Protein AF-A0A0F9KT68-F1 (afdb_monomer_lite)

Foldseek 3Di:
DPDDLADQFDWDDDDDDDDDDDQDQPDDDRDDSHDPPDGDGDDDDDPRDDPPDDDDGDGDDPPQPFFWQAPNDGPPDPDDDDDDDDDDPPGTQGDGPDPDRDDPPVQVPCLVWWWKFAQLALLGKKWLWWPQQFQQKKKKKKKWAAQAKQAAQDDKAWFKKFDPDPQAIWTWIQDNHQRWTWTWGGHRNDTLDIWTDPDRMDHHPAIKMKMWMAHLQQGIWIDILLDDITGDRRSVRGHHTGIIMGQHRDRRDSRGGRTTMFWMFMARDDDDNVQVVQCSVLRRSRHRPHDLRTQWTFGNRPQDDQWRFTPGDPGSIIGRGPVMHIDRPPPPPDDDDDFPDQPPDDKDKDFFQFKFQFKGFDPVQQDDWQPQQQWKKAFQFAPPCQFDHGDIWGFHTQDNVRRMTGTPGGPGIGGGGTMMITGNDFPDDPDPDPPTTDDDDPDDPPPDDDDPPDDDPPDDDDVPDDDPDPDDDPDDPPPPPLLAAPFDCDDLNVVDPCLVVLVVVVVVDVDHSLRSLLVVLVVVLVCQLVVCCVVVPLQQLVSLVRSLVSLVVSCVSPCNSRGPVVNVVSVVSNVVRVVCSVCVPD

Sequence (586 aa):
PQYAASDRHKHGILLTGRQENIVVIESARWEDTAPITDIVLSLVVGPNFDTGTVVELVGVMPSVEFQIEIDSVVAGAASTLNVDVPDNANDWLIADNSNTQFLPYMGAYEQSGQALQFPGSNTSSVDAGAIHNAASKFWLSMWFKLDHDYRVGGDTVFIWGKRIDPNDQFQVHFNSSDGRIRFEKWTATALTFRITSPETSWAADTWHNLIFSTSSTAGARFIANNGVAQTNADTSAVANGGNIVLGARNVGSSSGLVGRIRDVAIGTDDLTAAEELAIYGGGIPSRGIIPADANNIWYLDEGTGVVAVDSGLDGDDGAIAAANTWVGSGDSFRVWYQPIAIVENTGEASTADAGTAITIDDAVLTQVNDFWNGARLVIVTTTDTFAPQGEVSVITDFDAALDRLTFDTLTAVVDAGDTYTIDYGTLADRASTPQDARITWGFNPSGISVLLGSMVAASQPLIGETEEEPARDILPPIGVSDWFGDGTVGGSTLTNPIRPLITAMSDNTTLTEIQVWRLMGIIAVLFATVGTAFIVRQHQGITAIVAGSVFGGLVAFDSNIFPMWLLVLAVGLFIGGLVAERSPSL

Organism: NCBI:txid412755

Secondary structure (DSSP, 8-state):
----TT-----------SS--PPP-----SS--S----------SSS---TT--------------EEEETTEE---------PPP--TT--EEE-SSSS-PPPGGGT---TT-EEEEE-STT--EE--STTTT-SEEEEEEEEEESS-B-TTS--EEEEEEEEETTEEEEEEE-TTTS-EEEEEEETTEEEEEEE-S-S-B-BT-EEEEEEEEETTTEEEEEETT-PPEEE--TT----SSEEEESSSSTT-SSB-EEEEEEEEEESS---HHHHHHHHGGGSSS-----TT-SEEE-----SSSEE-B-SSS--PEEEPTT-EEE---------PPPS-------EEEE-SEE-SSEEE-TT--PPTTTTTTPEEEEEE-SSS-SPTT-EEEEEEEETTTTEEEESPPSSPPPTT-EEEEES-----SSSS-------PPPPPTT----------TT---TT---SS----SS------TTS------GGGTT-TTHHHHHHHHHTSS--HHHHHHHHHHHHHHHHHHHHHHHSTT-HHHHHHHHHHHHHHHHHH-TTTS-TTHHHHHHHHHHHHHHHHH-TT-

InterPro domains:
  IPR013320 Concanavalin A-like lectin/glucanase domain superfamily [SSF49899] (112-292)

pLDDT: mean 77.14, std 22.55, range [36.12, 98.5]

Radius of gyration: 37.64 Å; chains: 1; bounding box: 105×75×111 Å

Structure (mmCIF, N/CA/C/O backbone):
data_AF-A0A0F9KT68-F1
#
_entry.id   AF-A0A0F9KT68-F1
#
loop_
_atom_site.group_PDB
_atom_site.id
_atom_site.type_symbol
_atom_site.label_atom_id
_atom_site.label_alt_id
_atom_site.label_comp_id
_atom_site.label_asym_id
_atom_site.label_entity_id
_atom_site.label_seq_id
_atom_site.pdbx_PDB_ins_code
_atom_site.Cartn_x
_atom_site.Cartn_y
_atom_site.Cartn_z
_atom_site.occupancy
_atom_site.B_iso_or_equiv
_atom_site.auth_seq_id
_atom_site.auth_comp_id
_atom_site.auth_asym_id
_atom_site.auth_atom_id
_atom_site.pdbx_PDB_model_num
ATOM 1 N N . PRO A 1 1 ? -32.029 18.731 9.447 1.00 38.38 1 PRO A N 1
ATOM 2 C CA . PRO A 1 1 ? -33.149 18.887 8.485 1.00 38.38 1 PRO A CA 1
ATOM 3 C C . PRO A 1 1 ? -33.149 17.717 7.490 1.00 38.38 1 PRO A C 1
ATOM 5 O O . PRO A 1 1 ? -32.287 17.654 6.624 1.00 38.38 1 PRO A O 1
ATOM 8 N N . GLN A 1 2 ? -34.032 16.741 7.705 1.00 37.69 2 GLN A N 1
ATOM 9 C CA . GLN A 1 2 ? -33.855 15.359 7.233 1.00 37.69 2 GLN A CA 1
ATOM 10 C C . GLN A 1 2 ? -34.840 14.958 6.118 1.00 37.69 2 GLN A C 1
ATOM 12 O O . GLN A 1 2 ? -35.270 13.816 6.059 1.00 37.69 2 GLN A O 1
ATOM 17 N N . TYR A 1 3 ? -35.211 15.903 5.249 1.00 41.03 3 TYR A N 1
ATOM 18 C CA . TYR A 1 3 ? -36.087 15.645 4.102 1.00 41.03 3 TYR A CA 1
ATOM 19 C C . TYR A 1 3 ? -35.586 16.424 2.885 1.00 41.03 3 TYR A C 1
ATOM 21 O O . TYR A 1 3 ? -35.463 17.650 2.946 1.00 41.03 3 TYR A O 1
ATOM 29 N N . ALA A 1 4 ? -35.314 15.729 1.781 1.00 42.81 4 ALA A N 1
ATOM 30 C CA . ALA A 1 4 ? -35.218 16.352 0.467 1.00 42.81 4 ALA A CA 1
ATOM 31 C C . ALA A 1 4 ? -36.599 16.283 -0.199 1.00 42.81 4 ALA A C 1
ATOM 33 O O . ALA A 1 4 ? -37.318 15.299 -0.057 1.00 42.81 4 ALA A O 1
ATOM 34 N N . ALA A 1 5 ? -36.982 17.317 -0.950 1.00 47.44 5 ALA A N 1
ATOM 35 C CA . ALA A 1 5 ? -38.302 17.427 -1.585 1.00 47.44 5 ALA A CA 1
ATOM 36 C C . ALA A 1 5 ? -38.601 16.347 -2.657 1.00 47.44 5 ALA A C 1
ATOM 38 O O . ALA A 1 5 ? -39.606 16.440 -3.349 1.00 47.44 5 ALA A O 1
ATOM 39 N N . SER A 1 6 ? -37.731 15.353 -2.842 1.00 45.34 6 SER A N 1
ATOM 40 C CA . SER A 1 6 ? -37.819 14.324 -3.883 1.00 45.34 6 SER A CA 1
ATOM 41 C C . SER A 1 6 ? -38.227 12.935 -3.384 1.00 45.34 6 SER A C 1
ATOM 43 O O . SER A 1 6 ? -38.408 12.039 -4.212 1.00 45.34 6 SER A O 1
ATOM 45 N N . ASP A 1 7 ? -38.362 12.725 -2.074 1.00 50.50 7 ASP A N 1
ATOM 46 C CA . ASP A 1 7 ? -38.628 11.392 -1.532 1.00 50.50 7 ASP A CA 1
ATOM 47 C C . ASP A 1 7 ? -40.093 10.986 -1.765 1.00 50.50 7 ASP A C 1
ATOM 49 O O . ASP A 1 7 ? -41.044 11.656 -1.368 1.00 50.50 7 ASP A O 1
ATOM 53 N N . ARG A 1 8 ? -40.290 9.882 -2.493 1.00 47.50 8 ARG A N 1
ATOM 54 C CA . ARG A 1 8 ? -41.613 9.381 -2.891 1.00 47.50 8 ARG A CA 1
ATOM 55 C C . ARG A 1 8 ? -42.274 8.665 -1.711 1.00 47.50 8 ARG A C 1
ATOM 57 O O . ARG A 1 8 ? -41.931 7.525 -1.409 1.00 47.50 8 ARG A O 1
ATOM 64 N N . HIS A 1 9 ? -43.243 9.305 -1.065 1.00 45.19 9 HIS A N 1
ATOM 65 C CA . HIS A 1 9 ? -43.957 8.730 0.076 1.00 45.19 9 HIS A CA 1
ATOM 66 C C . HIS A 1 9 ? -45.006 7.688 -0.358 1.00 45.19 9 HIS A C 1
ATOM 68 O O . HIS A 1 9 ? -45.797 7.923 -1.273 1.00 45.19 9 HIS A O 1
ATOM 74 N N . LYS A 1 10 ? -45.053 6.538 0.329 1.00 45.62 10 LYS A N 1
ATOM 75 C CA . LYS A 1 10 ? -46.204 5.620 0.313 1.00 45.62 10 LYS A CA 1
ATOM 76 C C . LYS A 1 10 ? -46.918 5.722 1.657 1.00 45.62 10 LYS A C 1
ATOM 78 O O . LYS A 1 10 ? -46.276 5.659 2.700 1.00 45.62 10 LYS A O 1
ATOM 83 N N . HIS A 1 11 ? -48.241 5.833 1.630 1.00 43.94 11 HIS A N 1
ATOM 84 C CA . HIS A 1 11 ? -49.073 5.824 2.832 1.00 43.94 11 HIS A CA 1
ATOM 85 C C . HIS A 1 11 ? -49.985 4.595 2.812 1.00 43.94 11 HIS A C 1
ATOM 87 O O . HIS A 1 11 ? -50.563 4.268 1.776 1.00 43.94 11 HIS A O 1
ATOM 93 N N . GLY A 1 12 ? -50.123 3.926 3.954 1.00 43.97 12 GLY A N 1
ATOM 94 C CA . GLY A 1 12 ? -51.115 2.882 4.193 1.00 43.97 12 GLY A CA 1
ATOM 95 C C . GLY A 1 12 ? -51.705 3.070 5.586 1.00 43.97 12 GLY A C 1
ATOM 96 O O . GLY A 1 12 ? -50.974 3.415 6.509 1.00 43.97 12 GLY A O 1
ATOM 97 N N . ILE A 1 13 ? -53.016 2.876 5.735 1.00 47.22 13 ILE A N 1
ATOM 98 C CA . ILE A 1 13 ? -53.695 2.903 7.036 1.00 47.22 13 ILE A CA 1
ATOM 99 C C . ILE A 1 13 ? -54.167 1.485 7.350 1.00 47.22 13 ILE A C 1
ATOM 101 O O . ILE A 1 13 ? -54.832 0.855 6.527 1.00 47.22 13 ILE A O 1
ATOM 105 N N . LEU A 1 14 ? -53.836 1.003 8.547 1.00 39.91 14 LEU A N 1
ATOM 106 C CA . LEU A 1 14 ? -54.380 -0.223 9.118 1.00 39.91 14 LEU A CA 1
ATOM 107 C C . LEU A 1 14 ? -55.510 0.156 10.082 1.00 39.91 14 LEU A C 1
ATOM 109 O O . LEU A 1 14 ? -55.288 0.889 11.042 1.00 39.91 14 LEU A O 1
ATOM 113 N N . LEU A 1 15 ? -56.719 -0.334 9.823 1.00 46.22 15 LEU A N 1
ATOM 114 C CA . LEU A 1 15 ? -57.865 -0.176 10.718 1.00 46.22 15 LEU A CA 1
ATOM 115 C C . LEU A 1 15 ? -58.016 -1.448 11.553 1.00 46.22 15 LEU A C 1
ATOM 117 O O . LEU A 1 15 ? -57.922 -2.554 11.026 1.00 46.22 15 LEU A O 1
ATOM 121 N N . THR A 1 16 ? -58.256 -1.302 12.856 1.00 45.00 16 THR A N 1
ATOM 122 C CA . THR A 1 16 ? -58.672 -2.421 13.709 1.00 45.00 16 THR A CA 1
ATOM 123 C C . THR A 1 16 ? -59.897 -2.002 14.523 1.00 45.00 16 THR A C 1
ATOM 125 O O . THR A 1 16 ? -59.849 -1.066 15.316 1.00 45.00 16 THR A O 1
ATOM 128 N N . GLY A 1 17 ? -61.035 -2.665 14.290 1.00 44.31 17 GLY A N 1
ATOM 129 C CA . GLY A 1 17 ? -62.309 -2.375 14.953 1.00 44.31 17 GLY A CA 1
ATOM 130 C C . GLY A 1 17 ? -63.381 -3.426 14.641 1.00 44.31 17 GLY A C 1
ATOM 131 O O . GLY A 1 17 ? -63.330 -4.104 13.622 1.00 44.31 17 GLY A O 1
ATOM 132 N N . ARG A 1 18 ? -64.348 -3.627 15.548 1.00 40.31 18 ARG A N 1
ATOM 133 C CA . ARG A 1 18 ? -65.206 -4.835 15.577 1.00 40.31 18 ARG A CA 1
ATOM 134 C C . ARG A 1 18 ? -66.433 -4.813 14.641 1.00 40.31 18 ARG A C 1
ATOM 136 O O . ARG A 1 18 ? -67.175 -5.793 14.633 1.00 40.31 18 ARG A O 1
ATOM 143 N N . GLN A 1 19 ? -66.670 -3.745 13.873 1.00 49.62 19 GLN A N 1
ATOM 144 C CA . GLN A 1 19 ? -67.765 -3.647 12.891 1.00 49.62 19 GLN A CA 1
ATOM 145 C C . GLN A 1 19 ? -67.380 -2.712 11.735 1.00 49.62 19 GLN A C 1
ATOM 147 O O . GLN A 1 19 ? -67.344 -1.499 11.913 1.00 49.62 19 GLN A O 1
ATOM 152 N N . GLU A 1 20 ? -67.111 -3.256 10.548 1.00 50.19 20 GLU A N 1
ATOM 153 C CA . GLU A 1 20 ? -66.635 -2.467 9.404 1.00 50.19 20 GLU A CA 1
ATOM 154 C C . GLU A 1 20 ? -67.692 -2.355 8.296 1.00 50.19 20 GLU A C 1
ATOM 156 O O . GLU A 1 20 ? -68.163 -3.357 7.759 1.00 50.19 20 GLU A O 1
ATOM 161 N N . ASN A 1 21 ? -68.013 -1.113 7.920 1.00 47.16 21 ASN A N 1
ATOM 162 C CA . ASN A 1 21 ? -68.439 -0.755 6.568 1.00 47.16 21 ASN A CA 1
ATOM 163 C C . ASN A 1 21 ? -67.305 0.053 5.917 1.00 47.16 21 ASN A C 1
ATOM 165 O O . ASN A 1 21 ? -66.613 0.808 6.598 1.00 47.16 21 ASN A O 1
ATOM 169 N N . ILE A 1 22 ? -67.140 -0.122 4.604 1.00 44.62 22 ILE A N 1
ATOM 170 C CA . ILE A 1 22 ? -66.025 0.379 3.785 1.00 44.62 22 ILE A CA 1
ATOM 171 C C . ILE A 1 22 ? -65.808 1.892 3.963 1.00 44.62 22 ILE A C 1
ATOM 173 O O . ILE A 1 22 ? -66.693 2.692 3.659 1.00 44.62 22 ILE A O 1
ATOM 177 N N . VAL A 1 23 ? -64.595 2.276 4.368 1.00 48.56 23 VAL A N 1
ATOM 178 C CA . VAL A 1 23 ? -64.071 3.643 4.236 1.00 48.56 23 VAL A CA 1
ATOM 179 C C . VAL A 1 23 ? -63.312 3.717 2.909 1.00 48.56 23 VAL A C 1
ATOM 181 O O . VAL A 1 23 ? -62.354 2.976 2.702 1.00 48.56 23 VAL A O 1
ATOM 184 N N . VAL A 1 24 ? -63.755 4.581 1.991 1.00 43.53 24 VAL A N 1
ATOM 185 C CA . VAL A 1 24 ? -63.078 4.822 0.706 1.00 43.53 24 VAL A CA 1
ATOM 186 C C . VAL A 1 24 ? -62.193 6.053 0.853 1.00 43.53 24 VAL A C 1
ATOM 188 O O . VAL A 1 24 ? -62.688 7.136 1.153 1.00 43.53 24 VAL A O 1
ATOM 191 N N . ILE A 1 25 ? -60.890 5.890 0.627 1.00 49.44 25 ILE A N 1
ATOM 192 C CA . ILE A 1 25 ? -59.946 7.005 0.539 1.00 49.44 25 ILE A CA 1
ATOM 193 C C . ILE A 1 25 ? -59.592 7.189 -0.934 1.00 49.44 25 ILE A C 1
ATOM 195 O O . ILE A 1 25 ? -58.896 6.366 -1.526 1.00 49.44 25 ILE A O 1
ATOM 199 N N . GLU A 1 26 ? -60.066 8.277 -1.530 1.00 44.78 26 GLU A N 1
ATOM 200 C CA . GLU A 1 26 ? -59.665 8.692 -2.873 1.00 44.78 26 GLU A CA 1
ATOM 201 C C . GLU A 1 26 ? -58.418 9.578 -2.765 1.00 44.78 26 GLU A C 1
ATOM 203 O O . GLU A 1 26 ? -58.495 10.802 -2.726 1.00 44.78 26 GLU A O 1
ATOM 208 N N . SER A 1 27 ? -57.247 8.950 -2.678 1.00 46.28 27 SER A N 1
ATOM 209 C CA . SER A 1 27 ? -55.959 9.637 -2.798 1.00 46.28 27 SER A CA 1
ATOM 210 C C . SER A 1 27 ? -55.325 9.255 -4.131 1.00 46.28 27 SER A C 1
ATOM 212 O O . SER A 1 27 ? -54.909 8.115 -4.335 1.00 46.28 27 SER A O 1
ATOM 214 N N . ALA A 1 28 ? -55.294 10.197 -5.072 1.00 41.34 28 ALA A N 1
ATOM 215 C CA . ALA A 1 28 ? -54.718 9.997 -6.395 1.00 41.34 28 ALA A CA 1
ATOM 216 C C . ALA A 1 28 ? -53.615 11.024 -6.656 1.00 41.34 28 ALA A C 1
ATOM 218 O O . ALA A 1 28 ? -53.897 12.063 -7.243 1.00 41.34 28 ALA A O 1
ATOM 219 N N . ARG A 1 29 ? -52.364 10.730 -6.272 1.00 52.41 29 ARG A N 1
ATOM 220 C CA . ARG A 1 29 ? -51.163 11.334 -6.884 1.00 52.41 29 ARG A CA 1
ATOM 221 C C . ARG A 1 29 ? -49.991 10.358 -6.837 1.00 52.41 29 ARG A C 1
ATOM 223 O O . ARG A 1 29 ? -49.440 10.103 -5.778 1.00 52.41 29 ARG A O 1
ATOM 230 N N . TRP A 1 30 ? -49.637 9.807 -7.996 1.00 48.59 30 TRP A N 1
ATOM 231 C CA . TRP A 1 30 ? -48.559 8.821 -8.143 1.00 48.59 30 TRP A CA 1
ATOM 232 C C . TRP A 1 30 ? -47.233 9.432 -8.649 1.00 48.59 30 TRP A C 1
ATOM 234 O O . TRP A 1 30 ? -46.241 8.714 -8.727 1.00 48.59 30 TRP A O 1
ATOM 244 N N . GLU A 1 31 ? -47.181 10.736 -8.978 1.00 47.44 31 GLU A N 1
ATOM 245 C CA . GLU A 1 31 ? -46.044 11.321 -9.727 1.00 47.44 31 GLU A CA 1
ATOM 246 C C . GLU A 1 31 ? -45.624 12.761 -9.336 1.00 47.44 31 GLU A C 1
ATOM 248 O O . GLU A 1 31 ? -44.716 13.307 -9.956 1.00 47.44 31 GLU A O 1
ATOM 253 N N . ASP A 1 32 ? -46.230 13.390 -8.323 1.00 52.12 32 ASP A N 1
ATOM 254 C CA . ASP A 1 32 ? -45.944 14.789 -7.941 1.00 52.12 32 ASP A CA 1
ATOM 255 C C . ASP A 1 32 ? -45.066 14.857 -6.676 1.00 52.12 32 ASP A C 1
ATOM 257 O O . ASP A 1 32 ? -45.407 14.249 -5.663 1.00 52.12 32 ASP A O 1
ATOM 261 N N . THR A 1 33 ? -43.937 15.574 -6.742 1.00 55.12 33 THR A N 1
ATOM 262 C CA . THR A 1 33 ? -42.965 15.759 -5.643 1.00 55.12 33 THR A CA 1
ATOM 263 C C . THR A 1 33 ? -43.227 17.019 -4.808 1.00 55.12 33 THR A C 1
ATOM 265 O O . THR A 1 33 ? -42.431 17.368 -3.939 1.00 55.12 33 THR A O 1
ATOM 268 N N . ALA A 1 34 ? -44.305 17.762 -5.072 1.00 57.41 34 ALA A N 1
ATOM 269 C CA . ALA A 1 34 ? -44.689 18.882 -4.218 1.00 57.41 34 ALA A CA 1
ATOM 270 C C . ALA A 1 34 ? -45.106 18.399 -2.805 1.00 57.41 34 ALA A C 1
ATOM 272 O O . ALA A 1 34 ? -45.679 17.314 -2.677 1.00 57.41 34 ALA A O 1
ATOM 273 N N . PRO A 1 35 ? -44.876 19.195 -1.738 1.00 51.84 35 PRO A N 1
ATOM 274 C CA . PRO A 1 35 ? -45.317 18.847 -0.388 1.00 51.84 35 PRO A CA 1
ATOM 275 C C . PRO A 1 35 ? -46.827 18.585 -0.343 1.00 51.84 35 PRO A C 1
ATOM 277 O O . PRO A 1 35 ? -47.610 19.377 -0.872 1.00 51.84 35 PRO A O 1
ATOM 280 N N . ILE A 1 36 ? -47.252 17.504 0.318 1.00 56.78 36 ILE A N 1
ATOM 281 C CA . ILE A 1 36 ? -48.673 17.259 0.591 1.00 56.78 36 ILE A CA 1
ATOM 282 C C . ILE A 1 36 ? -49.133 18.312 1.599 1.00 56.78 36 ILE A C 1
ATOM 284 O O . ILE A 1 36 ? -48.767 18.268 2.770 1.00 56.78 36 ILE A O 1
ATOM 288 N N . THR A 1 37 ? -49.919 19.281 1.138 1.00 55.91 37 THR A N 1
ATOM 289 C CA . THR A 1 37 ? -50.414 20.367 1.994 1.00 55.91 37 THR A CA 1
ATOM 290 C C . THR A 1 37 ? -51.757 20.058 2.646 1.00 55.91 37 THR A C 1
ATOM 292 O O . THR A 1 37 ? -52.149 20.785 3.552 1.00 55.91 37 THR A O 1
ATOM 295 N N . ASP A 1 38 ? -52.482 19.034 2.177 1.00 52.81 38 ASP A N 1
ATOM 296 C CA . ASP A 1 38 ? -53.818 18.704 2.683 1.00 52.81 38 ASP A CA 1
ATOM 297 C C . ASP A 1 38 ? -54.189 17.226 2.444 1.00 52.81 38 ASP A C 1
ATOM 299 O O . ASP A 1 38 ? -53.845 16.653 1.406 1.00 52.81 38 ASP A O 1
ATOM 303 N N . ILE A 1 39 ? -54.908 16.616 3.393 1.00 56.50 39 ILE A N 1
ATOM 304 C CA . ILE A 1 39 ? -55.464 15.255 3.300 1.00 56.50 39 ILE A CA 1
ATOM 305 C C . ILE A 1 39 ? -56.913 15.313 3.788 1.00 56.50 39 ILE A C 1
ATOM 307 O O . ILE A 1 39 ? -57.177 15.518 4.971 1.00 56.50 39 ILE A O 1
ATOM 311 N N . VAL A 1 40 ? -57.865 15.091 2.879 1.00 55.25 40 VAL A N 1
ATOM 312 C CA . VAL A 1 40 ? -59.298 15.134 3.198 1.00 55.25 40 VAL A CA 1
ATOM 313 C C . VAL A 1 40 ? -59.828 13.721 3.430 1.00 55.25 40 VAL A C 1
ATOM 315 O O . VAL A 1 40 ? -59.848 12.896 2.518 1.00 55.25 40 VAL A O 1
ATOM 318 N N . LEU A 1 41 ? -60.313 13.452 4.642 1.00 56.59 41 LEU A N 1
ATOM 319 C CA . LEU A 1 41 ? -60.993 12.205 4.994 1.00 56.59 41 LEU A CA 1
ATOM 320 C C . LEU A 1 41 ? -62.511 12.422 4.958 1.00 56.59 41 LEU A C 1
ATOM 322 O O . LEU A 1 41 ? -63.062 13.139 5.791 1.00 56.59 41 LEU A O 1
ATOM 326 N N . SER A 1 42 ? -63.201 11.801 3.999 1.00 55.59 42 SER A N 1
ATOM 327 C CA . SER A 1 42 ? -64.669 11.815 3.947 1.00 55.59 42 SER A CA 1
ATOM 328 C C . SER A 1 42 ? -65.233 10.574 4.629 1.00 55.59 42 SER A C 1
ATOM 330 O O . SER A 1 42 ? -65.246 9.485 4.060 1.00 55.59 42 SER A O 1
ATOM 332 N N . LEU A 1 43 ? -65.715 10.737 5.859 1.00 57.25 43 LEU A N 1
ATOM 333 C CA . LEU A 1 43 ? -66.393 9.666 6.584 1.00 57.25 43 LEU A CA 1
ATOM 334 C C . LEU A 1 43 ? -67.828 9.545 6.060 1.00 57.25 43 LEU A C 1
ATOM 336 O O . LEU A 1 43 ? -68.623 10.481 6.166 1.00 57.25 43 LEU A O 1
ATOM 340 N N . VAL A 1 44 ? -68.170 8.397 5.472 1.00 50.84 44 VAL A N 1
ATOM 341 C CA . VAL A 1 44 ? -69.543 8.139 5.023 1.00 50.84 44 VAL A CA 1
ATOM 342 C C . VAL A 1 44 ? -70.435 8.036 6.259 1.00 50.84 44 VAL A C 1
ATOM 344 O O . VAL A 1 44 ? -70.184 7.238 7.158 1.00 50.84 44 VAL A O 1
ATOM 347 N N . VAL A 1 45 ? -71.454 8.892 6.304 1.00 48.91 45 VAL A N 1
ATOM 348 C CA . VAL A 1 45 ? -72.335 9.137 7.452 1.00 48.91 45 VAL A CA 1
ATOM 349 C C . VAL A 1 45 ? -72.879 7.825 8.037 1.00 48.91 45 VAL A C 1
ATOM 351 O O . VAL A 1 45 ? -73.733 7.170 7.441 1.00 48.91 45 VAL A O 1
ATOM 354 N N . GLY A 1 46 ? -72.395 7.458 9.223 1.00 58.94 46 GLY A N 1
ATOM 355 C CA . GLY A 1 46 ? -72.830 6.297 9.998 1.00 58.94 46 GLY A CA 1
ATOM 356 C C . GLY A 1 46 ? -72.285 6.368 11.433 1.00 58.94 46 GLY A C 1
ATOM 357 O O . GLY A 1 46 ? -71.267 7.026 11.649 1.00 58.94 46 GLY A O 1
ATOM 358 N N . PRO A 1 47 ? -72.939 5.730 12.424 1.00 53.38 47 PRO A N 1
ATOM 359 C CA . PRO A 1 47 ? -72.604 5.822 13.855 1.00 53.38 47 PRO A CA 1
ATOM 360 C C . PRO A 1 47 ? -71.333 5.039 14.249 1.00 53.38 47 PRO A C 1
ATOM 362 O O . PRO A 1 47 ? -71.251 4.494 15.341 1.00 53.38 47 PRO A O 1
ATOM 365 N N . ASN A 1 48 ? -70.354 4.937 13.352 1.00 54.59 48 ASN A N 1
ATOM 366 C CA . ASN A 1 48 ? -69.249 3.981 13.465 1.00 54.59 48 ASN A CA 1
ATOM 367 C C . ASN A 1 48 ? -68.005 4.548 14.168 1.00 54.59 48 ASN A C 1
ATOM 369 O O . ASN A 1 48 ? -67.018 3.835 14.317 1.00 54.59 48 ASN A O 1
ATOM 373 N N . PHE A 1 49 ? -68.043 5.816 14.581 1.00 57.09 49 PHE A N 1
ATOM 374 C CA . PHE A 1 49 ? -66.970 6.464 15.328 1.00 57.09 49 PHE A CA 1
ATOM 375 C C . PHE A 1 49 ? -67.551 7.028 16.620 1.00 57.09 49 PHE A C 1
ATOM 377 O O . PHE A 1 49 ? -68.360 7.958 16.586 1.00 57.09 49 PHE A O 1
ATOM 384 N N . ASP A 1 50 ? -67.144 6.456 17.749 1.00 54.56 50 ASP A N 1
ATOM 385 C CA . ASP A 1 50 ? -67.502 6.972 19.065 1.00 54.56 50 ASP A CA 1
ATOM 386 C C . ASP A 1 50 ? -66.609 8.164 19.429 1.00 54.56 50 ASP A C 1
ATOM 388 O O . ASP A 1 50 ? -65.459 8.285 18.982 1.00 54.56 50 ASP A O 1
ATOM 392 N N . THR A 1 51 ? -67.138 9.048 20.276 1.00 48.06 51 THR A N 1
ATOM 393 C CA . THR A 1 51 ? -66.366 10.128 20.899 1.00 48.06 51 THR A CA 1
ATOM 394 C C . THR A 1 51 ? -65.125 9.540 21.575 1.00 48.06 51 THR A C 1
ATOM 396 O O . THR A 1 51 ? -65.251 8.736 22.494 1.00 48.06 51 THR A O 1
ATOM 399 N N . GLY A 1 52 ? -63.934 9.951 21.129 1.00 53.16 52 GLY A N 1
ATOM 400 C CA . GLY A 1 52 ? -62.651 9.432 21.620 1.00 53.16 52 GLY A CA 1
ATOM 401 C C . GLY A 1 52 ? -61.908 8.516 20.644 1.00 53.16 52 GLY A C 1
ATOM 402 O O . GLY A 1 52 ? -60.813 8.067 20.966 1.00 53.16 52 GLY A O 1
ATOM 403 N N . THR A 1 53 ? -62.454 8.257 19.452 1.00 53.78 53 THR A N 1
ATOM 404 C CA . THR A 1 53 ? -61.712 7.523 18.417 1.00 53.78 53 THR A CA 1
ATOM 405 C C . THR A 1 53 ? -60.496 8.329 17.951 1.00 53.78 53 THR A C 1
ATOM 407 O O . THR A 1 53 ? -60.635 9.478 17.528 1.00 53.78 53 THR A O 1
ATOM 410 N N . VAL A 1 54 ? -59.310 7.718 18.015 1.00 50.38 54 VAL A N 1
ATOM 411 C CA . VAL A 1 54 ? -58.043 8.307 17.563 1.00 50.38 54 VAL A CA 1
ATOM 412 C C . VAL A 1 54 ? -57.718 7.777 16.171 1.00 50.38 54 VAL A C 1
ATOM 414 O O . VAL A 1 54 ? -57.785 6.574 15.928 1.00 50.38 54 VAL A O 1
ATOM 417 N N . VAL A 1 55 ? -57.369 8.679 15.255 1.00 55.38 55 VAL A N 1
ATOM 418 C CA . VAL A 1 55 ? -56.854 8.338 13.926 1.00 55.38 55 VAL A CA 1
ATOM 419 C C . VAL A 1 55 ? -55.403 8.788 13.876 1.00 55.38 55 VAL A C 1
ATOM 421 O O . VAL A 1 55 ? -55.124 9.973 14.048 1.00 55.38 55 VAL A O 1
ATOM 424 N N . GLU A 1 56 ? -54.492 7.849 13.649 1.00 48.78 56 GLU A N 1
ATOM 425 C CA . GLU A 1 56 ? -53.061 8.123 13.546 1.00 48.78 56 GLU A CA 1
ATOM 426 C C . GLU A 1 56 ? -52.595 7.966 12.094 1.00 48.78 56 GLU A C 1
ATOM 428 O O . GLU A 1 56 ? -52.876 6.966 11.430 1.00 48.78 56 GLU A O 1
ATOM 433 N N . LEU A 1 57 ? -51.889 8.979 11.592 1.00 49.28 57 LEU A N 1
ATOM 434 C CA . LEU A 1 57 ? -51.231 8.959 10.289 1.00 49.28 57 LEU A CA 1
ATOM 435 C C . LEU A 1 57 ? -49.758 8.616 10.503 1.00 49.28 57 LEU A C 1
ATOM 437 O O . LEU A 1 57 ? -48.961 9.484 10.849 1.00 49.28 57 LEU A O 1
ATOM 441 N N . VAL A 1 58 ? -49.397 7.355 10.282 1.00 47.50 58 VAL A N 1
ATOM 442 C CA . VAL A 1 58 ? -48.005 6.906 10.392 1.00 47.50 58 VAL A CA 1
ATOM 443 C C . VAL A 1 58 ? -47.329 7.035 9.027 1.00 47.50 58 VAL A C 1
ATOM 445 O O . VAL A 1 58 ? -47.755 6.431 8.039 1.00 47.50 58 VAL A O 1
ATOM 448 N N . GLY A 1 59 ? -46.271 7.843 8.948 1.00 46.47 59 GLY A N 1
ATOM 449 C CA . GLY A 1 59 ? -45.392 7.867 7.782 1.00 46.47 59 GLY A CA 1
ATOM 450 C C . GLY A 1 59 ? -44.588 6.571 7.721 1.00 46.47 59 GLY A C 1
ATOM 451 O O . GLY A 1 59 ? -43.796 6.300 8.618 1.00 46.47 59 GLY A O 1
ATOM 452 N N . VAL A 1 60 ? -44.780 5.758 6.681 1.00 42.91 60 VAL A N 1
ATOM 453 C CA . VAL A 1 60 ? -43.972 4.549 6.479 1.00 42.91 60 VAL A CA 1
ATOM 454 C C . VAL A 1 60 ? -42.654 4.969 5.837 1.00 42.91 60 VAL A C 1
ATOM 456 O O . VAL A 1 60 ? -42.615 5.298 4.651 1.00 42.91 60 VAL A O 1
ATOM 459 N N . MET A 1 61 ? -41.569 4.968 6.612 1.00 43.16 61 MET A N 1
ATOM 460 C CA . MET A 1 61 ? -40.232 4.923 6.023 1.00 43.16 61 MET A CA 1
ATOM 461 C C . MET A 1 61 ? -40.043 3.539 5.389 1.00 43.16 61 MET A C 1
ATOM 463 O O . MET A 1 61 ? -40.407 2.543 6.021 1.00 43.16 61 MET A O 1
ATOM 467 N N . PRO A 1 62 ? -39.469 3.415 4.181 1.00 46.88 62 PRO A N 1
ATOM 468 C CA . PRO A 1 62 ? -38.810 2.166 3.842 1.00 46.88 62 PRO A CA 1
ATOM 469 C C . PRO A 1 62 ? -37.692 1.990 4.873 1.00 46.88 62 PRO A C 1
ATOM 471 O O . PRO A 1 62 ? -36.741 2.767 4.897 1.00 46.88 62 PRO A O 1
ATOM 474 N N . SER A 1 63 ? -37.842 1.028 5.784 1.00 42.34 63 SER A N 1
ATOM 475 C CA . SER A 1 63 ? -36.740 0.619 6.644 1.00 42.34 63 SER A CA 1
ATOM 476 C C . SER A 1 63 ? -35.592 0.226 5.725 1.00 42.34 63 SER A C 1
ATOM 478 O O . SER A 1 63 ? -35.744 -0.683 4.904 1.00 42.34 63 SER A O 1
ATOM 480 N N . VAL A 1 64 ? -34.467 0.928 5.824 1.00 41.44 64 VAL A N 1
ATOM 481 C CA . VAL A 1 64 ? -33.221 0.450 5.235 1.00 41.44 64 VAL A CA 1
ATOM 482 C C . VAL A 1 64 ? -32.826 -0.743 6.097 1.00 41.44 64 VAL A C 1
ATOM 484 O O . VAL A 1 64 ? -32.261 -0.592 7.176 1.00 41.44 64 VAL A O 1
ATOM 487 N N . GLU A 1 65 ? -33.294 -1.927 5.712 1.00 44.00 65 GLU A N 1
ATOM 488 C CA . GLU A 1 65 ? -32.881 -3.171 6.343 1.00 44.00 65 GLU A CA 1
ATOM 489 C C . GLU A 1 65 ? -31.401 -3.338 6.010 1.00 44.00 65 GLU A C 1
ATOM 491 O O . GLU A 1 65 ? -31.041 -3.479 4.844 1.00 44.00 65 GLU A O 1
ATOM 496 N N . PHE A 1 66 ? -30.543 -3.223 7.020 1.00 42.19 66 PHE A N 1
ATOM 497 C CA . PHE A 1 66 ? -29.135 -3.555 6.889 1.00 42.19 66 PHE A CA 1
ATOM 498 C C . PHE A 1 66 ? -29.042 -5.079 6.768 1.00 42.19 66 PHE A C 1
ATOM 500 O O . PHE A 1 66 ? -29.137 -5.790 7.770 1.00 42.19 66 PHE A O 1
ATOM 507 N N . GLN A 1 67 ? -28.943 -5.583 5.539 1.00 46.56 67 GLN A N 1
ATOM 508 C CA . GLN A 1 67 ? -28.730 -7.002 5.278 1.00 46.56 67 GLN A CA 1
ATOM 509 C C . GLN A 1 67 ? -27.230 -7.277 5.195 1.00 46.56 67 GLN A C 1
ATOM 511 O O . GLN A 1 67 ? -26.535 -6.760 4.324 1.00 46.56 67 GLN A O 1
ATOM 516 N N . ILE A 1 68 ? -26.739 -8.117 6.105 1.00 46.69 68 ILE A N 1
ATOM 517 C CA . ILE A 1 68 ? -25.459 -8.796 5.922 1.00 46.69 68 ILE A CA 1
ATOM 518 C C . ILE A 1 68 ? -25.782 -10.096 5.187 1.00 46.69 68 ILE A C 1
ATOM 520 O O . ILE A 1 68 ? -26.413 -10.993 5.750 1.00 46.69 68 ILE A O 1
ATOM 524 N N . GLU A 1 69 ? -25.400 -10.177 3.918 1.00 46.34 69 GLU A N 1
ATOM 525 C CA . GLU A 1 69 ? -25.506 -11.406 3.139 1.00 46.34 69 GLU A CA 1
ATOM 526 C C . GLU A 1 69 ? -24.173 -12.156 3.246 1.00 46.34 69 GLU A C 1
ATOM 528 O O . GLU A 1 69 ? -23.132 -11.643 2.837 1.00 46.34 69 GLU A O 1
ATOM 533 N N . ILE A 1 70 ? -24.209 -13.352 3.837 1.00 47.19 70 ILE A N 1
ATOM 534 C CA . ILE A 1 70 ? -23.056 -14.254 3.962 1.00 47.19 70 ILE A CA 1
ATOM 535 C C . ILE A 1 70 ? -23.367 -15.463 3.076 1.00 47.19 70 ILE A C 1
ATOM 537 O O . ILE A 1 70 ? -24.442 -16.054 3.194 1.00 47.19 70 ILE A O 1
ATOM 541 N N . ASP A 1 71 ? -22.474 -15.807 2.147 1.00 48.34 71 ASP A N 1
ATOM 542 C CA . ASP A 1 71 ? -22.612 -16.963 1.245 1.00 48.34 71 ASP A CA 1
ATOM 543 C C . ASP A 1 71 ? -23.897 -17.007 0.392 1.00 48.34 71 ASP A C 1
ATOM 545 O O . ASP A 1 71 ? -24.446 -18.077 0.119 1.00 48.34 71 ASP A O 1
ATOM 549 N N . SER A 1 72 ? -24.402 -15.855 -0.070 1.00 46.53 72 SER A N 1
ATOM 550 C CA . SER A 1 72 ? -25.673 -15.772 -0.828 1.00 46.53 72 SER A CA 1
ATOM 551 C C . SER A 1 72 ? -26.892 -16.310 -0.058 1.00 46.53 72 SER A C 1
ATOM 553 O O . SER A 1 72 ? -27.915 -16.676 -0.647 1.00 46.53 72 SER A O 1
ATOM 555 N N . VAL A 1 73 ? -26.781 -16.397 1.268 1.00 44.69 73 VAL A N 1
ATOM 556 C CA . VAL A 1 73 ? -27.893 -16.667 2.166 1.00 44.69 73 VAL A CA 1
ATOM 557 C C . VAL A 1 73 ? -28.188 -15.365 2.890 1.00 44.69 73 VAL A C 1
ATOM 559 O O . VAL A 1 73 ? -27.430 -14.920 3.750 1.00 44.69 73 VAL A O 1
ATOM 562 N N . VAL A 1 74 ? -29.322 -14.751 2.551 1.00 42.72 74 VAL A N 1
ATOM 563 C CA . VAL A 1 74 ? -29.874 -13.637 3.324 1.00 42.72 74 VAL A CA 1
ATOM 564 C C . VAL A 1 74 ? -30.188 -14.170 4.720 1.00 42.72 74 VAL A C 1
ATOM 566 O O . VAL A 1 74 ? -31.211 -14.828 4.934 1.00 42.72 74 VAL A O 1
ATOM 569 N N . ALA A 1 75 ? -29.297 -13.916 5.677 1.00 48.72 75 ALA A N 1
ATOM 570 C CA . ALA A 1 75 ? -29.525 -14.194 7.086 1.00 48.72 75 ALA A CA 1
ATOM 571 C C . ALA A 1 75 ? -30.501 -13.145 7.638 1.00 48.72 75 ALA A C 1
ATOM 573 O O . ALA A 1 75 ? -30.155 -12.282 8.439 1.00 48.72 75 ALA A O 1
ATOM 574 N N . GLY A 1 76 ? -31.753 -13.204 7.184 1.00 45.56 76 GLY A N 1
ATOM 575 C CA . GLY A 1 76 ? -32.850 -12.475 7.797 1.00 45.56 76 GLY A CA 1
ATOM 576 C C . GLY A 1 76 ? -33.144 -13.104 9.151 1.00 45.56 76 GLY A C 1
ATOM 577 O O . GLY A 1 76 ? -33.988 -13.992 9.247 1.00 45.56 76 GLY A O 1
ATOM 578 N N . ALA A 1 77 ? -32.417 -12.714 10.195 1.00 39.59 77 ALA A N 1
ATOM 579 C CA . ALA A 1 77 ? -32.704 -13.198 11.535 1.00 39.59 77 ALA A CA 1
ATOM 580 C C . ALA A 1 77 ? -32.240 -12.223 12.616 1.00 39.59 77 ALA A C 1
ATOM 582 O O . ALA A 1 77 ? -31.062 -12.110 12.949 1.00 39.59 77 ALA A O 1
ATOM 583 N N . ALA A 1 78 ? -33.227 -11.606 13.260 1.00 48.78 78 ALA A N 1
ATOM 584 C CA . ALA A 1 78 ? -33.118 -11.243 14.658 1.00 48.78 78 ALA A CA 1
ATOM 585 C C . ALA A 1 78 ? -32.789 -12.503 15.483 1.00 48.78 78 ALA A C 1
ATOM 587 O O . ALA A 1 78 ? -33.676 -13.328 15.661 1.00 48.78 78 ALA A O 1
ATOM 588 N N . SER A 1 79 ? -31.554 -12.670 15.971 1.00 39.16 79 SER A N 1
ATOM 589 C CA . SER A 1 79 ? -31.240 -13.371 17.236 1.00 39.16 79 SER A CA 1
ATOM 590 C C . SER A 1 79 ? -29.733 -13.574 17.434 1.00 39.16 79 SER A C 1
ATOM 592 O O . SER A 1 79 ? -29.096 -14.270 16.652 1.00 39.16 79 SER A O 1
ATOM 594 N N . THR A 1 80 ? -29.195 -12.992 18.507 1.00 37.81 80 THR A N 1
ATOM 595 C CA . THR A 1 80 ? -28.481 -13.624 19.649 1.00 37.81 80 THR A CA 1
ATOM 596 C C . THR A 1 80 ? -27.719 -14.965 19.527 1.00 37.81 80 THR A C 1
ATOM 598 O O . THR A 1 80 ? -27.455 -15.583 20.557 1.00 37.81 80 THR A O 1
ATOM 601 N N . LEU A 1 81 ? -27.290 -15.432 18.356 1.00 38.00 81 LEU A N 1
ATOM 602 C CA . LEU A 1 81 ? -26.497 -16.662 18.229 1.00 38.00 81 LEU A CA 1
ATOM 603 C C . LEU A 1 81 ? -25.133 -16.386 17.594 1.00 38.00 81 LEU A C 1
ATOM 605 O O . LEU A 1 81 ? -25.051 -15.864 16.488 1.00 38.00 81 LEU A O 1
ATOM 609 N N . ASN A 1 82 ? -24.072 -16.767 18.315 1.00 39.56 82 ASN A N 1
ATOM 610 C CA . ASN A 1 82 ? -22.704 -16.835 17.802 1.00 39.56 82 ASN A CA 1
ATOM 611 C C . ASN A 1 82 ? -22.678 -17.767 16.587 1.00 39.56 82 ASN A C 1
ATOM 613 O O . ASN A 1 82 ? -22.854 -18.979 16.731 1.00 39.56 82 ASN A O 1
ATOM 617 N N . VAL A 1 83 ? -22.464 -17.191 15.409 1.00 41.72 83 VAL A N 1
ATOM 618 C CA . VAL A 1 83 ? -22.176 -17.930 14.183 1.00 41.72 83 VAL A CA 1
ATOM 619 C C . VAL A 1 83 ? -20.673 -17.830 13.954 1.00 41.72 83 VAL A C 1
ATOM 621 O O . VAL A 1 83 ? -20.156 -16.737 13.734 1.00 41.72 83 VAL A O 1
ATOM 624 N N . ASP A 1 84 ? -19.976 -18.961 14.033 1.00 40.16 84 ASP A N 1
ATOM 625 C CA . ASP A 1 84 ? -18.607 -19.072 13.532 1.00 40.16 84 ASP A CA 1
ATOM 626 C C . ASP A 1 84 ? -18.675 -19.112 11.999 1.00 40.16 84 ASP A C 1
ATOM 628 O O . ASP A 1 84 ? -19.270 -20.031 11.427 1.00 40.16 84 ASP A O 1
ATOM 632 N N . VAL A 1 85 ? -18.102 -18.104 11.338 1.00 44.47 85 VAL A N 1
ATOM 633 C CA . VAL A 1 85 ? -18.042 -18.013 9.871 1.00 44.47 85 VAL A CA 1
ATOM 634 C C . VAL A 1 85 ? -16.660 -18.495 9.402 1.00 44.47 85 VAL A C 1
ATOM 636 O O . VAL A 1 85 ? -15.654 -17.988 9.904 1.00 44.47 85 VAL A O 1
ATOM 639 N N . PRO A 1 86 ? -16.568 -19.492 8.500 1.00 45.34 86 PRO A N 1
ATOM 640 C CA . PRO A 1 86 ? -15.293 -19.983 7.978 1.00 45.34 86 PRO A CA 1
ATOM 641 C C . PRO A 1 86 ? -14.690 -19.017 6.953 1.00 45.34 86 PRO A C 1
ATOM 643 O O . PRO A 1 86 ? -15.312 -18.787 5.929 1.00 45.34 86 PRO A O 1
ATOM 646 N N . ASP A 1 87 ? -13.462 -18.557 7.203 1.00 44.84 87 ASP A N 1
ATOM 647 C CA . ASP A 1 87 ? -12.690 -17.641 6.349 1.00 44.84 87 ASP A CA 1
ATOM 648 C C . ASP A 1 87 ? -12.480 -18.185 4.921 1.00 44.84 87 ASP A C 1
ATOM 650 O O . ASP A 1 87 ? -11.690 -19.109 4.692 1.00 44.84 87 ASP A O 1
ATOM 654 N N . ASN A 1 88 ? -13.211 -17.637 3.951 1.00 53.22 88 ASN A N 1
ATOM 655 C CA . ASN A 1 88 ? -12.967 -17.819 2.531 1.00 53.22 88 ASN A CA 1
ATOM 656 C C . ASN A 1 88 ? -13.179 -16.510 1.737 1.00 53.22 88 ASN A C 1
ATOM 658 O O . ASN A 1 88 ? -13.829 -15.559 2.164 1.00 53.22 88 ASN A O 1
ATOM 662 N N . ALA A 1 89 ? -12.586 -16.442 0.543 1.00 44.91 89 ALA A N 1
ATOM 663 C CA . ALA A 1 89 ? -12.437 -15.209 -0.237 1.00 44.91 89 ALA A CA 1
ATOM 664 C C . ALA A 1 89 ? -13.750 -14.555 -0.745 1.00 44.91 89 ALA A C 1
ATOM 666 O O . ALA A 1 89 ? -13.680 -13.541 -1.439 1.00 44.91 89 ALA A O 1
ATOM 667 N N . ASN A 1 90 ? -14.934 -15.101 -0.431 1.00 50.19 90 ASN A N 1
ATOM 668 C CA . ASN A 1 90 ? -16.235 -14.598 -0.896 1.00 50.19 90 ASN A CA 1
ATOM 669 C C . ASN A 1 90 ? -17.138 -14.020 0.217 1.00 50.19 90 ASN A C 1
ATOM 671 O O . ASN A 1 90 ? -18.287 -13.679 -0.057 1.00 50.19 90 ASN A O 1
ATOM 675 N N . ASP A 1 91 ? -16.654 -13.891 1.452 1.00 49.84 91 ASP A N 1
ATOM 676 C CA . ASP A 1 91 ? -17.547 -13.922 2.621 1.00 49.84 91 ASP A CA 1
ATOM 677 C C . ASP A 1 91 ? -18.312 -12.621 2.972 1.00 49.84 91 ASP A C 1
ATOM 679 O O . ASP A 1 91 ? -19.198 -12.658 3.825 1.00 49.84 91 ASP A O 1
ATOM 683 N N . TRP A 1 92 ? -17.990 -11.453 2.389 1.00 44.75 92 TRP A N 1
ATOM 684 C CA . TRP A 1 92 ? -18.466 -10.158 2.920 1.00 44.75 92 TRP A CA 1
ATOM 685 C C . TRP A 1 92 ? -18.933 -9.223 1.801 1.00 44.75 92 TRP A C 1
ATOM 687 O O . TRP A 1 92 ? -18.128 -8.563 1.137 1.00 44.75 92 TRP A O 1
ATOM 697 N N . LEU A 1 93 ? -20.253 -9.111 1.628 1.00 46.03 93 LEU A N 1
ATOM 698 C CA . LEU A 1 93 ? -20.880 -8.065 0.820 1.00 46.03 93 LEU A CA 1
ATOM 699 C C . LEU A 1 93 ? -21.740 -7.189 1.735 1.00 46.03 93 LEU A C 1
ATOM 701 O O . LEU A 1 93 ? -22.801 -7.594 2.199 1.00 46.03 93 LEU A O 1
ATOM 705 N N . ILE A 1 94 ? -21.264 -5.974 2.015 1.00 46.97 94 ILE A N 1
ATOM 706 C CA . ILE A 1 94 ? -22.074 -4.955 2.688 1.00 46.97 94 ILE A CA 1
ATOM 707 C C . ILE A 1 94 ? -22.852 -4.229 1.594 1.00 46.97 94 ILE A C 1
ATOM 709 O O . ILE A 1 94 ? -22.306 -3.368 0.903 1.00 46.97 94 ILE A O 1
ATOM 713 N N . ALA A 1 95 ? -24.112 -4.609 1.405 1.00 46.91 95 ALA A N 1
ATOM 714 C CA . ALA A 1 95 ? -25.024 -3.897 0.524 1.00 46.91 95 ALA A CA 1
ATOM 715 C C . ALA A 1 95 ? -25.868 -2.914 1.351 1.00 46.91 95 ALA A C 1
ATOM 717 O O . ALA A 1 95 ? -26.591 -3.309 2.260 1.00 46.91 95 ALA A O 1
ATOM 718 N N . ASP A 1 96 ? -25.790 -1.625 1.023 1.00 41.66 96 ASP A N 1
ATOM 719 C CA . ASP A 1 96 ? -26.932 -0.727 1.214 1.00 41.66 96 ASP A CA 1
ATOM 720 C C . ASP A 1 96 ? -27.889 -0.980 0.040 1.00 41.66 96 ASP A C 1
ATOM 722 O O . ASP A 1 96 ? -27.441 -1.240 -1.078 1.00 41.66 96 ASP A O 1
ATOM 726 N N . ASN A 1 97 ? -29.194 -0.867 0.259 1.00 45.09 97 ASN A N 1
ATOM 727 C CA . ASN A 1 97 ? -30.297 -1.171 -0.662 1.00 45.09 97 ASN A CA 1
ATOM 728 C C . ASN A 1 97 ? -30.351 -0.234 -1.894 1.00 45.09 97 ASN A C 1
ATOM 730 O O . ASN A 1 97 ? -31.381 -0.098 -2.558 1.00 45.09 97 ASN A O 1
ATOM 734 N N . SER A 1 98 ? -29.250 0.452 -2.189 1.00 44.09 98 SER A N 1
ATOM 735 C CA . SER A 1 98 ? -29.038 1.291 -3.355 1.00 44.09 98 SER A CA 1
ATOM 736 C C . SER A 1 98 ? -28.585 0.443 -4.550 1.00 44.09 98 SER A C 1
ATOM 738 O O . SER A 1 98 ? -27.759 -0.456 -4.437 1.00 44.09 98 SER A O 1
ATOM 740 N N . ASN A 1 99 ? -29.092 0.753 -5.747 1.00 51.12 99 ASN A N 1
ATOM 741 C CA . ASN A 1 99 ? -28.715 0.067 -6.995 1.00 51.12 99 ASN A CA 1
ATOM 742 C C . ASN A 1 99 ? -27.251 0.313 -7.429 1.00 51.12 99 ASN A C 1
ATOM 744 O O . ASN A 1 99 ? -26.864 -0.062 -8.537 1.00 51.12 99 ASN A O 1
ATOM 748 N N . THR A 1 100 ? -26.443 0.979 -6.607 1.00 45.19 100 THR A N 1
ATOM 749 C CA . THR A 1 100 ? -25.012 1.154 -6.830 1.00 45.19 100 THR A CA 1
ATOM 750 C C . THR A 1 100 ? -24.263 0.059 -6.087 1.00 45.19 100 THR A C 1
ATOM 752 O O . THR A 1 100 ? -24.133 0.117 -4.869 1.00 45.19 100 THR A O 1
ATOM 755 N N . GLN A 1 101 ? -23.764 -0.937 -6.829 1.00 43.06 101 GLN A N 1
ATOM 756 C CA . GLN A 1 101 ? -22.781 -1.887 -6.310 1.00 43.06 101 GLN A CA 1
ATOM 757 C C . GLN A 1 101 ? -21.613 -1.103 -5.713 1.00 43.06 101 GLN A C 1
ATOM 759 O O . GLN A 1 101 ? -20.879 -0.426 -6.437 1.00 43.06 101 GLN A O 1
ATOM 764 N N . PHE A 1 102 ? -21.450 -1.186 -4.396 1.00 48.91 102 PHE A N 1
ATOM 765 C CA . PHE A 1 102 ? -20.214 -0.750 -3.776 1.00 48.91 102 PHE A CA 1
ATOM 766 C C . PHE A 1 102 ? -19.088 -1.683 -4.212 1.00 48.91 102 PHE A C 1
ATOM 768 O O . PHE A 1 102 ? -19.288 -2.882 -4.426 1.00 48.91 102 PHE A O 1
ATOM 775 N N . LEU A 1 103 ? -17.909 -1.086 -4.383 1.00 41.97 103 LEU A N 1
ATOM 776 C CA . LEU A 1 103 ? -16.660 -1.795 -4.620 1.00 41.97 103 LEU A CA 1
ATOM 777 C C . LEU A 1 103 ? -16.546 -2.954 -3.613 1.00 41.97 103 LEU A C 1
ATOM 779 O O . LEU A 1 103 ? -16.827 -2.731 -2.433 1.00 41.97 103 LEU A O 1
ATOM 783 N N . PRO A 1 104 ? -16.171 -4.170 -4.052 1.00 46.47 104 PRO A N 1
ATOM 784 C CA . PRO A 1 104 ? -16.046 -5.323 -3.166 1.00 46.47 104 PRO A CA 1
ATOM 785 C C . PRO A 1 104 ? -15.216 -4.949 -1.935 1.00 46.47 104 PRO A C 1
ATOM 787 O O . PRO A 1 104 ? -14.173 -4.311 -2.067 1.00 46.47 104 PRO A O 1
ATOM 790 N N . TYR A 1 105 ? -15.699 -5.329 -0.750 1.00 39.28 105 TYR A N 1
ATOM 791 C CA . TYR A 1 105 ? -15.167 -4.983 0.578 1.00 39.28 105 TYR A CA 1
ATOM 792 C C . TYR A 1 105 ? -13.642 -5.181 0.708 1.00 39.28 105 TYR A C 1
ATOM 794 O O . TYR A 1 105 ? -12.964 -4.429 1.408 1.00 39.28 105 TYR A O 1
ATOM 802 N N . MET A 1 106 ? -13.074 -6.102 -0.074 1.00 43.84 106 MET A N 1
ATOM 803 C CA . MET A 1 106 ? -11.628 -6.292 -0.217 1.00 43.84 106 MET A CA 1
ATOM 804 C C . MET A 1 106 ? -10.839 -5.063 -0.704 1.00 43.84 106 MET A C 1
ATOM 806 O O . MET A 1 106 ? -9.644 -4.980 -0.446 1.00 43.84 106 MET A O 1
ATOM 810 N N . GLY A 1 107 ? -11.464 -4.106 -1.392 1.00 43.03 107 GLY A N 1
ATOM 811 C CA . GLY A 1 107 ? -10.799 -2.882 -1.850 1.00 43.03 107 GLY A CA 1
ATOM 812 C C . GLY A 1 107 ? -10.648 -1.804 -0.772 1.00 43.03 107 GLY A C 1
ATOM 813 O O . GLY A 1 107 ? -9.822 -0.910 -0.931 1.00 43.03 107 GLY A O 1
ATOM 814 N N . ALA A 1 108 ? -11.433 -1.872 0.310 1.00 40.72 108 ALA A N 1
ATOM 815 C CA . ALA A 1 108 ? -11.432 -0.880 1.391 1.00 40.72 108 ALA A CA 1
ATOM 816 C C . ALA A 1 108 ? -10.871 -1.419 2.717 1.00 40.72 108 ALA A C 1
ATOM 818 O O . ALA A 1 108 ? -10.593 -0.628 3.620 1.00 40.72 108 ALA A O 1
ATOM 819 N N . TYR A 1 109 ? -10.670 -2.738 2.837 1.00 44.03 109 TYR A N 1
ATOM 820 C CA . TYR A 1 109 ? -9.846 -3.296 3.903 1.00 44.03 109 TYR A CA 1
ATOM 821 C C . TYR A 1 109 ? -8.391 -2.928 3.603 1.00 44.03 109 TYR A C 1
ATOM 823 O O . TYR A 1 109 ? -7.659 -3.641 2.919 1.00 44.03 109 TYR A O 1
ATOM 831 N N . GLU A 1 110 ? -7.980 -1.752 4.071 1.00 46.78 110 GLU A N 1
ATOM 832 C CA . GLU A 1 110 ? -6.576 -1.406 4.221 1.00 46.78 110 GLU A CA 1
ATOM 833 C C . GLU A 1 110 ? -5.923 -2.484 5.106 1.00 46.78 110 GLU A C 1
ATOM 835 O O . GLU A 1 110 ? -5.819 -2.338 6.321 1.00 46.78 110 GLU A O 1
ATOM 840 N N . GLN A 1 111 ? -5.398 -3.553 4.498 1.00 52.66 111 GLN A N 1
ATOM 841 C CA . GLN A 1 111 ? -4.299 -4.359 5.048 1.00 52.66 111 GLN A CA 1
ATOM 842 C C . GLN A 1 111 ? -3.016 -3.502 5.100 1.00 52.66 111 GLN A C 1
ATOM 844 O O . GLN A 1 111 ? -1.926 -3.928 4.718 1.00 52.66 111 GLN A O 1
ATOM 849 N N . SER A 1 112 ? -3.123 -2.241 5.526 1.00 55.44 112 SER A N 1
ATOM 850 C CA . SER A 1 112 ? -2.106 -1.202 5.365 1.00 55.44 112 SER A CA 1
ATOM 851 C C . SER A 1 112 ? -0.824 -1.474 6.157 1.00 55.44 112 SER A C 1
ATOM 853 O O . SER A 1 112 ? 0.151 -0.734 6.004 1.00 55.44 112 SER A O 1
ATOM 855 N N . GLY A 1 113 ? -0.757 -2.563 6.929 1.00 65.25 113 GLY A N 1
ATOM 856 C CA . GLY A 1 113 ? 0.449 -2.974 7.639 1.00 65.25 113 GLY A CA 1
ATOM 857 C C . GLY A 1 113 ? 0.891 -4.425 7.486 1.00 65.25 113 GLY A C 1
ATOM 858 O O . GLY A 1 113 ? 1.937 -4.736 8.054 1.00 65.25 113 GLY A O 1
ATOM 859 N N . GLN A 1 114 ? 0.180 -5.287 6.750 1.00 85.25 114 GLN A N 1
ATOM 860 C CA . GLN A 1 114 ? 0.635 -6.669 6.577 1.00 85.25 114 GLN A CA 1
ATOM 861 C C . GLN A 1 114 ? 1.808 -6.718 5.587 1.00 85.25 114 GLN A C 1
ATOM 863 O O . GLN A 1 114 ? 1.751 -6.166 4.486 1.00 85.25 114 GLN A O 1
ATOM 868 N N . ALA A 1 115 ? 2.926 -7.274 6.049 1.00 93.62 115 ALA A N 1
ATOM 869 C CA . ALA A 1 115 ? 4.148 -7.452 5.278 1.00 93.62 115 ALA A CA 1
ATOM 870 C C . ALA A 1 115 ? 5.022 -8.536 5.917 1.00 93.62 115 ALA A C 1
ATOM 872 O O . ALA A 1 115 ? 4.934 -8.809 7.122 1.00 93.62 115 ALA A O 1
ATOM 873 N N . LEU A 1 116 ? 5.960 -9.077 5.145 1.00 96.12 116 LEU A N 1
ATOM 874 C CA . LEU A 1 116 ? 6.969 -9.985 5.673 1.00 96.12 116 LEU A CA 1
ATOM 875 C C . LEU A 1 116 ? 8.210 -9.204 6.118 1.00 96.12 116 LEU A C 1
ATOM 877 O O . LEU A 1 116 ? 8.799 -8.462 5.331 1.00 96.12 116 LEU A O 1
ATOM 881 N N . GLN A 1 117 ? 8.624 -9.381 7.374 1.00 97.06 117 GLN A N 1
ATOM 882 C CA . GLN A 1 117 ? 9.872 -8.843 7.919 1.00 97.06 117 GLN A CA 1
ATOM 883 C C . GLN A 1 117 ? 11.057 -9.726 7.540 1.00 97.06 117 GLN A C 1
ATOM 885 O O . GLN A 1 117 ? 11.026 -10.948 7.693 1.00 97.06 117 GLN A O 1
ATOM 890 N N . PHE A 1 118 ? 12.143 -9.070 7.159 1.00 98.06 118 PHE A N 1
ATOM 891 C CA . PHE A 1 118 ? 13.449 -9.627 6.860 1.00 98.06 118 PHE A CA 1
ATOM 892 C C . PHE A 1 118 ? 14.449 -9.049 7.874 1.00 98.06 118 PHE A C 1
ATOM 894 O O . PHE A 1 118 ? 14.626 -7.830 7.918 1.00 98.06 118 PHE A O 1
ATOM 901 N N . PRO A 1 119 ? 15.094 -9.868 8.726 1.00 97.19 119 PRO A N 1
ATOM 902 C CA . PRO A 1 119 ? 16.107 -9.388 9.674 1.00 97.19 119 PRO A CA 1
ATOM 903 C C . PRO A 1 119 ? 17.528 -9.280 9.084 1.00 97.19 119 PRO A C 1
ATOM 905 O O . PRO A 1 119 ? 18.478 -9.026 9.822 1.00 97.19 119 PRO A O 1
ATOM 908 N N . GLY A 1 120 ? 17.715 -9.536 7.785 1.00 96.31 120 GLY A N 1
ATOM 909 C CA . GLY A 1 120 ? 18.996 -9.399 7.073 1.00 96.31 120 GLY A CA 1
ATOM 910 C C . GLY A 1 120 ? 20.030 -10.505 7.315 1.00 96.31 120 GLY A C 1
ATOM 911 O O . GLY A 1 120 ? 21.163 -10.410 6.837 1.00 96.31 120 GLY A O 1
ATOM 912 N N . SER A 1 121 ? 19.666 -11.571 8.032 1.00 96.44 121 SER A N 1
ATOM 913 C CA . SER A 1 121 ? 20.537 -12.726 8.289 1.00 96.44 121 SER A CA 1
ATOM 914 C C . SER A 1 121 ? 20.696 -13.648 7.065 1.00 96.44 121 SER A C 1
ATOM 916 O O . SER A 1 121 ? 20.000 -13.527 6.062 1.00 96.44 121 SER A O 1
ATOM 918 N N . ASN A 1 122 ? 21.582 -14.647 7.148 1.00 96.12 122 ASN A N 1
ATOM 919 C CA . ASN A 1 122 ? 21.710 -15.673 6.101 1.00 96.12 122 ASN A CA 1
ATOM 920 C C . ASN A 1 122 ? 20.502 -16.618 5.985 1.00 96.12 122 ASN A C 1
ATOM 922 O O . ASN A 1 122 ? 20.416 -17.382 5.028 1.00 96.12 122 ASN A O 1
ATOM 926 N N . THR A 1 123 ? 19.576 -16.563 6.936 1.00 96.94 123 THR A N 1
ATOM 927 C CA . THR A 1 123 ? 18.301 -17.282 6.925 1.00 96.94 123 THR A CA 1
ATOM 928 C C . THR A 1 123 ? 17.122 -16.321 6.756 1.00 96.94 123 THR A C 1
ATOM 930 O O . THR A 1 123 ? 16.018 -16.646 7.188 1.00 96.94 123 THR A O 1
ATOM 933 N N . SER A 1 124 ? 17.369 -15.147 6.158 1.00 97.19 124 SER A N 1
ATOM 934 C CA . SER A 1 124 ? 16.392 -14.085 5.908 1.00 97.19 124 SER A CA 1
ATOM 935 C C . SER A 1 124 ? 16.120 -13.921 4.407 1.00 97.19 124 SER A C 1
ATOM 937 O O . SER A 1 124 ? 16.700 -13.046 3.762 1.00 97.19 124 SER A O 1
ATOM 939 N N . SER A 1 125 ? 15.283 -14.775 3.821 1.00 98.06 125 SER A N 1
ATOM 940 C CA . SER A 1 125 ? 14.956 -14.726 2.389 1.00 98.06 125 SER A CA 1
ATOM 941 C C . SER A 1 125 ? 13.648 -15.444 2.065 1.00 98.06 125 SER A C 1
ATOM 943 O O . SER A 1 125 ? 13.263 -16.358 2.791 1.00 98.06 125 SER A O 1
ATOM 945 N N . VAL A 1 126 ? 13.033 -15.110 0.931 1.00 98.44 126 VAL A N 1
ATOM 946 C CA . VAL A 1 126 ? 11.982 -15.933 0.304 1.00 98.44 126 VAL A CA 1
ATOM 947 C C . VAL A 1 126 ? 12.515 -16.482 -1.013 1.00 98.44 126 VAL A C 1
ATOM 949 O O . VAL A 1 126 ? 12.979 -15.703 -1.843 1.00 98.44 126 VAL A O 1
ATOM 952 N N . ASP A 1 127 ? 12.493 -17.802 -1.189 1.00 98.38 127 ASP A N 1
ATOM 953 C CA . ASP A 1 127 ? 12.869 -18.473 -2.439 1.00 98.38 127 ASP A CA 1
ATOM 954 C C . ASP A 1 127 ? 11.613 -18.766 -3.268 1.00 98.38 127 ASP A C 1
ATOM 956 O O . ASP A 1 127 ? 10.899 -19.720 -2.979 1.00 98.38 127 ASP A O 1
ATOM 960 N N . ALA A 1 128 ? 11.355 -17.939 -4.282 1.00 97.88 128 ALA A N 1
ATOM 961 C CA . ALA A 1 128 ? 10.219 -18.044 -5.204 1.00 97.88 128 ALA A CA 1
ATOM 962 C C . ALA A 1 128 ? 10.496 -18.984 -6.396 1.00 97.88 128 ALA A C 1
ATOM 964 O O . ALA A 1 128 ? 9.797 -18.966 -7.404 1.00 97.88 128 ALA A O 1
ATOM 965 N N . GLY A 1 129 ? 11.558 -19.791 -6.321 1.00 97.12 129 GLY A N 1
ATOM 966 C CA . GLY A 1 129 ? 11.835 -20.815 -7.317 1.00 97.12 129 GLY A CA 1
ATOM 967 C C . GLY A 1 129 ? 12.401 -20.292 -8.639 1.00 97.12 129 GLY A C 1
ATOM 968 O O . GLY A 1 129 ? 12.688 -19.108 -8.845 1.00 97.12 129 GLY A O 1
ATOM 969 N N . ALA A 1 130 ? 12.645 -21.236 -9.548 1.00 96.44 130 ALA A N 1
ATOM 970 C CA . ALA A 1 130 ? 13.384 -21.042 -10.795 1.00 96.44 130 ALA A CA 1
ATOM 971 C C . ALA A 1 130 ? 12.483 -20.607 -11.968 1.00 96.44 130 ALA A C 1
ATOM 973 O O . ALA A 1 130 ? 12.535 -21.200 -13.047 1.00 96.44 130 ALA A O 1
ATOM 974 N N . ILE A 1 131 ? 11.669 -19.576 -11.759 1.00 96.44 131 ILE A N 1
ATOM 975 C CA . ILE A 1 131 ? 10.653 -19.103 -12.713 1.00 96.44 131 ILE A CA 1
ATOM 976 C C . ILE A 1 131 ? 11.217 -18.105 -13.732 1.00 96.44 131 ILE A C 1
ATOM 978 O O . ILE A 1 131 ? 12.213 -17.434 -13.466 1.00 96.44 131 ILE A O 1
ATOM 982 N N . HIS A 1 132 ? 10.613 -17.994 -14.918 1.00 95.62 132 HIS A N 1
ATOM 983 C CA . HIS A 1 132 ? 10.986 -17.013 -15.962 1.00 95.62 132 HIS A CA 1
ATOM 984 C C . HIS A 1 132 ? 12.439 -17.068 -16.476 1.00 95.62 132 HIS A C 1
ATOM 986 O O . HIS A 1 132 ? 12.931 -16.107 -17.061 1.00 95.62 132 HIS A O 1
ATOM 992 N N . ASN A 1 133 ? 13.142 -18.197 -16.324 1.00 93.62 133 ASN A N 1
ATOM 993 C CA . ASN A 1 133 ? 14.572 -18.349 -16.669 1.00 93.62 133 ASN A CA 1
ATOM 994 C C . ASN A 1 133 ? 14.944 -18.105 -18.144 1.00 93.62 133 ASN A C 1
ATOM 996 O O . ASN A 1 133 ? 16.124 -18.014 -18.473 1.00 93.62 133 ASN A O 1
ATOM 1000 N N . ALA A 1 134 ? 13.958 -18.070 -19.038 1.00 87.56 134 ALA A N 1
ATOM 1001 C CA . ALA A 1 134 ? 14.145 -17.880 -20.474 1.00 87.56 134 ALA A CA 1
ATOM 1002 C C . ALA A 1 134 ? 13.254 -16.760 -21.034 1.00 87.56 134 ALA A C 1
ATOM 1004 O O . ALA A 1 134 ? 13.028 -16.692 -22.244 1.00 87.56 134 ALA A O 1
ATOM 1005 N N . ALA A 1 135 ? 12.710 -15.905 -20.166 1.00 95.56 135 ALA A N 1
ATOM 1006 C CA . ALA A 1 135 ? 11.796 -14.863 -20.589 1.00 95.56 135 ALA A CA 1
ATOM 1007 C C . ALA A 1 135 ? 12.546 -13.784 -21.393 1.00 95.56 135 ALA A C 1
ATOM 1009 O O . ALA A 1 135 ? 13.552 -13.218 -20.955 1.00 95.56 135 ALA A O 1
ATOM 1010 N N . SER A 1 136 ? 12.058 -13.519 -22.609 1.00 96.38 136 SER A N 1
ATOM 1011 C CA . SER A 1 136 ? 12.624 -12.496 -23.504 1.00 96.38 136 SER A CA 1
ATOM 1012 C C . SER A 1 136 ? 12.323 -11.065 -23.049 1.00 96.38 136 SER A C 1
ATOM 1014 O O . SER A 1 136 ? 12.963 -10.120 -23.522 1.00 96.38 136 SER A O 1
ATOM 1016 N N . LYS A 1 137 ? 11.347 -10.937 -22.150 1.00 96.75 137 LYS A N 1
ATOM 1017 C CA . LYS A 1 137 ? 10.959 -9.748 -21.406 1.00 96.75 137 LYS A CA 1
ATOM 1018 C C . LYS A 1 137 ? 10.625 -10.190 -19.989 1.00 96.75 137 LYS A C 1
ATOM 1020 O O . LYS A 1 137 ? 10.181 -11.318 -19.789 1.00 96.75 137 LYS A O 1
ATOM 1025 N N . PHE A 1 138 ? 10.898 -9.337 -19.025 1.00 96.94 138 PHE A N 1
ATOM 1026 C CA . PHE A 1 138 ? 10.674 -9.620 -17.618 1.00 96.94 138 PHE A CA 1
ATOM 1027 C C . PHE A 1 138 ? 10.545 -8.298 -16.890 1.00 96.94 138 PHE A C 1
ATOM 1029 O O . PHE A 1 138 ? 11.410 -7.432 -17.054 1.00 96.94 138 PHE A O 1
ATOM 1036 N N . TRP A 1 139 ? 9.527 -8.167 -16.055 1.00 97.50 139 TRP A N 1
ATOM 1037 C CA . TRP A 1 139 ? 9.429 -7.080 -15.099 1.00 97.50 139 TRP A CA 1
ATOM 1038 C C . TRP A 1 139 ? 9.120 -7.613 -13.707 1.00 97.50 139 TRP A C 1
ATOM 1040 O O . TRP A 1 139 ? 8.508 -8.664 -13.549 1.00 97.50 139 TRP A O 1
ATOM 1050 N N . LEU A 1 140 ? 9.582 -6.880 -12.700 1.00 97.69 140 LEU A N 1
ATOM 1051 C CA . LEU A 1 140 ? 9.299 -7.133 -11.298 1.00 97.69 140 LEU A CA 1
ATOM 1052 C C . LEU A 1 140 ? 8.970 -5.802 -10.628 1.00 97.69 140 LEU A C 1
ATOM 1054 O O . LEU A 1 140 ? 9.736 -4.843 -10.751 1.00 97.69 140 LEU A O 1
ATOM 1058 N N . SER A 1 141 ? 7.865 -5.770 -9.891 1.00 97.56 141 SER A N 1
ATOM 1059 C CA . SER A 1 141 ? 7.513 -4.695 -8.968 1.00 97.56 141 SER A CA 1
ATOM 1060 C C . SER A 1 141 ? 7.518 -5.214 -7.536 1.00 97.56 141 SER A C 1
ATOM 1062 O O . SER A 1 141 ? 7.172 -6.369 -7.295 1.00 97.56 141 SER A O 1
ATOM 1064 N N . MET A 1 142 ? 7.909 -4.369 -6.586 1.00 97.62 142 MET A N 1
ATOM 1065 C CA . MET A 1 142 ? 7.737 -4.641 -5.161 1.00 97.62 142 MET A CA 1
ATOM 1066 C C . MET A 1 142 ? 7.649 -3.352 -4.351 1.00 97.62 142 MET A C 1
ATOM 1068 O O . MET A 1 142 ? 8.222 -2.320 -4.721 1.00 97.62 142 MET A O 1
ATOM 1072 N N . TRP A 1 143 ? 7.005 -3.445 -3.192 1.00 96.25 143 TRP A N 1
ATOM 1073 C CA . TRP A 1 143 ? 7.108 -2.450 -2.135 1.00 96.25 143 TRP A CA 1
ATOM 1074 C C . TRP A 1 143 ? 8.051 -2.939 -1.042 1.00 96.25 143 TRP A C 1
ATOM 1076 O O . TRP A 1 143 ? 7.986 -4.095 -0.626 1.00 96.25 143 TRP A O 1
ATOM 1086 N N . PHE A 1 144 ? 8.913 -2.056 -0.542 1.00 96.81 144 PHE A N 1
ATOM 1087 C CA . PHE A 1 144 ? 9.773 -2.345 0.602 1.00 96.81 144 PHE A CA 1
ATOM 1088 C C . PHE A 1 144 ? 9.793 -1.190 1.605 1.00 96.81 144 PHE A C 1
ATOM 1090 O O . PHE A 1 144 ? 9.534 -0.041 1.255 1.00 96.81 144 PHE A O 1
ATOM 1097 N N . LYS A 1 145 ? 10.116 -1.494 2.859 1.00 95.94 145 LYS A N 1
ATOM 1098 C CA . LYS A 1 145 ? 10.225 -0.525 3.956 1.00 95.94 145 LYS A CA 1
ATOM 1099 C C . LYS A 1 145 ? 11.437 -0.874 4.806 1.00 95.94 145 LYS A C 1
ATOM 1101 O O . LYS A 1 145 ? 11.594 -2.028 5.181 1.00 95.94 145 LYS A O 1
ATOM 1106 N N . LEU A 1 146 ? 12.315 0.083 5.080 1.00 97.25 146 LEU A N 1
ATOM 1107 C CA . LEU A 1 146 ? 13.525 -0.174 5.868 1.00 97.25 146 LEU A CA 1
ATOM 1108 C C . LEU A 1 146 ? 13.256 -0.006 7.362 1.00 97.25 146 LEU A C 1
ATOM 1110 O O . LEU A 1 146 ? 12.531 0.907 7.751 1.00 97.25 146 LEU A O 1
ATOM 1114 N N . ASP A 1 147 ? 13.904 -0.817 8.199 1.00 96.25 147 ASP A N 1
ATOM 1115 C CA . ASP A 1 147 ? 13.866 -0.618 9.659 1.00 96.25 147 ASP A CA 1
ATOM 1116 C C . ASP A 1 147 ? 14.787 0.529 10.109 1.00 96.25 147 ASP A C 1
ATOM 1118 O O . ASP A 1 147 ? 14.638 1.091 11.195 1.00 96.25 147 ASP A O 1
ATOM 1122 N N . HIS A 1 148 ? 15.772 0.872 9.277 1.00 95.81 148 HIS A N 1
ATOM 1123 C CA . HIS A 1 148 ? 16.769 1.901 9.541 1.00 95.81 148 HIS A CA 1
ATOM 1124 C C . HIS A 1 148 ? 17.078 2.687 8.268 1.00 95.81 148 HIS A C 1
ATOM 1126 O O . HIS A 1 148 ? 17.034 2.139 7.167 1.00 95.81 148 HIS A O 1
ATOM 1132 N N . ASP A 1 149 ? 17.447 3.960 8.421 1.00 96.44 149 ASP A N 1
ATOM 1133 C CA . ASP A 1 149 ? 17.860 4.796 7.298 1.00 96.44 149 ASP A CA 1
ATOM 1134 C C . ASP A 1 149 ? 19.033 4.138 6.566 1.00 96.44 149 ASP A C 1
ATOM 1136 O O . ASP A 1 149 ? 20.053 3.812 7.182 1.00 96.44 149 ASP A O 1
ATOM 1140 N N . TYR A 1 150 ? 18.942 4.025 5.241 1.00 96.50 150 TYR A N 1
ATOM 1141 C CA . TYR A 1 150 ? 20.080 3.621 4.423 1.00 96.50 150 TYR A CA 1
ATOM 1142 C C . TYR A 1 150 ? 20.752 4.841 3.796 1.00 96.50 150 TYR A C 1
ATOM 1144 O O . TYR A 1 150 ? 20.123 5.640 3.095 1.00 96.50 150 TYR A O 1
ATOM 1152 N N . ARG A 1 151 ? 22.060 4.984 4.039 1.00 90.25 151 ARG A N 1
ATOM 1153 C CA . ARG A 1 151 ? 22.906 6.081 3.544 1.00 90.25 151 ARG A CA 1
ATOM 1154 C C . ARG A 1 151 ? 24.302 5.557 3.184 1.00 90.25 151 ARG A C 1
ATOM 1156 O O . ARG A 1 151 ? 24.659 4.424 3.504 1.00 90.25 151 ARG A O 1
ATOM 1163 N N . VAL A 1 152 ? 25.104 6.402 2.534 1.00 90.12 152 VAL A N 1
ATOM 1164 C CA . VAL A 1 152 ? 26.526 6.138 2.238 1.00 90.12 152 VAL A CA 1
ATOM 1165 C C . VAL A 1 152 ? 27.274 5.660 3.487 1.00 90.12 152 VAL A C 1
ATOM 1167 O O . VAL A 1 152 ? 27.119 6.234 4.564 1.00 90.12 152 VAL A O 1
ATOM 1170 N N . GLY A 1 153 ? 28.134 4.655 3.321 1.00 87.94 153 GLY A N 1
ATOM 1171 C CA . GLY A 1 153 ? 28.990 4.109 4.376 1.00 87.94 153 GLY A CA 1
ATOM 1172 C C . GLY A 1 153 ? 28.422 2.890 5.107 1.00 87.94 153 GLY A C 1
ATOM 1173 O O . GLY A 1 153 ? 29.131 2.333 5.941 1.00 87.94 153 GLY A O 1
ATOM 1174 N N . GLY A 1 154 ? 27.192 2.462 4.798 1.00 86.44 154 GLY A N 1
ATOM 1175 C CA . GLY A 1 154 ? 26.633 1.189 5.273 1.00 86.44 154 GLY A CA 1
ATOM 1176 C C . GLY A 1 154 ? 27.209 -0.036 4.551 1.00 86.44 154 GLY A C 1
ATOM 1177 O O . GLY A 1 154 ? 28.012 0.099 3.632 1.00 86.44 154 GLY A O 1
ATOM 1178 N N . ASP A 1 155 ? 26.782 -1.241 4.930 1.00 93.75 155 ASP A N 1
ATOM 1179 C CA . ASP A 1 155 ? 27.093 -2.463 4.177 1.00 93.75 155 ASP A CA 1
ATOM 1180 C C . ASP A 1 155 ? 26.274 -2.540 2.880 1.00 93.75 155 ASP A C 1
ATOM 1182 O O . ASP A 1 155 ? 25.213 -1.929 2.753 1.00 93.75 155 ASP A O 1
ATOM 1186 N N . THR A 1 156 ? 26.751 -3.295 1.886 1.00 96.56 156 THR A N 1
ATOM 1187 C CA . THR A 1 156 ? 25.928 -3.598 0.702 1.00 96.56 156 THR A CA 1
ATOM 1188 C C . THR A 1 156 ? 24.793 -4.531 1.108 1.00 96.56 156 THR A C 1
ATOM 1190 O O . THR A 1 156 ? 25.049 -5.639 1.575 1.00 96.56 156 THR A O 1
ATOM 1193 N N . VAL A 1 157 ? 23.553 -4.088 0.907 1.00 97.19 157 VAL A N 1
ATOM 1194 C CA . VAL A 1 157 ? 22.339 -4.799 1.329 1.00 97.19 157 VAL A CA 1
ATOM 1195 C C . VAL A 1 157 ? 21.546 -5.208 0.097 1.00 97.19 157 VAL A C 1
ATOM 1197 O O . VAL A 1 157 ? 21.198 -4.358 -0.720 1.00 97.19 157 VAL A O 1
ATOM 1200 N N . PHE A 1 158 ? 21.266 -6.500 -0.056 1.00 98.06 158 PHE A N 1
ATOM 1201 C CA . PHE A 1 158 ? 20.541 -7.033 -1.209 1.00 98.06 158 PHE A CA 1
ATOM 1202 C C . PHE A 1 158 ? 19.039 -7.103 -0.933 1.00 98.06 158 PHE A C 1
ATOM 1204 O O . PHE A 1 158 ? 18.617 -7.697 0.054 1.00 98.06 158 PHE A O 1
ATOM 1211 N N . ILE A 1 159 ? 18.245 -6.526 -1.836 1.00 97.88 159 ILE A N 1
ATOM 1212 C CA . ILE A 1 159 ? 16.776 -6.511 -1.768 1.00 97.88 159 ILE A CA 1
ATOM 1213 C C . ILE A 1 159 ? 16.205 -7.710 -2.527 1.00 97.88 159 ILE A C 1
ATOM 1215 O O . ILE A 1 159 ? 15.241 -8.322 -2.088 1.00 97.88 159 ILE A O 1
ATOM 1219 N N . TRP A 1 160 ? 16.815 -8.062 -3.657 1.00 96.38 160 TRP A N 1
ATOM 1220 C CA . TRP A 1 160 ? 16.424 -9.207 -4.472 1.00 96.38 160 TRP A CA 1
ATOM 1221 C C . TRP A 1 160 ? 17.589 -9.678 -5.342 1.00 96.38 160 TRP A C 1
ATOM 1223 O O . TRP A 1 160 ? 18.474 -8.892 -5.708 1.00 96.38 160 TRP A O 1
ATOM 1233 N N . GLY A 1 161 ? 17.580 -10.957 -5.701 1.00 96.88 161 GLY A N 1
ATOM 1234 C CA . GLY A 1 161 ? 18.475 -11.513 -6.701 1.00 96.88 161 GLY A CA 1
ATOM 1235 C C . GLY A 1 161 ? 17.839 -12.638 -7.504 1.00 96.88 161 GLY A C 1
ATOM 1236 O O . GLY A 1 161 ? 16.928 -13.324 -7.044 1.00 96.88 161 GLY A O 1
ATOM 1237 N N . LYS A 1 162 ? 18.363 -12.841 -8.712 1.00 96.50 162 LYS A N 1
ATOM 1238 C CA . LYS A 1 162 ? 18.082 -14.010 -9.542 1.00 96.50 162 LYS A CA 1
ATOM 1239 C C . LYS A 1 162 ? 19.385 -14.559 -10.093 1.00 96.50 162 LYS A C 1
ATOM 1241 O O . LYS A 1 162 ? 20.069 -13.864 -10.840 1.00 96.50 162 LYS A O 1
ATOM 1246 N N . ARG A 1 163 ? 19.777 -15.761 -9.669 1.00 94.06 163 ARG A N 1
ATOM 1247 C CA . ARG A 1 163 ? 21.173 -16.204 -9.776 1.00 94.06 163 ARG A CA 1
ATOM 1248 C C . ARG A 1 163 ? 21.308 -17.682 -10.118 1.00 94.06 163 ARG A C 1
ATOM 1250 O O . ARG A 1 163 ? 20.785 -18.526 -9.395 1.00 94.06 163 ARG A O 1
ATOM 1257 N N . ILE A 1 164 ? 22.107 -17.984 -11.142 1.00 94.44 164 ILE A N 1
ATOM 1258 C CA . ILE A 1 164 ? 22.610 -19.342 -11.404 1.00 94.44 164 ILE A CA 1
ATOM 1259 C C . ILE A 1 164 ? 23.878 -19.577 -10.579 1.00 94.44 164 ILE A C 1
ATOM 1261 O O . ILE A 1 164 ? 23.996 -20.562 -9.854 1.00 94.44 164 ILE A O 1
ATOM 1265 N N . ASP A 1 165 ? 24.834 -18.650 -10.680 1.00 93.81 165 ASP A N 1
ATOM 1266 C CA . ASP A 1 165 ? 26.149 -18.740 -10.048 1.00 93.81 165 ASP A CA 1
ATOM 1267 C C . ASP A 1 165 ? 26.731 -17.323 -9.792 1.00 93.81 165 ASP A C 1
ATOM 1269 O O . ASP A 1 165 ? 26.062 -16.326 -10.053 1.00 93.81 165 ASP A O 1
ATOM 1273 N N . PRO A 1 166 ? 27.921 -17.140 -9.179 1.00 92.19 166 PRO A N 1
ATOM 1274 C CA . PRO A 1 166 ? 28.480 -15.798 -8.923 1.00 92.19 166 PRO A CA 1
ATOM 1275 C C . PRO A 1 166 ? 28.692 -14.897 -10.148 1.00 92.19 166 PRO A C 1
ATOM 1277 O O . PRO A 1 166 ? 28.823 -13.687 -9.984 1.00 92.19 166 PRO A O 1
ATOM 1280 N N . ASN A 1 167 ? 28.772 -15.479 -11.337 1.00 92.56 167 ASN A N 1
ATOM 1281 C CA . ASN A 1 167 ? 29.130 -14.826 -12.587 1.00 92.56 167 ASN A CA 1
ATOM 1282 C C . ASN A 1 167 ? 27.923 -14.601 -13.506 1.00 92.56 167 ASN A C 1
ATOM 1284 O O . ASN A 1 167 ? 28.068 -13.880 -14.493 1.00 92.56 167 ASN A O 1
ATOM 1288 N N . ASP A 1 168 ? 26.779 -15.209 -13.193 1.00 93.50 168 ASP A N 1
ATOM 1289 C CA . ASP A 1 168 ? 25.524 -15.106 -13.934 1.00 93.50 168 ASP A CA 1
ATOM 1290 C C . ASP A 1 168 ? 24.365 -14.808 -12.965 1.00 93.50 168 ASP A C 1
ATOM 1292 O O . ASP A 1 168 ? 23.817 -15.703 -12.305 1.00 93.50 168 ASP A O 1
ATOM 1296 N N . GLN A 1 169 ? 24.046 -13.515 -12.828 1.00 94.94 169 GLN A N 1
ATOM 1297 C CA . GLN A 1 169 ? 23.033 -13.035 -11.887 1.00 94.94 169 GLN A CA 1
ATOM 1298 C C . GLN A 1 169 ? 22.410 -11.687 -12.270 1.00 94.94 169 GLN A C 1
ATOM 1300 O O . GLN A 1 169 ? 23.091 -10.786 -12.770 1.00 94.94 169 GLN A O 1
ATOM 1305 N N . PHE A 1 170 ? 21.141 -11.535 -11.905 1.00 95.44 170 PHE A N 1
ATOM 1306 C CA . PHE A 1 170 ? 20.520 -10.259 -11.590 1.00 95.44 170 PHE A CA 1
ATOM 1307 C C . PHE A 1 170 ? 20.603 -9.992 -10.098 1.00 95.44 170 PHE A C 1
ATOM 1309 O O . PHE A 1 170 ? 20.431 -10.895 -9.277 1.00 95.44 170 PHE A O 1
ATOM 1316 N N . GLN A 1 171 ? 20.830 -8.735 -9.746 1.00 96.62 171 GLN A N 1
ATOM 1317 C CA . GLN A 1 171 ? 20.787 -8.307 -8.359 1.00 96.62 171 GLN A CA 1
ATOM 1318 C C . GLN A 1 171 ? 20.289 -6.875 -8.245 1.00 96.62 171 GLN A C 1
ATOM 1320 O O . GLN A 1 171 ? 20.658 -6.003 -9.037 1.00 96.62 171 GLN A O 1
ATOM 1325 N N . VAL A 1 172 ? 19.498 -6.648 -7.203 1.00 98.19 172 VAL A N 1
ATOM 1326 C CA . VAL A 1 172 ? 19.094 -5.330 -6.735 1.00 98.19 172 VAL A CA 1
ATOM 1327 C C . VAL A 1 172 ? 19.632 -5.158 -5.326 1.00 98.19 172 VAL A C 1
ATOM 1329 O O . VAL A 1 172 ? 19.348 -5.960 -4.434 1.00 98.19 172 VAL A O 1
ATOM 1332 N N . HIS A 1 173 ? 20.446 -4.129 -5.127 1.00 98.31 173 HIS A N 1
ATOM 1333 C CA . HIS A 1 173 ? 21.066 -3.871 -3.834 1.00 98.31 173 HIS A CA 1
ATOM 1334 C C . HIS A 1 173 ? 21.270 -2.389 -3.580 1.00 98.31 173 HIS A C 1
ATOM 1336 O O . HIS A 1 173 ? 21.488 -1.611 -4.508 1.00 98.31 173 HIS A O 1
ATOM 1342 N N . PHE A 1 174 ? 21.290 -2.027 -2.306 1.00 98.12 174 PHE A N 1
ATOM 1343 C CA . PHE A 1 174 ? 21.830 -0.759 -1.867 1.00 98.12 174 PHE A CA 1
ATOM 1344 C C . PHE A 1 174 ? 23.348 -0.780 -1.931 1.00 98.12 174 PHE A C 1
ATOM 1346 O O . PHE A 1 174 ? 23.997 -1.700 -1.425 1.00 98.12 174 PHE A O 1
ATOM 1353 N N . ASN A 1 175 ? 23.925 0.238 -2.554 1.00 97.69 175 ASN A N 1
ATOM 1354 C CA . ASN A 1 175 ? 25.356 0.348 -2.684 1.00 97.69 175 ASN A CA 1
ATOM 1355 C C . ASN A 1 175 ? 25.958 1.186 -1.555 1.00 97.69 175 ASN A C 1
ATOM 1357 O O . ASN A 1 175 ? 25.641 2.362 -1.376 1.00 97.69 175 ASN A O 1
ATOM 1361 N N . SER A 1 176 ? 26.913 0.586 -0.850 1.00 96.12 176 SER A N 1
ATOM 1362 C CA . SER A 1 176 ? 27.585 1.198 0.295 1.00 96.12 176 SER A CA 1
ATOM 1363 C C . SER A 1 176 ? 28.352 2.480 -0.033 1.00 96.12 176 SER A C 1
ATOM 1365 O O . SER A 1 176 ? 28.538 3.328 0.838 1.00 96.12 176 SER A O 1
ATOM 1367 N N . SER A 1 177 ? 28.816 2.642 -1.276 1.00 97.31 177 SER A N 1
ATOM 1368 C CA . SER A 1 177 ? 29.669 3.773 -1.658 1.00 97.31 177 SER A CA 1
ATOM 1369 C C . SER A 1 177 ? 28.902 5.062 -1.951 1.00 97.31 177 SER A C 1
ATOM 1371 O O . SER A 1 177 ? 29.465 6.141 -1.778 1.00 97.31 177 SER A O 1
ATOM 1373 N N . ASP A 1 178 ? 27.641 4.968 -2.382 1.00 96.88 178 ASP A N 1
ATOM 1374 C CA . ASP A 1 178 ? 26.846 6.118 -2.835 1.00 96.88 178 ASP A CA 1
ATOM 1375 C C . ASP A 1 178 ? 25.417 6.172 -2.253 1.00 96.88 178 ASP A C 1
ATOM 1377 O O . ASP A 1 178 ? 24.722 7.167 -2.456 1.00 96.88 178 ASP A O 1
ATOM 1381 N N . GLY A 1 179 ? 24.993 5.164 -1.480 1.00 96.38 179 GLY A N 1
ATOM 1382 C CA . GLY A 1 179 ? 23.664 5.121 -0.862 1.00 96.38 179 GLY A CA 1
ATOM 1383 C C . GLY A 1 179 ? 22.534 4.786 -1.842 1.00 96.38 179 GLY A C 1
ATOM 1384 O O . GLY A 1 179 ? 21.365 4.806 -1.461 1.00 96.38 179 GLY A O 1
ATOM 1385 N N . ARG A 1 180 ? 22.862 4.504 -3.108 1.00 97.88 180 ARG A N 1
ATOM 1386 C CA . ARG A 1 180 ? 21.891 4.324 -4.191 1.00 97.88 180 ARG A CA 1
ATOM 1387 C C . ARG A 1 180 ? 21.514 2.859 -4.353 1.00 97.88 180 ARG A C 1
ATOM 1389 O O . ARG A 1 180 ? 22.321 1.971 -4.079 1.00 97.88 180 ARG A O 1
ATOM 1396 N N . ILE A 1 181 ? 20.319 2.597 -4.869 1.00 98.44 181 ILE A N 1
ATOM 1397 C CA . ILE A 1 181 ? 19.943 1.255 -5.317 1.00 98.44 181 ILE A CA 1
ATOM 1398 C C . ILE A 1 181 ? 20.531 1.021 -6.707 1.00 98.44 181 ILE A C 1
ATOM 1400 O O . ILE A 1 181 ? 20.449 1.878 -7.591 1.00 98.44 181 ILE A O 1
ATOM 1404 N N . ARG A 1 182 ? 21.132 -0.150 -6.912 1.00 98.31 182 ARG A N 1
ATOM 1405 C CA . ARG A 1 182 ? 21.648 -0.594 -8.207 1.00 98.31 182 ARG A CA 1
ATOM 1406 C C . ARG A 1 182 ? 20.885 -1.810 -8.682 1.00 98.31 182 ARG A C 1
ATOM 1408 O O . ARG A 1 182 ? 20.817 -2.801 -7.962 1.00 98.31 182 ARG A O 1
ATOM 1415 N N . PHE A 1 183 ? 20.400 -1.734 -9.913 1.00 98.25 183 PHE A N 1
ATOM 1416 C CA . PHE A 1 183 ? 19.928 -2.873 -10.679 1.00 98.25 183 PHE A CA 1
ATOM 1417 C C . PHE A 1 183 ? 21.025 -3.291 -11.659 1.00 98.25 183 PHE A C 1
ATOM 1419 O O . PHE A 1 183 ? 21.414 -2.520 -12.540 1.00 98.25 183 PHE A O 1
ATOM 1426 N N . GLU A 1 184 ? 21.572 -4.488 -11.470 1.00 97.69 184 GLU A N 1
ATOM 1427 C CA . GLU A 1 184 ? 22.709 -4.979 -12.244 1.00 97.69 184 GLU A CA 1
ATOM 1428 C C . GLU A 1 184 ? 22.448 -6.357 -12.834 1.00 97.69 184 GLU A C 1
ATOM 1430 O O . GLU A 1 184 ? 21.846 -7.216 -12.187 1.00 97.69 184 GLU A O 1
ATOM 1435 N N . LYS A 1 185 ? 23.023 -6.578 -14.017 1.00 96.06 185 LYS A N 1
ATOM 1436 C CA . LYS A 1 185 ? 23.177 -7.898 -14.622 1.00 96.06 185 LYS A CA 1
ATOM 1437 C C . LYS A 1 185 ? 24.650 -8.221 -14.809 1.00 96.06 185 LYS A C 1
ATOM 1439 O O . LYS A 1 185 ? 25.401 -7.418 -15.363 1.00 96.06 185 LYS A O 1
ATOM 1444 N N . TRP A 1 186 ? 25.033 -9.426 -14.415 1.00 95.69 186 TRP A N 1
ATOM 1445 C CA . TRP A 1 186 ? 26.347 -10.003 -14.671 1.00 95.69 186 TRP A CA 1
ATOM 1446 C C . TRP A 1 186 ? 26.201 -11.228 -15.569 1.00 95.69 186 TRP A C 1
ATOM 1448 O O . TRP A 1 186 ? 25.288 -12.026 -15.364 1.00 95.69 186 TRP A O 1
ATOM 1458 N N . THR A 1 187 ? 27.103 -11.364 -16.541 1.00 93.38 187 THR A N 1
ATOM 1459 C CA . THR A 1 187 ? 27.209 -12.537 -17.416 1.00 93.38 187 THR A CA 1
ATOM 1460 C C . THR A 1 187 ? 28.677 -12.919 -17.562 1.00 93.38 187 THR A C 1
ATOM 1462 O O . THR A 1 187 ? 29.497 -12.091 -17.961 1.00 93.38 187 THR A O 1
ATOM 1465 N N . ALA A 1 188 ? 29.028 -14.171 -17.262 1.00 88.25 188 ALA A N 1
ATOM 1466 C CA . ALA A 1 188 ? 30.378 -14.711 -17.433 1.00 88.25 188 ALA A CA 1
ATOM 1467 C C . ALA A 1 188 ? 31.494 -13.796 -16.875 1.00 88.25 188 ALA A C 1
ATOM 1469 O O . ALA A 1 188 ? 32.505 -13.581 -17.540 1.00 88.25 188 ALA A O 1
ATOM 1470 N N . THR A 1 189 ? 31.316 -13.265 -15.656 1.00 87.44 189 THR A N 1
ATOM 1471 C CA . THR A 1 189 ? 32.215 -12.330 -14.923 1.00 87.44 189 THR A CA 1
ATOM 1472 C C . THR A 1 189 ? 32.208 -10.873 -15.395 1.00 87.44 189 THR A C 1
ATOM 1474 O O . THR A 1 189 ? 32.790 -10.020 -14.724 1.00 87.44 189 THR A O 1
ATOM 1477 N N . ALA A 1 190 ? 31.533 -10.555 -16.499 1.00 94.00 190 ALA A N 1
ATOM 1478 C CA . ALA A 1 190 ? 31.389 -9.188 -16.981 1.00 94.00 190 ALA A CA 1
ATOM 1479 C C . ALA A 1 190 ? 30.069 -8.572 -16.498 1.00 94.00 190 ALA A C 1
ATOM 1481 O O . ALA A 1 190 ? 29.020 -9.214 -16.531 1.00 94.00 190 ALA A O 1
ATOM 1482 N N . LEU A 1 191 ? 30.119 -7.306 -16.079 1.00 96.12 191 LEU A N 1
ATOM 1483 C CA . LEU A 1 191 ? 28.923 -6.501 -15.849 1.00 96.12 191 LEU A CA 1
ATOM 1484 C C . LEU A 1 191 ? 28.297 -6.184 -17.214 1.00 96.12 191 LEU A C 1
ATOM 1486 O O . LEU A 1 191 ? 28.883 -5.432 -17.991 1.00 96.12 191 LEU A O 1
ATOM 1490 N N . THR A 1 192 ? 27.133 -6.764 -17.495 1.00 95.62 192 THR A N 1
ATOM 1491 C CA . THR A 1 192 ? 26.362 -6.510 -18.719 1.00 95.62 192 THR A CA 1
ATOM 1492 C C . THR A 1 192 ? 25.788 -5.101 -18.666 1.00 95.62 192 THR A C 1
ATOM 1494 O O . THR A 1 192 ? 26.104 -4.256 -19.497 1.00 95.62 192 THR A O 1
ATOM 1497 N N . PHE A 1 193 ? 25.038 -4.801 -17.605 1.00 97.31 193 PHE A N 1
ATOM 1498 C CA . PHE A 1 193 ? 24.552 -3.454 -17.360 1.00 97.31 193 PHE A CA 1
ATOM 1499 C C . PHE A 1 193 ? 24.470 -3.140 -15.869 1.00 97.31 193 PHE A C 1
ATOM 1501 O O . PHE A 1 193 ? 24.375 -4.027 -15.018 1.00 97.31 193 PHE A O 1
ATOM 1508 N N . ARG A 1 194 ? 24.456 -1.839 -15.578 1.00 97.88 194 ARG A N 1
ATOM 1509 C CA . ARG A 1 194 ? 24.118 -1.260 -14.280 1.00 97.88 194 ARG A CA 1
ATOM 1510 C C . ARG A 1 194 ? 23.203 -0.069 -14.510 1.00 97.88 194 ARG A C 1
ATOM 1512 O O . ARG A 1 194 ? 23.546 0.817 -15.292 1.00 97.88 194 ARG A O 1
ATOM 1519 N N . ILE A 1 195 ? 22.091 -0.039 -13.793 1.00 98.38 195 ILE A N 1
ATOM 1520 C CA . ILE A 1 195 ? 21.214 1.121 -13.675 1.00 98.38 195 ILE A CA 1
ATOM 1521 C C . ILE A 1 195 ? 21.187 1.520 -12.203 1.00 98.38 195 ILE A C 1
ATOM 1523 O O . ILE A 1 195 ? 21.065 0.664 -11.328 1.00 98.38 195 ILE A O 1
ATOM 1527 N N . THR A 1 196 ? 21.343 2.809 -11.926 1.00 98.31 196 THR A N 1
ATOM 1528 C CA . THR A 1 196 ? 21.450 3.330 -10.561 1.00 98.31 196 THR A CA 1
ATOM 1529 C C . THR A 1 196 ? 20.293 4.282 -10.290 1.00 98.31 196 THR A C 1
ATOM 1531 O O . THR A 1 196 ? 20.002 5.130 -11.132 1.00 98.31 196 THR A O 1
ATOM 1534 N N . SER A 1 197 ? 19.669 4.166 -9.119 1.00 97.81 197 SER A N 1
ATOM 1535 C CA . SER A 1 197 ? 18.623 5.084 -8.666 1.00 97.81 197 SER A CA 1
ATOM 1536 C C . SER A 1 197 ? 19.155 6.523 -8.564 1.00 97.81 197 SER A C 1
ATOM 1538 O O . SER A 1 197 ? 20.335 6.720 -8.243 1.00 97.81 197 SER A O 1
ATOM 1540 N N . PRO A 1 198 ? 18.332 7.555 -8.817 1.00 95.94 198 PRO A N 1
ATOM 1541 C CA . PRO A 1 198 ? 18.721 8.934 -8.531 1.00 95.94 198 PRO A CA 1
ATOM 1542 C C . PRO A 1 198 ? 18.843 9.212 -7.020 1.00 95.94 198 PRO A C 1
ATOM 1544 O O . PRO A 1 198 ? 19.684 10.022 -6.619 1.00 95.94 198 PRO A O 1
ATOM 1547 N N . GLU A 1 199 ? 18.057 8.525 -6.187 1.00 95.94 199 GLU A N 1
ATOM 1548 C CA . GLU A 1 199 ? 18.021 8.673 -4.730 1.00 95.94 199 GLU A CA 1
ATOM 1549 C C . GLU A 1 199 ? 19.330 8.203 -4.089 1.00 95.94 199 GLU A C 1
ATOM 1551 O O . GLU A 1 199 ? 19.789 7.090 -4.343 1.00 95.94 199 GLU A O 1
ATOM 1556 N N . THR A 1 200 ? 19.915 9.042 -3.231 1.00 95.38 200 THR A N 1
ATOM 1557 C CA . THR A 1 200 ? 21.167 8.780 -2.489 1.00 95.38 200 THR A CA 1
ATOM 1558 C C . THR A 1 200 ? 20.948 8.379 -1.029 1.00 95.38 200 THR A C 1
ATOM 1560 O O . THR A 1 200 ? 21.909 8.185 -0.285 1.00 95.38 200 THR A O 1
ATOM 1563 N N . SER A 1 201 ? 19.695 8.332 -0.586 1.00 93.75 201 SER A N 1
ATOM 1564 C CA . SER A 1 201 ? 19.307 7.981 0.778 1.00 93.75 201 SER A CA 1
ATOM 1565 C C . SER A 1 201 ? 17.882 7.456 0.798 1.00 93.75 201 SER A C 1
ATOM 1567 O O . SER A 1 201 ? 17.052 7.919 0.017 1.00 93.75 201 SER A O 1
ATOM 1569 N N . TRP A 1 202 ? 17.607 6.558 1.736 1.00 97.19 202 TRP A N 1
ATOM 1570 C CA . TRP A 1 202 ? 16.318 5.891 1.884 1.00 97.19 202 TRP A CA 1
ATOM 1571 C C . TRP A 1 202 ? 15.920 5.945 3.348 1.00 97.19 202 TRP A C 1
ATOM 1573 O O . TRP A 1 202 ? 16.710 5.556 4.211 1.00 97.19 202 TRP A O 1
ATOM 1583 N N . ALA A 1 203 ? 14.747 6.504 3.620 1.00 96.62 203 ALA A N 1
ATOM 1584 C CA . ALA A 1 203 ? 14.294 6.721 4.981 1.00 96.62 203 ALA A CA 1
ATOM 1585 C C . ALA A 1 203 ? 13.841 5.399 5.605 1.00 96.62 203 ALA A C 1
ATOM 1587 O O . ALA A 1 203 ? 13.189 4.576 4.956 1.00 96.62 203 ALA A O 1
ATOM 1588 N N . ALA A 1 204 ? 14.163 5.221 6.882 1.00 95.81 204 ALA A N 1
ATOM 1589 C CA . ALA A 1 204 ? 13.507 4.234 7.711 1.00 95.81 204 ALA A CA 1
ATOM 1590 C C . ALA A 1 204 ? 12.004 4.486 7.716 1.00 95.81 204 ALA A C 1
ATOM 1592 O O . ALA A 1 204 ? 11.504 5.588 7.470 1.00 95.81 204 ALA A O 1
ATOM 1593 N N . ASP A 1 205 ? 11.284 3.429 8.029 1.00 92.81 205 ASP A N 1
ATOM 1594 C CA . ASP A 1 205 ? 9.863 3.436 8.279 1.00 92.81 205 ASP A CA 1
ATOM 1595 C C . ASP A 1 205 ? 8.959 3.966 7.140 1.00 92.81 205 ASP A C 1
ATOM 1597 O O . ASP A 1 205 ? 7.741 4.089 7.308 1.00 92.81 205 ASP A O 1
ATOM 1601 N N . THR A 1 206 ? 9.520 4.172 5.949 1.00 93.44 206 THR A N 1
ATOM 1602 C CA . THR A 1 206 ? 8.821 4.664 4.760 1.00 93.44 206 THR A CA 1
ATOM 1603 C C . THR A 1 206 ? 8.682 3.549 3.732 1.00 93.44 206 THR A C 1
ATOM 1605 O O . THR A 1 206 ? 9.641 2.830 3.452 1.00 93.44 206 THR A O 1
ATOM 1608 N N . TRP A 1 207 ? 7.483 3.393 3.171 1.00 94.50 207 TRP A N 1
ATOM 1609 C CA . TRP A 1 207 ? 7.262 2.486 2.049 1.00 94.50 207 TRP A CA 1
ATOM 1610 C C . TRP A 1 207 ? 7.821 3.093 0.762 1.00 94.50 207 TRP A C 1
ATOM 1612 O O . TRP A 1 207 ? 7.522 4.231 0.405 1.00 94.50 207 TRP A O 1
ATOM 1622 N N . HIS A 1 208 ? 8.616 2.302 0.057 1.00 96.00 208 HIS A N 1
ATOM 1623 C CA . HIS A 1 208 ? 9.226 2.634 -1.217 1.00 96.00 208 HIS A CA 1
ATOM 1624 C C . HIS A 1 208 ? 8.812 1.604 -2.262 1.00 96.00 208 HIS A C 1
ATOM 1626 O O . HIS A 1 208 ? 8.795 0.406 -1.980 1.00 96.00 208 HIS A O 1
ATOM 1632 N N . ASN A 1 209 ? 8.511 2.058 -3.474 1.00 96.62 209 ASN A N 1
ATOM 1633 C CA . ASN A 1 209 ? 8.171 1.184 -4.593 1.00 96.62 209 ASN A CA 1
ATOM 1634 C C . ASN A 1 209 ? 9.332 1.121 -5.583 1.00 96.62 209 ASN A C 1
ATOM 1636 O O . ASN A 1 209 ? 9.927 2.153 -5.907 1.00 96.62 209 ASN A O 1
ATOM 1640 N N . LEU A 1 210 ? 9.639 -0.077 -6.076 1.00 97.75 210 LEU A N 1
ATOM 1641 C CA . LEU A 1 210 ? 10.632 -0.290 -7.123 1.00 97.75 210 LEU A CA 1
ATOM 1642 C C . LEU A 1 210 ? 10.004 -1.085 -8.264 1.00 97.75 210 LEU A C 1
ATOM 1644 O O . LEU A 1 210 ? 9.375 -2.111 -8.017 1.00 97.75 210 LEU A O 1
ATOM 1648 N N . ILE A 1 211 ? 10.243 -0.642 -9.498 1.00 98.00 211 ILE A N 1
ATOM 1649 C CA . ILE A 1 211 ? 9.900 -1.373 -10.720 1.00 98.00 211 ILE A CA 1
ATOM 1650 C C . ILE A 1 211 ? 11.181 -1.580 -11.523 1.00 98.00 211 ILE A C 1
ATOM 1652 O O . ILE A 1 211 ? 11.880 -0.622 -11.870 1.00 98.00 211 ILE A O 1
ATOM 1656 N N . PHE A 1 212 ? 11.477 -2.832 -11.848 1.00 96.88 212 PHE A N 1
ATOM 1657 C CA . PHE A 1 212 ? 12.583 -3.225 -12.716 1.00 96.88 212 PHE A CA 1
ATOM 1658 C C . PHE A 1 212 ? 12.012 -3.906 -13.944 1.00 96.88 212 PHE A C 1
ATOM 1660 O O . PHE A 1 212 ? 11.127 -4.746 -13.817 1.00 96.88 212 PHE A O 1
ATOM 1667 N N . SER A 1 213 ? 12.542 -3.604 -15.122 1.00 97.19 213 SER A N 1
ATOM 1668 C CA . SER A 1 213 ? 12.188 -4.346 -16.325 1.00 97.19 213 SER A CA 1
ATOM 1669 C C . SER A 1 213 ? 13.379 -4.562 -17.241 1.00 97.19 213 SER A C 1
ATOM 1671 O O . SER A 1 213 ? 14.366 -3.820 -17.238 1.00 97.19 213 SER A O 1
ATOM 1673 N N . THR A 1 214 ? 13.309 -5.650 -17.991 1.00 97.31 214 THR A N 1
ATOM 1674 C CA . THR A 1 214 ? 14.313 -6.093 -18.949 1.00 97.31 214 THR A CA 1
ATOM 1675 C C . THR A 1 214 ? 13.602 -6.612 -20.186 1.00 97.31 214 THR A C 1
ATOM 1677 O O . THR A 1 214 ? 12.538 -7.219 -20.089 1.00 97.31 214 THR A O 1
ATOM 1680 N N . SER A 1 215 ? 14.162 -6.335 -21.353 1.00 96.56 215 SER A N 1
ATOM 1681 C CA . SER A 1 215 ? 13.543 -6.578 -22.642 1.00 96.56 215 SER A CA 1
ATOM 1682 C C . SER A 1 215 ? 14.635 -6.790 -23.678 1.00 96.56 215 SER A C 1
ATOM 1684 O O . SER A 1 215 ? 15.496 -5.936 -23.895 1.00 96.56 215 SER A O 1
ATOM 1686 N N . SER A 1 216 ? 14.548 -7.900 -24.403 1.00 96.25 216 SER A N 1
ATOM 1687 C CA . SER A 1 216 ? 15.402 -8.177 -25.566 1.00 96.25 216 SER A CA 1
ATOM 1688 C C . SER A 1 216 ? 15.236 -7.167 -26.713 1.00 96.25 216 SER A C 1
ATOM 1690 O O . SER A 1 216 ? 15.992 -7.205 -27.682 1.00 96.25 216 SER A O 1
ATOM 1692 N N . THR A 1 217 ? 14.255 -6.260 -26.619 1.00 96.31 217 THR A N 1
ATOM 1693 C CA . THR A 1 217 ? 14.015 -5.187 -27.595 1.00 96.31 217 THR A CA 1
ATOM 1694 C C . THR A 1 217 ? 14.310 -3.801 -27.019 1.00 96.31 217 THR A C 1
ATOM 1696 O O . THR A 1 217 ? 14.972 -3.006 -27.682 1.00 96.31 217 THR A O 1
ATOM 1699 N N . ALA A 1 218 ? 13.842 -3.504 -25.801 1.00 95.50 218 ALA A N 1
ATOM 1700 C CA . ALA A 1 218 ? 13.960 -2.171 -25.196 1.00 95.50 218 ALA A CA 1
ATOM 1701 C C . ALA A 1 218 ? 15.169 -1.999 -24.250 1.00 95.50 218 ALA A C 1
ATOM 1703 O O . ALA A 1 218 ? 15.461 -0.878 -23.834 1.00 95.50 218 ALA A O 1
ATOM 1704 N N . GLY A 1 219 ? 15.886 -3.080 -23.928 1.00 96.88 219 GLY A N 1
ATOM 1705 C CA . GLY A 1 219 ? 16.986 -3.079 -22.966 1.00 96.88 219 GLY A CA 1
ATOM 1706 C C . GLY A 1 219 ? 16.499 -3.228 -21.525 1.00 96.88 219 GLY A C 1
ATOM 1707 O O . GLY A 1 219 ? 15.579 -3.994 -21.261 1.00 96.88 219 GLY A O 1
ATOM 1708 N N . ALA A 1 220 ? 17.115 -2.524 -20.578 1.00 97.62 220 ALA A N 1
ATOM 1709 C CA . ALA A 1 220 ? 16.751 -2.552 -19.163 1.00 97.62 220 ALA A CA 1
ATOM 1710 C C . ALA A 1 220 ? 16.257 -1.188 -18.669 1.00 97.62 220 ALA A C 1
ATOM 1712 O O . ALA A 1 220 ? 16.699 -0.134 -19.137 1.00 97.62 220 ALA A O 1
ATOM 1713 N N . ARG A 1 221 ? 15.367 -1.209 -17.678 1.00 97.50 221 ARG A N 1
ATOM 1714 C CA . ARG A 1 221 ? 14.747 -0.025 -17.087 1.00 97.50 221 ARG A CA 1
ATOM 1715 C C . ARG A 1 221 ? 14.561 -0.205 -15.579 1.00 97.50 221 ARG A C 1
ATOM 1717 O O . ARG A 1 221 ? 14.325 -1.309 -15.098 1.00 97.50 221 ARG A O 1
ATOM 1724 N N . PHE A 1 222 ? 14.700 0.890 -14.838 1.00 98.06 222 PHE A N 1
ATOM 1725 C CA . PHE A 1 222 ? 14.501 0.953 -13.391 1.00 98.06 222 PHE A CA 1
ATOM 1726 C C . PHE A 1 222 ? 13.766 2.245 -13.016 1.00 98.06 222 PHE A C 1
ATOM 1728 O O . PHE A 1 222 ? 14.165 3.335 -13.436 1.00 98.06 222 PHE A O 1
ATOM 1735 N N . ILE A 1 223 ? 12.701 2.116 -12.227 1.00 98.06 223 ILE A N 1
ATOM 1736 C CA . ILE A 1 223 ? 11.920 3.209 -11.649 1.00 98.06 223 ILE A CA 1
ATOM 1737 C C . ILE A 1 223 ? 11.887 3.019 -10.132 1.00 98.06 223 ILE A C 1
ATOM 1739 O O . ILE A 1 223 ? 11.601 1.926 -9.647 1.00 98.06 223 ILE A O 1
ATOM 1743 N N . ALA A 1 224 ? 12.152 4.089 -9.388 1.00 97.50 224 ALA A N 1
ATOM 1744 C CA . ALA A 1 224 ? 11.955 4.148 -7.946 1.00 97.50 224 ALA A CA 1
ATOM 1745 C C . ALA A 1 224 ? 10.883 5.192 -7.629 1.00 97.50 224 ALA A C 1
ATOM 1747 O O . ALA A 1 224 ? 10.932 6.289 -8.179 1.00 97.50 224 ALA A O 1
ATOM 1748 N N . ASN A 1 225 ? 9.923 4.851 -6.766 1.00 95.44 225 ASN A N 1
ATOM 1749 C CA . ASN A 1 225 ? 8.874 5.743 -6.259 1.00 95.44 225 ASN A CA 1
ATOM 1750 C C . ASN A 1 225 ? 8.148 6.549 -7.357 1.00 95.44 225 ASN A C 1
ATOM 1752 O O . ASN A 1 225 ? 7.947 7.752 -7.204 1.00 95.44 225 ASN A O 1
ATOM 1756 N N . ASN A 1 226 ? 7.818 5.908 -8.489 1.00 94.75 226 ASN A N 1
ATOM 1757 C CA . ASN A 1 226 ? 7.227 6.561 -9.673 1.00 94.75 226 ASN A CA 1
ATOM 1758 C C . ASN A 1 226 ? 8.040 7.758 -10.214 1.00 94.75 226 ASN A C 1
ATOM 1760 O O . ASN A 1 226 ? 7.514 8.684 -10.832 1.00 94.75 226 ASN A O 1
ATOM 1764 N N . GLY A 1 227 ? 9.348 7.754 -9.962 1.00 95.75 227 GLY A N 1
ATOM 1765 C CA . GLY A 1 227 ? 10.287 8.735 -10.477 1.00 95.75 227 GLY A CA 1
ATOM 1766 C C . GLY A 1 227 ? 10.589 8.549 -11.964 1.00 95.75 227 GLY A C 1
ATOM 1767 O O . GLY A 1 227 ? 10.045 7.695 -12.665 1.00 95.75 227 GLY A O 1
ATOM 1768 N N . VAL A 1 228 ? 11.522 9.357 -12.469 1.00 96.50 228 VAL A N 1
ATOM 1769 C CA . VAL A 1 228 ? 11.958 9.262 -13.866 1.00 96.50 228 VAL A CA 1
ATOM 1770 C C . VAL A 1 228 ? 12.700 7.948 -14.093 1.00 96.50 228 VAL A C 1
ATOM 1772 O O . VAL A 1 228 ? 13.732 7.684 -13.471 1.00 96.50 228 VAL A O 1
ATOM 1775 N N . ALA A 1 229 ? 12.211 7.170 -15.054 1.00 97.38 229 ALA A N 1
ATOM 1776 C CA . ALA A 1 229 ? 12.833 5.924 -15.461 1.00 97.38 229 ALA A CA 1
ATOM 1777 C C . ALA A 1 229 ? 14.299 6.101 -15.872 1.00 97.38 229 ALA A C 1
ATOM 1779 O O . ALA A 1 229 ? 14.632 6.883 -16.764 1.00 97.38 229 ALA A O 1
ATOM 1780 N N . GLN A 1 230 ? 15.165 5.308 -15.255 1.00 98.19 230 GLN A N 1
ATOM 1781 C CA . GLN A 1 230 ? 16.556 5.157 -15.649 1.00 98.19 230 GLN A CA 1
ATOM 1782 C C . GLN A 1 230 ? 16.653 3.973 -16.613 1.00 98.19 230 GLN A C 1
ATOM 1784 O O . GLN A 1 230 ? 16.085 2.916 -16.346 1.00 98.19 230 GLN A O 1
ATOM 1789 N N . THR A 1 231 ? 17.336 4.141 -17.746 1.00 97.88 231 THR A N 1
ATOM 1790 C CA . THR A 1 231 ? 17.358 3.140 -18.825 1.00 97.88 231 THR A CA 1
ATOM 1791 C C . THR A 1 231 ? 18.777 2.749 -19.220 1.00 97.88 231 THR A C 1
ATOM 1793 O O . THR A 1 231 ? 19.727 3.520 -19.081 1.00 97.88 231 THR A O 1
ATOM 1796 N N . ASN A 1 232 ? 18.917 1.532 -19.735 1.00 97.81 232 ASN A N 1
ATOM 1797 C CA . ASN A 1 232 ? 20.107 1.045 -20.411 1.00 97.81 232 ASN A CA 1
ATOM 1798 C C . ASN A 1 232 ? 19.669 0.323 -21.690 1.00 97.81 232 ASN A C 1
ATOM 1800 O O . ASN A 1 232 ? 18.838 -0.573 -21.633 1.00 97.81 232 ASN A O 1
ATOM 1804 N N . ALA A 1 233 ? 20.224 0.705 -22.839 1.00 97.06 233 ALA A N 1
ATOM 1805 C CA . ALA A 1 233 ? 19.808 0.181 -24.141 1.00 97.06 233 ALA A CA 1
ATOM 1806 C C . ALA A 1 233 ? 20.372 -1.217 -24.478 1.00 97.06 233 ALA A C 1
ATOM 1808 O O . ALA A 1 233 ? 20.248 -1.660 -25.618 1.00 97.06 233 ALA A O 1
ATOM 1809 N N . ASP A 1 234 ? 21.032 -1.902 -23.538 1.00 95.44 234 ASP A N 1
ATOM 1810 C CA . ASP A 1 234 ? 21.589 -3.236 -23.762 1.00 95.44 234 ASP A CA 1
ATOM 1811 C C . ASP A 1 234 ? 20.481 -4.289 -23.917 1.00 95.44 234 ASP A C 1
ATOM 1813 O O . ASP A 1 234 ? 19.883 -4.754 -22.949 1.00 95.44 234 ASP A O 1
ATOM 1817 N N . THR A 1 235 ? 20.236 -4.706 -25.156 1.00 93.69 235 THR A N 1
ATOM 1818 C CA . THR A 1 235 ? 19.230 -5.712 -25.522 1.00 93.69 235 THR A CA 1
ATOM 1819 C C . THR A 1 235 ? 19.613 -7.145 -25.143 1.00 93.69 235 THR A C 1
ATOM 1821 O O . THR A 1 235 ? 18.811 -8.061 -25.313 1.00 93.69 235 THR A O 1
ATOM 1824 N N . SER A 1 236 ? 20.808 -7.375 -24.590 1.00 92.12 236 SER A N 1
ATOM 1825 C CA . SER A 1 236 ? 21.156 -8.643 -23.935 1.00 92.12 236 SER A CA 1
ATOM 1826 C C . SER A 1 236 ? 20.641 -8.731 -22.488 1.00 92.12 236 SER A C 1
ATOM 1828 O O . SER A 1 236 ? 20.818 -9.755 -21.814 1.00 92.12 236 SER A O 1
ATOM 1830 N N . ALA A 1 237 ? 19.948 -7.690 -22.009 1.00 86.88 237 ALA A N 1
ATOM 1831 C CA . ALA A 1 237 ? 19.153 -7.690 -20.786 1.00 86.88 237 ALA A CA 1
ATOM 1832 C C . ALA A 1 237 ? 17.916 -8.600 -20.920 1.00 86.88 237 ALA A C 1
ATOM 1834 O O . ALA A 1 237 ? 16.787 -8.142 -21.025 1.00 86.88 237 ALA A O 1
ATOM 1835 N N . VAL A 1 238 ? 18.136 -9.910 -20.939 1.00 88.56 238 VAL A N 1
ATOM 1836 C CA . VAL A 1 238 ? 17.104 -10.948 -20.778 1.00 88.56 238 VAL A CA 1
ATOM 1837 C C . VAL A 1 238 ? 17.226 -11.596 -19.405 1.00 88.56 238 VAL A C 1
ATOM 1839 O O . VAL A 1 238 ? 18.321 -11.571 -18.835 1.00 88.56 238 VAL A O 1
ATOM 1842 N N . ALA A 1 239 ? 16.140 -12.175 -18.887 1.00 86.69 239 ALA A N 1
ATOM 1843 C CA . ALA A 1 239 ? 16.142 -12.873 -17.603 1.00 86.69 239 ALA A CA 1
ATOM 1844 C C . ALA A 1 239 ? 17.230 -13.968 -17.568 1.00 86.69 239 ALA A C 1
ATOM 1846 O O . ALA A 1 239 ? 17.431 -14.694 -18.541 1.00 86.69 239 ALA A O 1
ATOM 1847 N N . ASN A 1 240 ? 17.962 -14.059 -16.455 1.00 82.81 240 ASN A N 1
ATOM 1848 C CA . ASN A 1 240 ? 18.980 -15.082 -16.243 1.00 82.81 240 ASN A CA 1
ATOM 1849 C C . ASN A 1 240 ? 18.273 -16.351 -15.776 1.00 82.81 240 ASN A C 1
ATOM 1851 O O . ASN A 1 240 ? 17.085 -16.326 -15.468 1.00 82.81 240 ASN A O 1
ATOM 1855 N N . GLY A 1 241 ? 18.992 -17.462 -15.683 1.00 91.25 241 GLY A N 1
ATOM 1856 C CA . GLY A 1 241 ? 18.461 -18.631 -14.989 1.00 91.25 241 GLY A CA 1
ATOM 1857 C C . GLY A 1 241 ? 18.470 -18.474 -13.462 1.00 91.25 241 GLY A C 1
ATOM 1858 O O . GLY A 1 241 ? 18.910 -17.463 -12.911 1.00 91.25 241 GLY A O 1
ATOM 1859 N N . GLY A 1 242 ? 18.054 -19.538 -12.777 1.00 95.19 242 GLY A N 1
ATOM 1860 C CA . GLY A 1 242 ? 18.152 -19.666 -11.323 1.00 95.19 242 GLY A CA 1
ATOM 1861 C C . GLY A 1 242 ? 16.957 -19.104 -10.559 1.00 95.19 242 GLY A C 1
ATOM 1862 O O . GLY A 1 242 ? 15.979 -18.639 -11.143 1.00 95.19 242 GLY A O 1
ATOM 1863 N N . ASN A 1 243 ? 17.024 -19.179 -9.234 1.00 96.94 243 ASN A N 1
ATOM 1864 C CA . ASN A 1 243 ? 15.876 -18.863 -8.390 1.00 96.94 243 ASN A CA 1
ATOM 1865 C C . ASN A 1 243 ? 15.692 -17.358 -8.213 1.00 96.94 243 ASN A C 1
ATOM 1867 O O . ASN A 1 243 ? 16.681 -16.633 -8.110 1.00 96.94 243 ASN A O 1
ATOM 1871 N N . ILE A 1 244 ? 14.441 -16.908 -8.145 1.00 97.44 244 ILE A N 1
ATOM 1872 C CA . ILE A 1 244 ? 14.074 -15.573 -7.668 1.00 97.44 244 ILE A CA 1
ATOM 1873 C C . ILE A 1 244 ? 14.127 -15.597 -6.142 1.00 97.44 244 ILE A C 1
ATOM 1875 O O . ILE A 1 244 ? 13.436 -16.385 -5.506 1.00 97.44 244 ILE A O 1
ATOM 1879 N N . VAL A 1 245 ? 14.963 -14.744 -5.553 1.00 98.25 245 VAL A N 1
ATOM 1880 C CA . VAL A 1 245 ? 15.149 -14.673 -4.102 1.00 98.25 245 VAL A CA 1
ATOM 1881 C C . VAL A 1 245 ? 14.857 -13.263 -3.612 1.00 98.25 245 VAL A C 1
ATOM 1883 O O . VAL A 1 245 ? 15.551 -12.322 -3.992 1.00 98.25 245 VAL A O 1
ATOM 1886 N N . LEU A 1 246 ? 13.841 -13.116 -2.763 1.00 98.50 246 LEU A N 1
ATOM 1887 C CA . LEU A 1 246 ? 13.454 -11.846 -2.143 1.00 98.50 246 LEU A CA 1
ATOM 1888 C C . LEU A 1 246 ? 14.190 -11.655 -0.811 1.00 98.50 246 LEU A C 1
ATOM 1890 O O . LEU A 1 246 ? 14.446 -12.615 -0.080 1.00 98.50 246 LEU A O 1
ATOM 1894 N N . GLY A 1 247 ? 14.537 -10.409 -0.497 1.00 98.12 247 GLY A N 1
ATOM 1895 C CA . GLY A 1 247 ? 15.248 -9.997 0.714 1.00 98.12 247 GLY A CA 1
ATOM 1896 C C . GLY A 1 247 ? 16.726 -10.388 0.772 1.00 98.12 247 GLY A C 1
ATOM 1897 O O . GLY A 1 247 ? 17.370 -10.156 1.790 1.00 98.12 247 GLY A O 1
ATOM 1898 N N . ALA A 1 248 ? 17.279 -10.990 -0.284 1.00 97.94 248 ALA A N 1
ATOM 1899 C CA . ALA A 1 248 ? 18.678 -11.400 -0.356 1.00 97.94 248 ALA A CA 1
ATOM 1900 C C . ALA A 1 248 ? 19.137 -11.575 -1.814 1.00 97.94 248 ALA A C 1
ATOM 1902 O O . ALA A 1 248 ? 18.333 -11.647 -2.734 1.00 97.94 248 ALA A O 1
ATOM 1903 N N . ARG A 1 249 ? 20.453 -11.704 -2.036 1.00 96.69 249 ARG A N 1
ATOM 1904 C CA . ARG A 1 249 ? 21.018 -12.021 -3.366 1.00 96.69 249 ARG A CA 1
ATOM 1905 C C . ARG A 1 249 ? 20.757 -13.467 -3.802 1.00 96.69 249 ARG A C 1
ATOM 1907 O O . ARG A 1 249 ? 20.684 -13.767 -4.987 1.00 96.69 249 ARG A O 1
ATOM 1914 N N . ASN A 1 250 ? 20.767 -14.378 -2.837 1.00 96.75 250 ASN A N 1
ATOM 1915 C CA . ASN A 1 250 ? 20.591 -15.816 -3.000 1.00 96.75 250 ASN A CA 1
ATOM 1916 C C . ASN A 1 250 ? 20.230 -16.416 -1.636 1.00 96.75 250 ASN A C 1
ATOM 1918 O O . ASN A 1 250 ? 20.580 -15.834 -0.605 1.00 96.75 250 ASN A O 1
ATOM 1922 N N . VAL A 1 251 ? 19.615 -17.600 -1.627 1.00 97.06 251 VAL A N 1
ATOM 1923 C CA . VAL A 1 251 ? 19.351 -18.351 -0.390 1.00 97.06 251 VAL A CA 1
ATOM 1924 C C . VAL A 1 251 ? 20.665 -18.568 0.367 1.00 97.06 251 VAL A C 1
ATOM 1926 O O . VAL A 1 251 ? 21.682 -18.925 -0.239 1.00 97.06 251 VAL A O 1
ATOM 1929 N N . GLY A 1 252 ? 20.678 -18.305 1.676 1.00 96.19 252 GLY A N 1
ATOM 1930 C CA . GLY A 1 252 ? 21.881 -18.448 2.504 1.00 96.19 252 GLY A CA 1
ATOM 1931 C C . GLY A 1 252 ? 22.813 -17.226 2.544 1.00 96.19 252 GLY A C 1
ATOM 1932 O O . GLY A 1 252 ? 23.899 -17.318 3.116 1.00 96.19 252 GLY A O 1
ATOM 1933 N N . SER A 1 253 ? 22.465 -16.097 1.915 1.00 94.50 253 SER A N 1
ATOM 1934 C CA . SER A 1 253 ? 23.324 -14.899 1.871 1.00 94.50 253 SER A CA 1
ATOM 1935 C C . SER A 1 253 ? 23.221 -14.055 3.146 1.00 94.50 253 SER A C 1
ATOM 1937 O O . SER A 1 253 ? 22.136 -13.619 3.495 1.00 94.50 253 SER A O 1
ATOM 1939 N N . SER A 1 254 ? 24.344 -13.728 3.794 1.00 93.94 254 SER A N 1
ATOM 1940 C CA . SER A 1 254 ? 24.397 -12.940 5.045 1.00 93.94 254 SER A CA 1
ATOM 1941 C C . SER A 1 254 ? 24.285 -11.416 4.876 1.00 93.94 254 SER A C 1
ATOM 1943 O O . SER A 1 254 ? 24.617 -10.677 5.795 1.00 93.94 254 SER A O 1
ATOM 1945 N N . SER A 1 255 ? 23.915 -10.942 3.690 1.00 95.06 255 SER A N 1
ATOM 1946 C CA . SER A 1 255 ? 23.819 -9.513 3.351 1.00 95.06 255 SER A CA 1
ATOM 1947 C C . SER A 1 255 ? 22.411 -9.188 2.850 1.00 95.06 255 SER A C 1
ATOM 1949 O O . SER A 1 255 ? 22.241 -8.595 1.786 1.00 95.06 255 SER A O 1
ATOM 1951 N N . GLY A 1 256 ? 21.403 -9.701 3.553 1.00 96.62 256 GLY A N 1
ATOM 1952 C CA . GLY A 1 256 ? 20.000 -9.515 3.199 1.00 96.62 256 GLY A CA 1
ATOM 1953 C C . GLY A 1 256 ? 19.443 -8.172 3.664 1.00 96.62 256 GLY A C 1
ATOM 1954 O O . GLY A 1 256 ? 20.079 -7.449 4.431 1.00 96.62 256 GLY A O 1
ATOM 1955 N N . LEU A 1 257 ? 18.239 -7.862 3.199 1.00 98.00 257 LEU A N 1
ATOM 1956 C CA . LEU A 1 257 ? 17.444 -6.718 3.624 1.00 98.00 257 LEU A CA 1
ATOM 1957 C C . LEU A 1 257 ? 17.153 -6.788 5.130 1.00 98.00 257 LEU A C 1
ATOM 1959 O O . LEU A 1 257 ? 16.706 -7.822 5.620 1.00 98.00 257 LEU A O 1
ATOM 1963 N N . VAL A 1 258 ? 17.357 -5.670 5.830 1.00 97.62 258 VAL A N 1
ATOM 1964 C CA . VAL A 1 258 ? 16.808 -5.426 7.173 1.00 97.62 258 VAL A CA 1
ATOM 1965 C C . VAL A 1 258 ? 15.617 -4.483 7.006 1.00 97.62 258 VAL A C 1
ATOM 1967 O O . VAL A 1 258 ? 15.787 -3.274 6.830 1.00 97.62 258 VAL A O 1
ATOM 1970 N N . GLY A 1 259 ? 14.420 -5.051 6.931 1.00 97.19 259 GLY A N 1
ATOM 1971 C CA . GLY A 1 259 ? 13.214 -4.320 6.565 1.00 97.19 259 GLY A CA 1
ATOM 1972 C C . GLY A 1 259 ? 12.070 -5.242 6.171 1.00 97.19 259 GLY A C 1
ATOM 1973 O O . GLY A 1 259 ? 12.081 -6.432 6.462 1.00 97.19 259 GLY A O 1
ATOM 1974 N N . ARG A 1 260 ? 11.077 -4.702 5.476 1.00 96.94 260 ARG A N 1
ATOM 1975 C CA . ARG A 1 260 ? 9.852 -5.397 5.078 1.00 96.94 260 ARG A CA 1
ATOM 1976 C C . ARG A 1 260 ? 9.686 -5.363 3.571 1.00 96.94 260 ARG A C 1
ATOM 1978 O O . ARG A 1 260 ? 10.090 -4.383 2.947 1.00 96.94 260 ARG A O 1
ATOM 1985 N N . ILE A 1 261 ? 9.079 -6.402 3.006 1.00 97.31 261 ILE A N 1
ATOM 1986 C CA . ILE A 1 261 ? 8.662 -6.462 1.596 1.00 97.31 261 ILE A CA 1
ATOM 1987 C C . ILE A 1 261 ? 7.186 -6.859 1.548 1.00 97.31 261 ILE A C 1
ATOM 1989 O O . ILE A 1 261 ? 6.741 -7.642 2.390 1.00 97.31 261 ILE A O 1
ATOM 1993 N N . ARG A 1 262 ? 6.451 -6.323 0.570 1.00 95.19 262 ARG A N 1
ATOM 1994 C CA . ARG A 1 262 ? 5.086 -6.737 0.218 1.00 95.19 262 ARG A CA 1
ATOM 1995 C C . ARG A 1 262 ? 4.768 -6.462 -1.251 1.00 95.19 262 ARG A C 1
ATOM 1997 O O . ARG A 1 262 ? 5.538 -5.769 -1.926 1.00 95.19 262 ARG A O 1
ATOM 2004 N N . ASP A 1 263 ? 3.616 -6.962 -1.693 1.00 94.12 263 ASP A N 1
ATOM 2005 C CA . ASP A 1 263 ? 3.023 -6.691 -3.010 1.00 94.12 263 ASP A CA 1
ATOM 2006 C C . ASP A 1 263 ? 4.030 -6.890 -4.155 1.00 94.12 263 ASP A C 1
ATOM 2008 O O . ASP A 1 263 ? 4.273 -6.003 -4.979 1.00 94.12 263 ASP A O 1
ATOM 2012 N N . VAL A 1 264 ? 4.680 -8.054 -4.160 1.00 97.12 264 VAL A N 1
ATOM 2013 C CA . VAL A 1 264 ? 5.616 -8.441 -5.211 1.00 97.12 264 VAL A CA 1
ATOM 2014 C C . VAL A 1 264 ? 4.820 -8.956 -6.399 1.00 97.12 264 VAL A C 1
ATOM 2016 O O . VAL A 1 264 ? 4.034 -9.884 -6.250 1.00 97.12 264 VAL A O 1
ATOM 2019 N N . ALA A 1 265 ? 5.049 -8.393 -7.580 1.00 97.12 265 ALA A N 1
ATOM 2020 C CA . ALA A 1 265 ? 4.416 -8.835 -8.819 1.00 97.12 265 ALA A CA 1
ATOM 2021 C C . ALA A 1 265 ? 5.457 -8.998 -9.926 1.00 97.12 265 ALA A C 1
ATOM 2023 O O . ALA A 1 265 ? 6.408 -8.214 -10.010 1.00 97.12 265 ALA A O 1
ATOM 2024 N N . ILE A 1 266 ? 5.278 -10.012 -10.770 1.00 97.75 266 ILE A N 1
ATOM 2025 C CA . ILE A 1 266 ? 6.172 -10.335 -11.884 1.00 97.75 266 ILE A CA 1
ATOM 2026 C C . ILE A 1 266 ? 5.355 -10.590 -13.144 1.00 97.75 266 ILE A C 1
ATOM 2028 O O . ILE A 1 266 ? 4.349 -11.290 -13.088 1.00 97.75 266 ILE A O 1
ATOM 2032 N N . GLY A 1 267 ? 5.836 -10.105 -14.288 1.00 97.06 267 GLY A N 1
ATOM 2033 C CA . GLY A 1 267 ? 5.282 -10.435 -15.602 1.00 97.06 267 GLY A CA 1
ATOM 2034 C C . GLY A 1 267 ? 6.355 -10.598 -16.678 1.00 97.06 267 GLY A C 1
ATOM 2035 O O . GLY A 1 267 ? 7.545 -10.336 -16.462 1.00 97.06 267 GLY A O 1
ATOM 2036 N N . THR A 1 268 ? 5.930 -11.086 -17.844 1.00 97.06 268 THR A N 1
ATOM 2037 C CA . THR A 1 268 ? 6.807 -11.510 -18.957 1.00 97.06 268 THR A CA 1
ATOM 2038 C C . THR A 1 268 ? 6.611 -10.708 -20.247 1.00 97.06 268 THR A C 1
ATOM 2040 O O . THR A 1 268 ? 6.990 -11.137 -21.342 1.00 97.06 268 THR A O 1
ATOM 2043 N N . ASP A 1 269 ? 6.054 -9.512 -20.120 1.00 96.44 269 ASP A N 1
ATOM 2044 C CA . ASP A 1 269 ? 5.752 -8.560 -21.182 1.00 96.44 269 ASP A CA 1
ATOM 2045 C C . ASP A 1 269 ? 6.465 -7.203 -20.937 1.00 96.44 269 ASP A C 1
ATOM 2047 O O . ASP A 1 269 ? 7.413 -7.129 -20.152 1.00 96.44 269 ASP A O 1
ATOM 2051 N N . ASP A 1 270 ? 6.103 -6.147 -21.678 1.00 95.06 270 ASP A N 1
ATOM 2052 C CA . ASP A 1 270 ? 6.649 -4.800 -21.445 1.00 95.06 270 ASP A CA 1
ATOM 2053 C C . ASP A 1 270 ? 5.565 -3.939 -20.783 1.00 95.06 270 ASP A C 1
ATOM 2055 O O . ASP A 1 270 ? 4.581 -3.602 -21.441 1.00 95.06 270 ASP A O 1
ATOM 2059 N N . LEU A 1 271 ? 5.807 -3.488 -19.549 1.00 96.06 271 LEU A N 1
ATOM 2060 C CA . LEU A 1 271 ? 4.897 -2.575 -18.857 1.00 96.06 271 LEU A CA 1
ATOM 2061 C C . LEU A 1 271 ? 4.658 -1.286 -19.654 1.00 96.06 271 LEU A C 1
ATOM 2063 O O . LEU A 1 271 ? 5.592 -0.589 -20.078 1.00 96.06 271 LEU A O 1
ATOM 2067 N N . THR A 1 272 ? 3.390 -0.918 -19.789 1.00 95.69 272 THR A N 1
ATOM 2068 C CA . THR A 1 272 ? 2.975 0.398 -20.265 1.00 95.69 272 THR A CA 1
ATOM 2069 C C . THR A 1 272 ? 3.146 1.451 -19.169 1.00 95.69 272 THR A C 1
ATOM 2071 O O . THR A 1 272 ? 3.105 1.165 -17.975 1.00 95.69 272 THR A O 1
ATOM 2074 N N . ALA A 1 273 ? 3.265 2.724 -19.558 1.00 94.19 273 ALA A N 1
ATOM 2075 C CA . ALA A 1 273 ? 3.335 3.821 -18.587 1.00 94.19 273 ALA A CA 1
ATOM 2076 C C . ALA A 1 273 ? 2.084 3.912 -17.685 1.00 94.19 273 ALA A C 1
ATOM 2078 O O . ALA A 1 273 ? 2.166 4.411 -16.565 1.00 94.19 273 ALA A O 1
ATOM 2079 N N . ALA A 1 274 ? 0.928 3.445 -18.172 1.00 94.62 274 ALA A N 1
ATOM 2080 C CA . ALA A 1 274 ? -0.299 3.400 -17.386 1.00 94.62 274 ALA A CA 1
ATOM 2081 C C . ALA A 1 274 ? -0.232 2.313 -16.306 1.00 94.62 274 ALA A C 1
ATOM 2083 O O . ALA A 1 274 ? -0.608 2.578 -15.170 1.00 94.62 274 ALA A O 1
ATOM 2084 N N . GLU A 1 275 ? 0.292 1.131 -16.635 1.00 95.81 275 GLU A N 1
ATOM 2085 C CA . GLU A 1 275 ? 0.509 0.054 -15.663 1.00 95.81 275 GLU A CA 1
ATOM 2086 C C . GLU A 1 275 ? 1.557 0.439 -14.623 1.00 95.81 275 GLU A C 1
ATOM 2088 O O . GLU A 1 275 ? 1.331 0.235 -13.438 1.00 95.81 275 GLU A O 1
ATOM 2093 N N . GLU A 1 276 ? 2.658 1.079 -15.024 1.00 95.38 276 GLU A N 1
ATOM 2094 C CA . GLU A 1 276 ? 3.672 1.575 -14.080 1.00 95.38 276 GLU A CA 1
ATOM 2095 C C . GLU A 1 276 ? 3.075 2.553 -13.060 1.00 95.38 276 GLU A C 1
ATOM 2097 O O . GLU A 1 276 ? 3.347 2.460 -11.861 1.00 95.38 276 GLU A O 1
ATOM 2102 N N . LEU A 1 277 ? 2.217 3.467 -13.525 1.00 93.44 277 LEU A N 1
ATOM 2103 C CA . LEU A 1 277 ? 1.515 4.407 -12.657 1.00 93.44 277 LEU A CA 1
ATOM 2104 C C . LEU A 1 277 ? 0.488 3.701 -11.757 1.00 93.44 277 LEU A C 1
ATOM 2106 O O . LEU A 1 277 ? 0.350 4.055 -10.585 1.00 93.44 277 LEU A O 1
ATOM 2110 N N . ALA A 1 278 ? -0.223 2.710 -12.297 1.00 91.31 278 ALA A N 1
ATOM 2111 C CA . ALA A 1 278 ? -1.241 1.946 -11.584 1.00 91.31 278 ALA A CA 1
ATOM 2112 C C . ALA A 1 278 ? -0.632 1.075 -10.470 1.00 91.31 278 ALA A C 1
ATOM 2114 O O . ALA A 1 278 ? -1.142 1.080 -9.348 1.00 91.31 278 ALA A O 1
ATOM 2115 N N . ILE A 1 279 ? 0.508 0.432 -10.740 1.00 93.19 279 ILE A N 1
ATOM 2116 C CA . ILE A 1 279 ? 1.312 -0.324 -9.769 1.00 93.19 279 ILE A CA 1
ATOM 2117 C C . ILE A 1 279 ? 1.760 0.565 -8.601 1.00 93.19 279 ILE A C 1
ATOM 2119 O O . ILE A 1 279 ? 1.809 0.113 -7.458 1.00 93.19 279 ILE A O 1
ATOM 2123 N N . TYR A 1 280 ? 2.090 1.832 -8.865 1.00 93.25 280 TYR A N 1
ATOM 2124 C CA . TYR A 1 280 ? 2.494 2.766 -7.814 1.00 93.25 280 TYR A CA 1
ATOM 2125 C C . TYR A 1 280 ? 1.324 3.279 -6.957 1.00 93.25 280 TYR A C 1
ATOM 2127 O O . TYR A 1 280 ? 1.547 3.748 -5.842 1.00 93.25 280 TYR A O 1
ATOM 2135 N N . GLY A 1 281 ? 0.083 3.242 -7.455 1.00 84.94 281 GLY A N 1
ATOM 2136 C CA . GLY A 1 281 ? -1.104 3.593 -6.661 1.00 84.94 281 GLY A CA 1
ATOM 2137 C C . GLY A 1 281 ? -1.133 5.036 -6.130 1.00 84.94 281 GLY A C 1
ATOM 2138 O O . GLY A 1 281 ? -1.763 5.309 -5.115 1.00 84.94 281 GLY A O 1
ATOM 2139 N N . GLY A 1 282 ? -0.428 5.975 -6.774 1.00 75.75 282 GLY A N 1
ATOM 2140 C CA . GLY A 1 282 ? -0.401 7.386 -6.355 1.00 75.75 282 GLY A CA 1
ATOM 2141 C C . GLY A 1 282 ? 0.433 7.686 -5.101 1.00 75.75 282 GLY A C 1
ATOM 2142 O O . GLY A 1 282 ? 0.309 8.774 -4.546 1.00 75.75 282 GLY A O 1
ATOM 2143 N N . GLY A 1 283 ? 1.291 6.761 -4.658 1.00 66.88 283 GLY A N 1
ATOM 2144 C CA . GLY A 1 283 ? 2.187 6.965 -3.510 1.00 66.88 283 GLY A CA 1
ATOM 2145 C C . GLY A 1 283 ? 1.524 6.760 -2.153 1.00 66.88 283 GLY A C 1
ATOM 2146 O O . GLY A 1 283 ? 2.198 6.832 -1.124 1.00 66.88 283 GLY A O 1
ATOM 2147 N N . ILE A 1 284 ? 0.228 6.449 -2.149 1.00 66.19 284 ILE A N 1
ATOM 2148 C CA . ILE A 1 284 ? -0.439 5.908 -0.977 1.00 66.19 284 ILE A CA 1
ATOM 2149 C C . ILE A 1 284 ? -0.007 4.442 -0.879 1.00 66.19 284 ILE A C 1
ATOM 2151 O O . ILE A 1 284 ? -0.091 3.722 -1.873 1.00 66.19 284 ILE A O 1
ATOM 2155 N N . PRO A 1 285 ? 0.420 3.956 0.297 1.00 59.41 285 PRO A N 1
ATOM 2156 C CA . PRO A 1 285 ? 0.727 2.545 0.513 1.00 59.41 285 PRO A CA 1
ATOM 2157 C C . PRO A 1 285 ? -0.510 1.623 0.410 1.00 59.41 285 PRO A C 1
ATOM 2159 O O . PRO A 1 285 ? -0.474 0.502 0.916 1.00 59.41 285 PRO A O 1
ATOM 2162 N N . SER A 1 286 ? -1.613 2.066 -0.191 1.00 63.88 286 SER A N 1
ATOM 2163 C CA . SER A 1 286 ? -2.692 1.192 -0.634 1.00 63.88 286 SER A CA 1
ATOM 2164 C C . SER A 1 286 ? -2.154 0.308 -1.753 1.00 63.88 286 SER A C 1
ATOM 2166 O O . SER A 1 286 ? -1.427 0.809 -2.613 1.00 63.88 286 SER A O 1
ATOM 2168 N N . ARG A 1 287 ? -2.501 -0.984 -1.747 1.00 70.06 287 ARG A N 1
ATOM 2169 C CA . ARG A 1 287 ? -2.175 -1.927 -2.827 1.00 70.06 287 ARG A CA 1
ATOM 2170 C C . ARG A 1 287 ? -2.352 -1.235 -4.180 1.00 70.06 287 ARG A C 1
ATOM 2172 O O . ARG A 1 287 ? -3.466 -0.852 -4.537 1.00 70.06 287 ARG A O 1
ATOM 2179 N N . GLY A 1 288 ? -1.254 -1.033 -4.905 1.00 76.00 288 GLY A N 1
ATOM 2180 C CA . GLY A 1 288 ? -1.335 -0.581 -6.288 1.00 76.00 288 GLY A CA 1
ATOM 2181 C C . GLY A 1 288 ? -2.164 -1.566 -7.109 1.00 76.00 288 GLY A C 1
ATOM 2182 O O . GLY A 1 288 ? -2.329 -2.728 -6.731 1.00 76.00 288 GLY A O 1
ATOM 2183 N N . ILE A 1 289 ? -2.689 -1.118 -8.245 1.00 87.75 289 ILE A N 1
ATOM 2184 C CA . ILE A 1 289 ? -3.398 -2.021 -9.150 1.00 87.75 289 ILE A CA 1
ATOM 2185 C C . ILE A 1 289 ? -2.337 -2.854 -9.865 1.00 87.75 289 ILE A C 1
ATOM 2187 O O . ILE A 1 289 ? -1.599 -2.346 -10.711 1.00 87.75 289 ILE A O 1
ATOM 2191 N N . ILE A 1 290 ? -2.247 -4.129 -9.493 1.00 90.06 290 ILE A N 1
ATOM 2192 C CA . ILE A 1 290 ? -1.383 -5.090 -10.173 1.00 90.06 290 ILE A CA 1
ATOM 2193 C C . ILE A 1 290 ? -1.965 -5.343 -11.574 1.00 90.06 290 ILE A C 1
ATOM 2195 O O . ILE A 1 290 ? -3.172 -5.584 -11.682 1.00 90.06 290 ILE A O 1
ATOM 2199 N N . PRO A 1 291 ? -1.154 -5.269 -12.647 1.00 93.12 291 PRO A N 1
ATOM 2200 C CA . PRO A 1 291 ? -1.605 -5.575 -13.997 1.00 93.12 291 PRO A CA 1
ATOM 2201 C C . PRO A 1 291 ? -2.222 -6.970 -14.074 1.00 93.12 291 PRO A C 1
ATOM 2203 O O . PRO A 1 291 ? -1.729 -7.917 -13.462 1.00 93.12 291 PRO A O 1
ATOM 2206 N N . ALA A 1 292 ? -3.309 -7.099 -14.833 1.00 91.81 292 ALA A N 1
ATOM 2207 C CA . ALA A 1 292 ? -4.043 -8.360 -14.952 1.00 91.81 292 ALA A CA 1
ATOM 2208 C C . ALA A 1 292 ? -3.234 -9.475 -15.643 1.00 91.81 292 ALA A C 1
ATOM 2210 O O . ALA A 1 292 ? -3.626 -10.637 -15.595 1.00 91.81 292 ALA A O 1
ATOM 2211 N N . ASP A 1 293 ? -2.139 -9.119 -16.310 1.00 91.69 293 ASP A N 1
ATOM 2212 C CA . ASP A 1 293 ? -1.200 -10.014 -16.980 1.00 91.69 293 ASP A CA 1
ATOM 2213 C C . ASP A 1 293 ? 0.061 -10.317 -16.152 1.00 91.69 293 ASP A C 1
ATOM 2215 O O . ASP A 1 293 ? 0.974 -10.978 -16.651 1.00 91.69 293 ASP A O 1
ATOM 2219 N N . ALA A 1 294 ? 0.106 -9.910 -14.878 1.00 95.69 294 ALA A N 1
ATOM 2220 C CA . ALA A 1 294 ? 1.110 -10.407 -13.946 1.00 95.69 294 ALA A CA 1
ATOM 2221 C C . ALA A 1 294 ? 1.012 -11.941 -13.831 1.00 95.69 294 ALA A C 1
ATOM 2223 O O . ALA A 1 294 ? -0.044 -12.502 -13.541 1.00 95.69 294 ALA A O 1
ATOM 2224 N N . ASN A 1 295 ? 2.134 -12.621 -14.059 1.00 96.56 295 ASN A N 1
ATOM 2225 C CA . ASN A 1 295 ? 2.256 -14.074 -13.985 1.00 96.56 295 ASN A CA 1
ATOM 2226 C C . ASN A 1 295 ? 2.238 -14.570 -12.536 1.00 96.56 295 ASN A C 1
ATOM 2228 O O . ASN A 1 295 ? 1.502 -15.502 -12.217 1.00 96.56 295 ASN A O 1
ATOM 2232 N N . ASN A 1 296 ? 3.019 -13.916 -11.670 1.00 98.06 296 ASN A N 1
ATOM 2233 C CA . ASN A 1 296 ? 3.165 -14.283 -10.264 1.00 98.06 296 ASN A CA 1
ATOM 2234 C C . ASN A 1 296 ? 2.975 -13.066 -9.366 1.00 98.06 296 ASN A C 1
ATOM 2236 O O . ASN A 1 296 ? 3.447 -11.967 -9.683 1.00 98.06 296 ASN A O 1
ATOM 2240 N N . ILE A 1 297 ? 2.308 -13.278 -8.237 1.00 97.06 297 ILE A N 1
ATOM 2241 C CA . ILE A 1 297 ? 1.950 -12.250 -7.269 1.00 97.06 297 ILE A CA 1
ATOM 2242 C C . ILE A 1 297 ? 2.138 -12.814 -5.860 1.00 97.06 297 ILE A C 1
ATOM 2244 O O . ILE A 1 297 ? 1.362 -13.657 -5.430 1.00 97.06 297 ILE A O 1
ATOM 2248 N N . TRP A 1 298 ? 3.105 -12.297 -5.102 1.00 97.19 298 TRP A N 1
ATOM 2249 C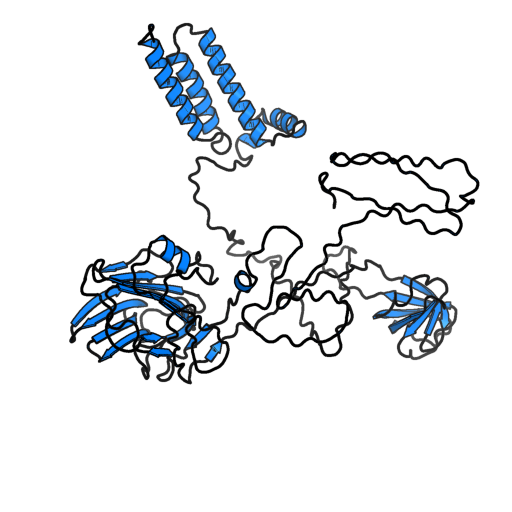 CA . TRP A 1 298 ? 3.225 -12.573 -3.666 1.00 97.19 298 TRP A CA 1
ATOM 2250 C C . TRP A 1 298 ? 2.917 -11.310 -2.889 1.00 97.19 298 TRP A C 1
ATOM 2252 O O . TRP A 1 298 ? 3.710 -10.365 -2.843 1.00 97.19 298 TRP A O 1
ATOM 2262 N N . TYR A 1 299 ? 1.760 -11.306 -2.249 1.00 94.19 299 TYR A N 1
ATOM 2263 C CA . TYR A 1 299 ? 1.341 -10.187 -1.428 1.00 94.19 299 TYR A CA 1
ATOM 2264 C C . TYR A 1 299 ? 2.145 -10.066 -0.134 1.00 94.19 299 TYR A C 1
ATOM 2266 O O . TYR A 1 299 ? 2.437 -8.943 0.283 1.00 94.19 299 TYR A O 1
ATOM 2274 N N . LEU A 1 300 ? 2.600 -11.196 0.418 1.00 95.06 300 LEU A N 1
ATOM 2275 C CA . LEU A 1 300 ? 3.333 -11.262 1.682 1.00 95.06 300 LEU A CA 1
ATOM 2276 C C . LEU A 1 300 ? 2.498 -10.727 2.862 1.00 95.06 300 LEU A C 1
ATOM 2278 O O . LEU A 1 300 ? 3.015 -10.023 3.735 1.00 95.06 300 LEU A O 1
ATOM 2282 N N . ASP A 1 301 ? 1.217 -11.085 2.886 1.00 91.75 301 ASP A N 1
ATOM 2283 C CA . ASP A 1 301 ? 0.200 -10.718 3.872 1.00 91.75 301 ASP A CA 1
ATOM 2284 C C . ASP A 1 301 ? -0.472 -11.935 4.542 1.00 91.75 301 ASP A C 1
ATOM 2286 O O . ASP A 1 301 ? -1.435 -11.791 5.285 1.00 91.75 301 ASP A O 1
ATOM 2290 N N . GLU A 1 302 ? 0.067 -13.140 4.361 1.00 90.50 302 GLU A N 1
ATOM 2291 C CA . GLU A 1 302 ? -0.509 -14.407 4.831 1.00 90.50 302 GLU A CA 1
ATOM 2292 C C . GLU A 1 302 ? -0.583 -14.502 6.367 1.00 90.50 302 GLU A C 1
ATOM 2294 O O . GLU A 1 302 ? -1.260 -15.366 6.928 1.00 90.50 302 GLU A O 1
ATOM 2299 N N . GLY A 1 303 ? 0.153 -13.639 7.075 1.00 86.81 303 GLY A N 1
ATOM 2300 C CA . GLY A 1 303 ? 0.111 -13.471 8.529 1.00 86.81 303 GLY A CA 1
ATOM 2301 C C . GLY A 1 303 ? 0.738 -14.613 9.339 1.00 86.81 303 GLY A C 1
ATOM 2302 O O . GLY A 1 303 ? 1.171 -14.394 10.473 1.00 86.81 303 GLY A O 1
ATOM 2303 N N . THR A 1 304 ? 0.834 -15.823 8.782 1.00 89.31 304 THR A N 1
ATOM 2304 C CA . THR A 1 304 ? 1.435 -17.007 9.413 1.00 89.31 304 THR A CA 1
ATOM 2305 C C . THR A 1 304 ? 2.055 -17.964 8.386 1.00 89.31 304 THR A C 1
ATOM 2307 O O . THR A 1 304 ? 1.857 -17.842 7.184 1.00 89.31 304 THR A O 1
ATOM 2310 N N . GLY A 1 305 ? 2.829 -18.946 8.862 1.00 92.75 305 GLY A N 1
ATOM 2311 C CA . GLY A 1 305 ? 3.368 -20.018 8.019 1.00 92.75 305 GLY A CA 1
ATOM 2312 C C . GLY A 1 305 ? 4.757 -19.744 7.436 1.00 92.75 305 GLY A C 1
ATOM 2313 O O . GLY A 1 305 ? 5.426 -18.776 7.794 1.00 92.75 305 GLY A O 1
ATOM 2314 N N . VAL A 1 306 ? 5.204 -20.674 6.586 1.00 96.81 306 VAL A N 1
ATOM 2315 C CA . VAL A 1 306 ? 6.542 -20.704 5.955 1.00 96.81 306 VAL A CA 1
ATOM 2316 C C . VAL A 1 306 ? 6.470 -20.677 4.424 1.00 96.81 306 VAL A C 1
ATOM 2318 O O . VAL A 1 306 ? 7.453 -20.978 3.747 1.00 96.81 306 VAL A O 1
ATOM 2321 N N . VAL A 1 307 ? 5.298 -20.356 3.882 1.00 97.50 307 VAL A N 1
ATOM 2322 C CA . VAL A 1 307 ? 5.021 -20.307 2.447 1.00 97.50 307 VAL A CA 1
ATOM 2323 C C . VAL A 1 307 ? 4.514 -18.908 2.121 1.00 97.50 307 VAL A C 1
ATOM 2325 O O . VAL A 1 307 ? 3.612 -18.427 2.798 1.00 97.50 307 VAL A O 1
ATOM 2328 N N . ALA A 1 308 ? 5.131 -18.266 1.134 1.00 97.44 308 ALA A N 1
ATOM 2329 C CA . ALA A 1 308 ? 4.610 -17.076 0.479 1.00 97.44 308 ALA A CA 1
ATOM 2330 C C . ALA A 1 308 ? 3.760 -17.565 -0.693 1.00 97.44 308 ALA A C 1
ATOM 2332 O O . ALA A 1 308 ? 4.297 -18.171 -1.619 1.00 97.44 308 ALA A O 1
ATOM 2333 N N . VAL A 1 309 ? 2.455 -17.361 -0.630 1.00 97.12 309 VAL A N 1
ATOM 2334 C CA . VAL A 1 309 ? 1.500 -17.893 -1.597 1.00 97.12 309 VAL A CA 1
ATOM 2335 C C . VAL A 1 309 ? 1.538 -17.050 -2.864 1.00 97.12 309 VAL A C 1
ATOM 2337 O O . VAL A 1 309 ? 1.430 -15.823 -2.814 1.00 97.12 309 VAL A O 1
ATOM 2340 N N . ASP A 1 310 ? 1.692 -17.713 -4.006 1.00 97.38 310 ASP A N 1
ATOM 2341 C CA . ASP A 1 310 ? 1.537 -17.067 -5.302 1.00 97.38 310 ASP A CA 1
ATOM 2342 C C . ASP A 1 310 ? 0.046 -16.944 -5.646 1.00 97.38 310 ASP A C 1
ATOM 2344 O O . ASP A 1 310 ? -0.632 -17.924 -5.946 1.00 97.38 310 ASP A O 1
ATOM 2348 N N . SER A 1 311 ? -0.467 -15.718 -5.606 1.00 95.31 311 SER A N 1
ATOM 2349 C CA . SER A 1 311 ? -1.829 -15.360 -6.024 1.00 95.31 311 SER A CA 1
ATOM 2350 C C . SER A 1 311 ? -1.949 -15.113 -7.534 1.00 95.31 311 SER A C 1
ATOM 2352 O O . SER A 1 311 ? -3.018 -14.734 -8.014 1.00 95.31 311 SER A O 1
ATOM 2354 N N . GLY A 1 312 ? -0.851 -15.270 -8.276 1.00 93.25 312 GLY A N 1
ATOM 2355 C CA . GLY A 1 312 ? -0.822 -15.216 -9.729 1.00 93.25 312 GLY A CA 1
ATOM 2356 C C . GLY A 1 312 ? -1.432 -16.454 -10.390 1.00 93.25 312 GLY A C 1
ATOM 2357 O O . GLY A 1 312 ? -2.141 -17.253 -9.779 1.00 93.25 312 GLY A O 1
ATOM 2358 N N . LEU A 1 313 ? -1.173 -16.604 -11.687 1.00 88.38 313 LEU A N 1
ATOM 2359 C CA . LEU A 1 313 ? -1.765 -17.670 -12.502 1.00 88.38 313 LEU A CA 1
ATOM 2360 C C . LEU A 1 313 ? -0.989 -18.992 -12.431 1.00 88.38 313 LEU A C 1
ATOM 2362 O O . LEU A 1 313 ? -1.553 -20.037 -12.763 1.00 88.38 313 LEU A O 1
ATOM 2366 N N . ASP A 1 314 ? 0.282 -18.946 -12.028 1.00 89.81 314 ASP A N 1
ATOM 2367 C CA . ASP A 1 314 ? 1.214 -20.066 -12.194 1.00 89.81 314 ASP A CA 1
ATOM 2368 C C . ASP A 1 314 ? 1.370 -20.931 -10.920 1.00 89.81 314 ASP A C 1
ATOM 2370 O O . ASP A 1 314 ? 1.736 -22.105 -11.023 1.00 89.81 314 ASP A O 1
ATOM 2374 N N . GLY A 1 315 ? 0.997 -20.415 -9.739 1.00 93.12 315 GLY A N 1
ATOM 2375 C CA . GLY A 1 315 ? 1.017 -21.162 -8.472 1.00 93.12 315 GLY A CA 1
ATOM 2376 C C . GLY A 1 315 ? 2.430 -21.446 -7.954 1.00 93.12 315 GLY A C 1
ATOM 2377 O O . GLY A 1 315 ? 2.674 -22.481 -7.325 1.00 93.12 315 GLY A O 1
ATOM 2378 N N . ASP A 1 316 ? 3.378 -20.558 -8.254 1.00 96.75 316 ASP A N 1
ATOM 2379 C CA . ASP A 1 316 ? 4.780 -20.678 -7.862 1.00 96.75 316 ASP A CA 1
ATOM 2380 C C . ASP A 1 316 ? 4.995 -20.182 -6.422 1.00 96.75 316 ASP A C 1
ATOM 2382 O O . ASP A 1 316 ? 5.609 -19.146 -6.165 1.00 96.75 316 ASP A O 1
ATOM 2386 N N . ASP A 1 317 ? 4.483 -20.931 -5.449 1.00 98.00 317 ASP A N 1
ATOM 2387 C CA . ASP A 1 317 ? 4.634 -20.599 -4.032 1.00 98.00 317 ASP A CA 1
ATOM 2388 C C . ASP A 1 317 ? 6.113 -20.474 -3.610 1.00 98.00 317 ASP A C 1
ATOM 2390 O O . ASP A 1 317 ? 6.961 -21.327 -3.898 1.00 98.00 317 ASP A O 1
ATOM 2394 N N . GLY A 1 318 ? 6.424 -19.414 -2.865 1.00 97.94 318 GLY A N 1
ATOM 2395 C CA . GLY A 1 318 ? 7.752 -19.142 -2.335 1.00 97.94 318 GLY A CA 1
ATOM 2396 C C . GLY A 1 318 ? 8.005 -19.799 -0.979 1.00 97.94 318 GLY A C 1
ATOM 2397 O O . GLY A 1 318 ? 7.167 -19.770 -0.081 1.00 97.94 318 GLY A O 1
ATOM 2398 N N . ALA A 1 319 ? 9.204 -20.340 -0.772 1.00 98.31 319 ALA A N 1
ATOM 2399 C CA . ALA A 1 319 ? 9.628 -20.857 0.528 1.00 98.31 319 ALA A CA 1
ATOM 2400 C C . ALA A 1 319 ? 10.213 -19.735 1.398 1.00 98.31 319 ALA A C 1
ATOM 2402 O O . ALA A 1 319 ? 11.248 -19.150 1.064 1.00 98.31 319 ALA A O 1
ATOM 2403 N N . ILE A 1 320 ? 9.585 -19.458 2.541 1.00 98.25 320 ILE A N 1
ATOM 2404 C CA . ILE A 1 320 ? 10.029 -18.437 3.494 1.00 98.25 320 ILE A CA 1
ATOM 2405 C C . ILE A 1 320 ? 11.073 -19.035 4.440 1.00 98.25 320 ILE A C 1
ATOM 2407 O O . ILE A 1 320 ? 10.851 -20.057 5.094 1.00 98.25 320 ILE A O 1
ATOM 2411 N N . ALA A 1 321 ? 12.230 -18.386 4.538 1.00 97.88 321 ALA A N 1
ATOM 2412 C CA . ALA A 1 321 ? 13.280 -18.805 5.451 1.00 97.88 321 ALA A CA 1
ATOM 2413 C C . ALA A 1 321 ? 12.929 -18.485 6.916 1.00 97.88 321 ALA A C 1
ATOM 2415 O O . ALA A 1 321 ? 12.255 -17.507 7.229 1.00 97.88 321 ALA A O 1
ATOM 2416 N N . ALA A 1 322 ? 13.434 -19.310 7.836 1.00 96.62 322 ALA A N 1
ATOM 2417 C CA . ALA A 1 322 ? 12.966 -19.351 9.223 1.00 96.62 322 ALA A CA 1
ATOM 2418 C C . ALA A 1 322 ? 13.212 -18.079 10.059 1.00 96.62 322 ALA A C 1
ATOM 2420 O O . ALA A 1 322 ? 12.662 -17.979 11.152 1.00 96.62 322 ALA A O 1
ATOM 2421 N N . ALA A 1 323 ? 14.068 -17.148 9.615 1.00 97.06 323 ALA A N 1
ATOM 2422 C CA . ALA A 1 323 ? 14.280 -15.896 10.346 1.00 97.06 323 ALA A CA 1
ATOM 2423 C C . ALA A 1 323 ? 13.276 -14.803 9.968 1.00 97.06 323 ALA A C 1
ATOM 2425 O O . ALA A 1 323 ? 13.181 -13.812 10.689 1.00 97.06 323 ALA A O 1
ATOM 2426 N N . ASN A 1 324 ? 12.550 -14.958 8.862 1.00 97.38 324 ASN A N 1
ATOM 2427 C CA . ASN A 1 324 ? 11.513 -14.012 8.494 1.00 97.38 324 ASN A CA 1
ATOM 2428 C C . ASN A 1 324 ? 10.336 -14.124 9.467 1.00 97.38 324 ASN A C 1
ATOM 2430 O O . ASN A 1 324 ? 9.993 -15.214 9.927 1.00 97.38 324 ASN A O 1
ATOM 2434 N N . THR A 1 325 ? 9.698 -12.996 9.758 1.00 96.25 325 THR A N 1
ATOM 2435 C CA . THR A 1 325 ? 8.522 -12.950 10.634 1.00 96.25 325 THR A CA 1
ATOM 2436 C C . THR A 1 325 ? 7.415 -12.149 9.979 1.00 96.25 325 THR A C 1
ATOM 2438 O O . THR A 1 325 ? 7.673 -11.099 9.397 1.00 96.25 325 THR A O 1
ATOM 2441 N N . TRP A 1 326 ? 6.177 -12.603 10.110 1.00 93.94 326 TRP A N 1
ATOM 2442 C CA . TRP A 1 326 ? 5.020 -11.821 9.696 1.00 93.94 326 TRP A CA 1
ATOM 2443 C C . TRP A 1 326 ? 4.861 -10.609 10.600 1.00 93.94 326 TRP A C 1
ATOM 2445 O O . TRP A 1 326 ? 4.868 -10.733 11.827 1.00 93.94 326 TRP A O 1
ATOM 2455 N N . VAL A 1 327 ? 4.732 -9.434 9.995 1.00 89.62 327 VAL A N 1
ATOM 2456 C CA . VAL A 1 327 ? 4.329 -8.230 10.710 1.00 89.62 327 VAL A CA 1
ATOM 2457 C C . VAL A 1 327 ? 2.861 -8.048 10.411 1.00 89.62 327 VAL A C 1
ATOM 2459 O O . VAL A 1 327 ? 2.499 -7.611 9.324 1.00 89.62 327 VAL A O 1
ATOM 2462 N N . GLY A 1 328 ? 2.012 -8.393 11.373 1.00 74.19 328 GLY A N 1
ATOM 2463 C CA . GLY A 1 328 ? 0.685 -7.808 11.385 1.00 74.19 328 GLY A CA 1
ATOM 2464 C C . GLY A 1 328 ? 0.847 -6.319 11.671 1.00 74.19 328 GLY A C 1
ATOM 2465 O O . GLY A 1 328 ? 1.539 -5.943 12.626 1.00 74.19 328 GLY A O 1
ATOM 2466 N N . SER A 1 329 ? 0.159 -5.457 10.921 1.00 55.94 329 SER A N 1
ATOM 2467 C CA . SER A 1 329 ? -0.478 -4.334 11.607 1.00 55.94 329 SER A CA 1
ATOM 2468 C C . SER A 1 329 ? -1.136 -4.937 12.842 1.00 55.94 329 SER A C 1
ATOM 2470 O O . SER A 1 329 ? -1.770 -5.983 12.736 1.00 55.94 329 SER A O 1
ATOM 2472 N N . GLY A 1 330 ? -0.948 -4.373 14.034 1.00 49.91 330 GLY A N 1
ATOM 2473 C CA . GLY A 1 330 ? -1.896 -4.693 15.095 1.00 49.91 330 GLY A CA 1
ATOM 2474 C C . GLY A 1 330 ? -3.256 -4.321 14.526 1.00 49.91 330 GLY A C 1
ATOM 2475 O O . GLY A 1 330 ? -3.517 -3.128 14.389 1.00 49.91 330 GLY A O 1
ATOM 2476 N N . ASP A 1 331 ? -4.022 -5.306 14.058 1.00 43.94 331 ASP A N 1
ATOM 2477 C CA . ASP A 1 331 ? -5.247 -5.067 13.316 1.00 43.94 331 ASP A CA 1
ATOM 2478 C C . ASP A 1 331 ? -6.204 -4.387 14.284 1.00 43.94 33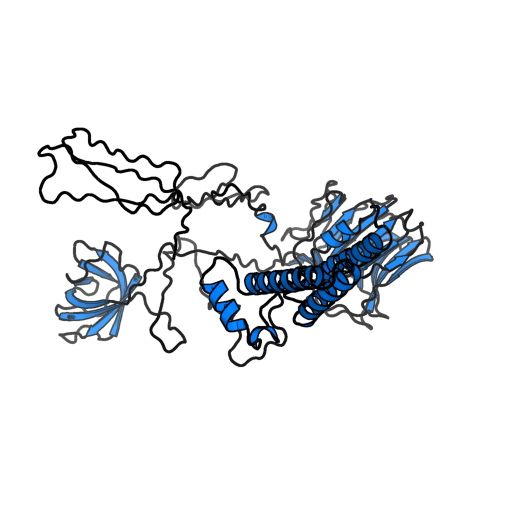1 ASP A C 1
ATOM 2480 O O . ASP A 1 331 ? -6.824 -5.006 15.150 1.00 43.94 331 ASP A O 1
ATOM 2484 N N . SER A 1 332 ? -6.262 -3.059 14.203 1.00 41.75 332 SER A N 1
ATOM 2485 C CA . SER A 1 332 ? -7.276 -2.297 14.897 1.00 41.75 332 SER A CA 1
ATOM 2486 C C . SER A 1 332 ? -8.538 -2.467 14.075 1.00 41.75 332 SER A C 1
ATOM 2488 O O . SER A 1 332 ? -8.789 -1.703 13.143 1.00 41.75 332 SER A O 1
ATOM 2490 N N . PHE A 1 333 ? -9.316 -3.494 14.394 1.00 45.91 333 PHE A N 1
ATOM 2491 C CA . PHE A 1 333 ? -10.676 -3.614 13.902 1.00 45.91 333 PHE A CA 1
ATOM 2492 C C . PHE A 1 333 ? -11.460 -2.380 14.371 1.00 45.91 333 PHE A C 1
ATOM 2494 O O . PHE A 1 333 ? -11.842 -2.266 15.538 1.00 45.91 333 PHE A O 1
ATOM 2501 N N . ARG A 1 334 ? -11.629 -1.393 13.482 1.00 43.78 334 ARG A N 1
ATOM 2502 C CA . ARG A 1 334 ? -12.472 -0.222 13.740 1.00 43.78 334 ARG A CA 1
ATOM 2503 C C . ARG A 1 334 ? -13.890 -0.555 13.321 1.00 43.78 334 ARG A C 1
ATOM 2505 O O . ARG A 1 334 ? -14.252 -0.408 12.158 1.00 43.78 334 ARG A O 1
ATOM 2512 N N . VAL A 1 335 ? -14.697 -0.963 14.291 1.00 44.88 335 VAL A N 1
ATOM 2513 C CA . VAL A 1 335 ? -16.147 -1.003 14.111 1.00 44.88 335 VAL A CA 1
ATOM 2514 C C . VAL A 1 335 ? -16.686 0.401 14.296 1.00 44.88 335 VAL A C 1
ATOM 2516 O O . VAL A 1 335 ? -16.563 0.989 15.371 1.00 44.88 335 VAL A O 1
ATOM 2519 N N . TRP A 1 336 ? -17.312 0.927 13.254 1.00 40.50 336 TRP A N 1
ATOM 2520 C CA . TRP A 1 336 ? -18.173 2.092 13.373 1.00 40.50 336 TRP A CA 1
ATOM 2521 C C . TRP A 1 336 ? -19.556 1.589 13.765 1.00 40.50 336 TRP A C 1
ATOM 2523 O O . TRP A 1 336 ? -20.278 1.044 12.936 1.00 40.50 336 TRP A O 1
ATOM 2533 N N . TYR A 1 337 ? -19.908 1.718 15.041 1.00 42.41 337 TYR A N 1
ATOM 2534 C CA . TYR A 1 337 ? -21.260 1.424 15.500 1.00 42.41 337 TYR A CA 1
ATOM 2535 C C . TYR A 1 337 ? -21.994 2.740 15.741 1.00 42.41 337 TYR A C 1
ATOM 2537 O O . TYR A 1 337 ? -21.560 3.569 16.542 1.00 42.41 337 TYR A O 1
ATOM 2545 N N . GLN A 1 338 ? -23.097 2.939 15.022 1.00 39.06 338 GLN A N 1
ATOM 2546 C CA . GLN A 1 338 ? -24.026 4.029 15.280 1.00 39.06 338 GLN A CA 1
ATOM 2547 C C . GLN A 1 338 ? -24.963 3.588 16.415 1.00 39.06 338 GLN A C 1
ATOM 2549 O O . GLN A 1 338 ? -25.657 2.583 16.253 1.00 39.06 338 GLN A O 1
ATOM 2554 N N . PRO A 1 339 ? -25.000 4.287 17.565 1.00 45.19 339 PRO A N 1
ATOM 2555 C CA . PRO A 1 339 ? -25.940 3.959 18.630 1.00 45.19 339 PRO A CA 1
ATOM 2556 C C . PRO A 1 339 ? -27.373 3.996 18.087 1.00 45.19 339 PRO A C 1
ATOM 2558 O O . PRO A 1 339 ? -27.769 4.985 17.471 1.00 45.19 339 PRO A O 1
ATOM 2561 N N . ILE A 1 340 ? -28.149 2.933 18.326 1.00 44.28 340 ILE A N 1
ATOM 2562 C CA . ILE A 1 340 ? -29.555 2.809 17.892 1.00 44.28 340 ILE A CA 1
ATOM 2563 C C . ILE A 1 340 ? -30.426 3.938 18.475 1.00 44.28 340 ILE A C 1
ATOM 2565 O O . ILE A 1 340 ? -31.418 4.333 17.866 1.00 44.28 340 ILE A O 1
ATOM 2569 N N . ALA A 1 341 ? -30.032 4.497 19.622 1.00 46.22 341 ALA A N 1
ATOM 2570 C CA . ALA A 1 341 ? -30.624 5.696 20.193 1.00 46.22 341 ALA A CA 1
ATOM 2571 C C . ALA A 1 341 ? -29.581 6.467 21.014 1.00 46.22 341 ALA A C 1
ATOM 2573 O O . ALA A 1 341 ? -28.887 5.891 21.853 1.00 46.22 341 ALA A O 1
ATOM 2574 N N . ILE A 1 342 ? -29.492 7.779 20.796 1.00 50.50 342 ILE A N 1
ATOM 2575 C CA . ILE A 1 342 ? -28.874 8.693 21.758 1.00 50.50 342 ILE A CA 1
ATOM 2576 C C . ILE A 1 342 ? -29.980 9.023 22.758 1.00 50.50 342 ILE A C 1
ATOM 2578 O O . ILE A 1 342 ? -30.924 9.738 22.428 1.00 50.50 342 ILE A O 1
ATOM 2582 N N . VAL A 1 343 ? -29.911 8.437 23.952 1.00 52.31 343 VAL A N 1
ATOM 2583 C CA . VAL A 1 343 ? -30.837 8.775 25.037 1.00 52.31 343 VAL A CA 1
ATOM 2584 C C . VAL A 1 343 ? -30.340 10.073 25.663 1.00 52.31 343 VAL A C 1
ATOM 2586 O O . VAL A 1 343 ? -29.509 10.069 26.569 1.00 52.31 343 VAL A O 1
ATOM 2589 N N . GLU A 1 344 ? -30.821 11.196 25.139 1.00 55.09 344 GLU A N 1
ATOM 2590 C CA . GLU A 1 344 ? -30.683 12.499 25.781 1.00 55.09 344 GLU A CA 1
ATOM 2591 C C . GLU A 1 344 ? -31.681 12.557 26.938 1.00 55.09 344 GLU A C 1
ATOM 2593 O O . GLU A 1 344 ? -32.812 13.008 26.770 1.00 55.09 344 GLU A O 1
ATOM 2598 N N . ASN A 1 345 ? -31.300 12.051 28.111 1.00 56.78 345 ASN A N 1
ATOM 2599 C CA . ASN A 1 345 ? -32.037 12.379 29.323 1.00 56.78 345 ASN A CA 1
ATOM 2600 C C . ASN A 1 345 ? -31.084 12.889 30.398 1.00 56.78 345 ASN A C 1
ATOM 2602 O O . ASN A 1 345 ? -30.145 12.209 30.812 1.00 56.78 345 ASN A O 1
ATOM 2606 N N . THR A 1 346 ? -31.330 14.128 30.800 1.00 60.41 346 THR A N 1
ATOM 2607 C CA . THR A 1 346 ? -30.693 14.808 31.923 1.00 60.41 346 THR A CA 1
ATOM 2608 C C . THR A 1 346 ? -31.247 14.185 33.198 1.00 60.41 346 THR A C 1
ATOM 2610 O O . THR A 1 346 ? -32.464 14.121 33.323 1.00 60.41 346 THR A O 1
ATOM 2613 N N . GLY A 1 347 ? -30.395 13.692 34.100 1.00 77.75 347 GLY A N 1
ATOM 2614 C CA . GLY A 1 347 ? -30.818 12.935 35.285 1.00 77.75 347 GLY A CA 1
ATOM 2615 C C . GLY A 1 347 ? -32.026 13.503 36.048 1.00 77.75 347 GLY A C 1
ATOM 2616 O O . GLY A 1 347 ? -32.238 14.714 36.106 1.00 77.75 347 GLY A O 1
ATOM 2617 N N . GLU A 1 348 ? -32.800 12.608 36.654 1.00 89.81 348 GLU A N 1
ATOM 2618 C CA . GLU A 1 348 ? -33.993 12.931 37.441 1.00 89.81 348 GLU A CA 1
ATOM 2619 C C . GLU A 1 348 ? -33.637 13.070 38.922 1.00 89.81 348 GLU A C 1
ATOM 2621 O O . GLU A 1 348 ? -32.794 12.339 39.446 1.00 89.81 348 GLU A O 1
ATOM 2626 N N . ALA A 1 349 ? -34.295 13.996 39.615 1.00 94.00 349 ALA A N 1
ATOM 2627 C CA . ALA A 1 349 ? -34.213 14.133 41.066 1.00 94.00 349 ALA A CA 1
ATOM 2628 C C . ALA A 1 349 ? -35.615 13.997 41.653 1.00 94.00 349 ALA A C 1
ATOM 2630 O O . ALA A 1 349 ? -36.525 14.712 41.235 1.00 94.00 349 ALA A O 1
ATOM 2631 N N . SER A 1 350 ? -35.785 13.106 42.628 1.00 96.44 350 SER A N 1
ATOM 2632 C CA . SER A 1 350 ? -37.098 12.816 43.204 1.00 96.44 350 SER A CA 1
ATOM 2633 C C . SER A 1 350 ? -37.019 12.477 44.697 1.00 96.44 350 SER A C 1
ATOM 2635 O O . SER A 1 350 ? -35.955 12.556 45.320 1.00 96.44 350 SER A O 1
ATOM 2637 N N . THR A 1 351 ? -38.174 12.201 45.300 1.00 97.12 351 THR A N 1
ATOM 2638 C CA . THR A 1 351 ? -38.350 11.878 46.720 1.00 97.12 351 THR A CA 1
ATOM 2639 C C . THR A 1 351 ? -39.034 10.523 46.831 1.00 97.12 351 THR A C 1
ATOM 2641 O O . THR A 1 351 ? -40.133 10.366 46.319 1.00 97.12 351 THR A O 1
ATOM 2644 N N . ALA A 1 352 ? -38.401 9.567 47.509 1.00 96.94 352 ALA A N 1
ATOM 2645 C CA . ALA A 1 352 ? -38.924 8.217 47.662 1.00 96.94 352 ALA A CA 1
ATOM 2646 C C . ALA A 1 352 ? -40.254 8.222 48.434 1.00 96.94 352 ALA A C 1
ATOM 2648 O O . ALA A 1 352 ? -40.351 8.818 49.513 1.00 96.94 352 ALA A O 1
ATOM 2649 N N . ASP A 1 353 ? -41.257 7.514 47.914 1.00 97.69 353 ASP A N 1
ATOM 2650 C CA . ASP A 1 353 ? -42.533 7.289 48.602 1.00 97.69 353 ASP A CA 1
ATOM 2651 C C . ASP A 1 353 ? -42.407 6.162 49.636 1.00 97.69 353 ASP A C 1
ATOM 2653 O O . ASP A 1 353 ? -43.065 6.182 50.680 1.00 97.69 353 ASP A O 1
ATOM 2657 N N . ALA A 1 354 ? -41.552 5.177 49.347 1.00 96.69 354 ALA A N 1
ATOM 2658 C CA . ALA A 1 354 ? -41.135 4.103 50.242 1.00 96.69 354 ALA A CA 1
ATOM 2659 C C . ALA A 1 354 ? -39.849 3.434 49.720 1.00 96.69 354 ALA A C 1
ATOM 2661 O O . ALA A 1 354 ? -39.394 3.700 48.607 1.00 96.69 354 ALA A O 1
ATOM 2662 N N . GLY A 1 355 ? -39.274 2.515 50.496 1.00 95.88 355 GLY A N 1
ATOM 2663 C CA . GLY A 1 355 ? -38.116 1.754 50.045 1.00 95.88 355 GLY A CA 1
ATOM 2664 C C . GLY A 1 355 ? -37.702 0.619 50.974 1.00 95.88 355 GLY A C 1
ATOM 2665 O O . GLY A 1 355 ? -38.297 0.350 52.019 1.00 95.88 355 GLY A O 1
ATOM 2666 N N . THR A 1 356 ? -36.669 -0.093 50.539 1.00 96.44 356 THR A N 1
ATOM 2667 C CA . THR A 1 356 ? -35.904 -1.051 51.342 1.00 96.44 356 THR A CA 1
ATOM 2668 C C . THR A 1 356 ? -34.416 -0.746 51.162 1.00 96.44 356 THR A C 1
ATOM 2670 O O . THR A 1 356 ? -34.050 0.238 50.528 1.00 96.44 356 THR A O 1
ATOM 2673 N N . ALA A 1 357 ? -33.523 -1.588 51.683 1.00 96.19 357 ALA A N 1
ATOM 2674 C CA . ALA A 1 357 ? -32.098 -1.451 51.378 1.00 96.19 357 ALA A CA 1
ATOM 2675 C C . ALA A 1 357 ? -31.760 -1.780 49.906 1.00 96.19 357 ALA A C 1
ATOM 2677 O O . ALA A 1 357 ? -30.646 -1.516 49.479 1.00 96.19 357 ALA A O 1
ATOM 2678 N N . ILE A 1 358 ? -32.682 -2.373 49.138 1.00 97.56 358 ILE A N 1
ATOM 2679 C CA . ILE A 1 358 ? -32.460 -2.802 47.741 1.00 97.56 358 ILE A CA 1
ATOM 2680 C C . ILE A 1 358 ? -33.488 -2.232 46.754 1.00 97.56 358 ILE A C 1
ATOM 2682 O O . ILE A 1 358 ? -33.436 -2.561 45.571 1.00 97.56 358 ILE A O 1
ATOM 2686 N N . THR A 1 359 ? -34.447 -1.429 47.226 1.00 97.88 359 THR A N 1
ATOM 2687 C CA . THR A 1 359 ? -35.515 -0.877 46.382 1.00 97.88 359 THR A CA 1
ATOM 2688 C C . THR A 1 359 ? -35.895 0.542 46.775 1.00 97.88 359 THR A C 1
ATOM 2690 O O . THR A 1 359 ? -35.849 0.886 47.956 1.00 97.88 359 THR A O 1
ATOM 2693 N N . ILE A 1 360 ? -36.355 1.321 45.798 1.00 98.00 360 ILE A N 1
ATOM 2694 C CA . ILE A 1 360 ? -37.075 2.588 45.991 1.00 98.00 360 ILE A CA 1
ATOM 2695 C C . ILE A 1 360 ? -38.384 2.490 45.218 1.00 98.00 360 ILE A C 1
ATOM 2697 O O . ILE A 1 360 ? -38.353 2.134 44.043 1.00 98.00 360 ILE A O 1
ATOM 2701 N N . ASP A 1 361 ? -39.490 2.820 45.878 1.00 98.06 361 ASP A N 1
ATOM 2702 C CA . ASP A 1 361 ? -40.800 3.006 45.257 1.00 98.06 361 ASP A CA 1
ATOM 2703 C C . ASP A 1 361 ? -41.064 4.512 45.170 1.00 98.06 361 ASP A C 1
ATOM 2705 O O . ASP A 1 361 ? -40.974 5.215 46.184 1.00 98.06 361 ASP A O 1
ATOM 2709 N N . ASP A 1 362 ? -41.365 5.014 43.974 1.00 97.44 362 ASP A N 1
ATOM 2710 C CA . ASP A 1 362 ? -41.633 6.434 43.748 1.00 97.44 362 ASP A CA 1
ATOM 2711 C C . ASP A 1 362 ? -42.589 6.627 42.568 1.00 97.44 362 ASP A C 1
ATOM 2713 O O . ASP A 1 362 ? -42.192 6.525 41.408 1.00 97.44 362 ASP A O 1
ATOM 2717 N N . ALA A 1 363 ? -43.841 6.977 42.868 1.00 96.81 363 ALA A N 1
ATOM 2718 C CA . ALA A 1 363 ? -44.910 7.112 41.880 1.00 96.81 363 ALA A CA 1
ATOM 2719 C C . ALA A 1 363 ? -44.695 8.256 40.864 1.00 96.81 363 ALA A C 1
ATOM 2721 O O . ALA A 1 363 ? -45.478 8.409 39.921 1.00 96.81 363 ALA A O 1
ATOM 2722 N N . VAL A 1 364 ? -43.671 9.101 41.047 1.00 96.12 364 VAL A N 1
ATOM 2723 C CA . VAL A 1 364 ? -43.273 10.124 40.066 1.00 96.12 364 VAL A CA 1
ATOM 2724 C C . VAL A 1 364 ? -42.530 9.498 38.876 1.00 96.12 364 VAL A C 1
ATOM 2726 O O . VAL A 1 364 ? -42.555 10.056 37.771 1.00 96.12 364 VAL A O 1
ATOM 2729 N N . LEU A 1 365 ? -41.910 8.328 39.055 1.00 94.62 365 LEU A N 1
ATOM 2730 C CA . LEU A 1 365 ? -41.201 7.609 37.998 1.00 94.62 365 LEU A CA 1
ATOM 2731 C C . LEU A 1 365 ? -42.189 6.898 37.063 1.00 94.62 365 LEU A C 1
ATOM 2733 O O . LEU A 1 365 ? -42.588 5.771 37.302 1.00 94.62 365 LEU A O 1
ATOM 2737 N N . THR A 1 366 ? -42.561 7.550 35.961 1.00 94.69 366 THR A N 1
ATOM 2738 C CA . THR A 1 366 ? -43.597 7.065 35.019 1.00 94.69 366 THR A CA 1
ATOM 2739 C C . THR A 1 366 ? -43.039 6.471 33.720 1.00 94.69 366 THR A C 1
ATOM 2741 O O . THR A 1 366 ? -43.759 6.322 32.727 1.00 94.69 366 THR A O 1
ATOM 2744 N N . GLN A 1 367 ? -41.737 6.185 33.678 1.00 94.19 367 GLN A N 1
ATOM 2745 C CA . GLN A 1 367 ? -41.083 5.670 32.476 1.00 94.19 367 GLN A CA 1
ATOM 2746 C C . GLN A 1 367 ? -41.456 4.200 32.202 1.00 94.19 367 GLN A C 1
ATOM 2748 O O . GLN A 1 367 ? -42.102 3.539 33.007 1.00 94.19 367 GLN A O 1
ATOM 2753 N N . VAL A 1 368 ? -41.091 3.681 31.026 1.00 92.50 368 VAL A N 1
ATOM 2754 C CA . VAL A 1 368 ? -41.369 2.280 30.653 1.00 92.50 368 VAL A CA 1
ATOM 2755 C C . VAL A 1 368 ? -40.496 1.292 31.435 1.00 92.50 368 VAL A C 1
ATOM 2757 O O . VAL A 1 368 ? -39.467 1.678 31.986 1.00 92.50 368 VAL A O 1
ATOM 2760 N N . ASN A 1 369 ? -40.885 0.011 31.454 1.00 95.12 369 ASN A N 1
ATOM 2761 C CA . ASN A 1 369 ? -40.090 -1.051 32.083 1.00 95.12 369 ASN A CA 1
ATOM 2762 C C . ASN A 1 369 ? -38.645 -1.028 31.568 1.00 95.12 369 ASN A C 1
ATOM 2764 O O . ASN A 1 369 ? -38.423 -0.758 30.386 1.00 95.12 369 ASN A O 1
ATOM 2768 N N . ASP A 1 370 ? -37.688 -1.301 32.453 1.00 90.00 370 ASP A N 1
ATOM 2769 C CA . ASP A 1 370 ? -36.246 -1.296 32.177 1.00 90.00 370 ASP A CA 1
ATOM 2770 C C . ASP A 1 370 ? -35.642 0.074 31.812 1.00 90.00 370 ASP A C 1
ATOM 2772 O O . ASP A 1 370 ? -34.445 0.160 31.524 1.00 90.00 370 ASP A O 1
ATOM 2776 N N . PHE A 1 371 ? -36.421 1.166 31.835 1.00 89.56 371 PHE A N 1
ATOM 2777 C CA . PHE A 1 371 ? -35.941 2.478 31.388 1.00 89.56 371 PHE A CA 1
ATOM 2778 C C . PHE A 1 371 ? -34.755 3.007 32.196 1.00 89.56 371 PHE A C 1
ATOM 2780 O O . PHE A 1 371 ? -33.974 3.773 31.641 1.00 89.56 371 PHE A O 1
ATOM 2787 N N . TRP A 1 372 ? -34.612 2.633 33.472 1.00 92.50 372 TRP A N 1
ATOM 2788 C CA . TRP A 1 372 ? -33.528 3.090 34.353 1.00 92.50 372 TRP A CA 1
ATOM 2789 C C . TRP A 1 372 ? -32.411 2.054 34.567 1.00 92.50 372 TRP A C 1
ATOM 2791 O O . TRP A 1 372 ? -31.513 2.281 35.381 1.00 92.50 372 TRP A O 1
ATOM 2801 N N . ASN A 1 373 ? -32.418 0.930 33.843 1.00 91.69 373 ASN A N 1
ATOM 2802 C CA . ASN A 1 373 ? -31.431 -0.134 34.041 1.00 91.69 373 ASN A CA 1
ATOM 2803 C C . ASN A 1 373 ? -30.019 0.347 33.679 1.00 91.69 373 ASN A C 1
ATOM 2805 O O . ASN A 1 373 ? -29.740 0.784 32.564 1.00 91.69 373 ASN A O 1
ATOM 2809 N N . GLY A 1 374 ? -29.098 0.236 34.635 1.00 85.69 374 GLY A N 1
ATOM 2810 C CA . GLY A 1 374 ? -27.722 0.714 34.526 1.00 85.69 374 GLY A CA 1
ATOM 2811 C C . GLY A 1 374 ? -27.531 2.186 34.898 1.00 85.69 374 GLY A C 1
ATOM 2812 O O . GLY A 1 374 ? -26.398 2.675 34.841 1.00 85.69 374 GLY A O 1
ATOM 2813 N N . ALA A 1 375 ? -28.589 2.901 35.292 1.00 90.06 375 ALA A N 1
ATOM 2814 C CA . ALA A 1 375 ? -28.449 4.252 35.813 1.00 90.06 375 ALA A CA 1
ATOM 2815 C C . ALA A 1 375 ? -27.819 4.247 37.217 1.00 90.06 375 ALA A C 1
ATOM 2817 O O . ALA A 1 375 ? -27.976 3.313 38.008 1.00 90.06 375 ALA A O 1
ATOM 2818 N N . ARG A 1 376 ? -27.077 5.310 37.529 1.00 92.50 376 ARG A N 1
ATOM 2819 C CA . ARG A 1 376 ? -26.473 5.558 38.835 1.00 92.50 376 ARG A CA 1
ATOM 2820 C C . ARG A 1 376 ? -27.496 6.241 39.734 1.00 92.50 376 ARG A C 1
ATOM 2822 O O . ARG A 1 376 ? -27.898 7.375 39.481 1.00 92.50 376 ARG A O 1
ATOM 2829 N N . LEU A 1 377 ? -27.843 5.567 40.819 1.00 94.81 377 LEU A N 1
ATOM 2830 C CA . LEU A 1 377 ? -28.626 6.109 41.919 1.00 94.81 377 LEU A CA 1
ATOM 2831 C C . LEU A 1 377 ? -27.693 6.789 42.928 1.00 94.81 377 LEU A C 1
ATOM 2833 O O . LEU A 1 377 ? -26.654 6.227 43.278 1.00 94.81 377 LEU A O 1
ATOM 2837 N N . VAL A 1 378 ? -28.067 7.967 43.428 1.00 95.31 378 VAL A N 1
ATOM 2838 C CA . VAL A 1 378 ? -27.381 8.651 44.536 1.00 95.31 378 VAL A CA 1
ATOM 2839 C C . VAL A 1 378 ? -28.404 9.114 45.563 1.00 95.31 378 VAL A C 1
ATOM 2841 O O . VAL A 1 378 ? -29.323 9.849 45.210 1.00 95.31 378 VAL A O 1
ATOM 2844 N N . ILE A 1 379 ? -28.221 8.745 46.832 1.00 96.62 379 ILE A N 1
ATOM 2845 C CA . ILE A 1 379 ? -29.046 9.253 47.937 1.00 96.62 379 ILE A CA 1
ATOM 2846 C C . ILE A 1 379 ? -28.589 10.672 48.287 1.00 96.62 379 ILE A C 1
ATOM 2848 O O . ILE A 1 379 ? -27.435 10.891 48.656 1.00 96.62 379 ILE A O 1
ATOM 2852 N N . VAL A 1 380 ? -29.477 11.658 48.159 1.00 95.31 380 VAL A N 1
ATOM 2853 C CA . VAL A 1 380 ? -29.147 13.088 48.263 1.00 95.31 380 VAL A CA 1
ATOM 2854 C C . VAL A 1 380 ? -29.458 13.656 49.635 1.00 95.31 380 VAL A C 1
ATOM 2856 O O . VAL A 1 380 ? -28.642 14.415 50.144 1.00 95.31 380 VAL A O 1
ATOM 2859 N N . THR A 1 381 ? -30.585 13.320 50.258 1.00 94.88 381 THR A N 1
ATOM 2860 C CA . THR A 1 381 ? -30.883 13.689 51.654 1.00 94.88 381 THR A CA 1
ATOM 2861 C C . THR A 1 381 ? -31.706 12.604 52.314 1.00 94.88 381 THR A C 1
ATOM 2863 O O . THR A 1 381 ? -32.611 12.076 51.678 1.00 94.88 381 THR A O 1
ATOM 2866 N N . THR A 1 382 ? -31.463 12.351 53.597 1.00 93.56 382 THR A N 1
ATOM 2867 C CA . THR A 1 382 ? -32.243 11.386 54.376 1.00 93.56 382 THR A CA 1
ATOM 2868 C C . THR A 1 382 ? -33.001 12.079 55.496 1.00 93.56 382 THR A C 1
ATOM 2870 O O . THR A 1 382 ? -32.543 13.081 56.055 1.00 93.56 382 THR A O 1
ATOM 2873 N N . THR A 1 383 ? -34.200 11.593 55.787 1.00 91.19 383 THR A N 1
ATOM 2874 C CA . THR A 1 383 ? -35.110 12.180 56.781 1.00 91.19 383 THR A CA 1
ATOM 2875 C C . THR A 1 383 ? -34.803 11.717 58.204 1.00 91.19 383 THR A C 1
ATOM 2877 O O . THR A 1 383 ? -35.032 12.453 59.167 1.00 91.19 383 THR A O 1
ATOM 2880 N N . ASP A 1 384 ? -34.240 10.522 58.336 1.00 83.88 384 ASP A N 1
ATOM 2881 C CA . ASP A 1 384 ? -34.018 9.797 59.586 1.00 83.88 384 ASP A CA 1
ATOM 2882 C C . ASP A 1 384 ? -32.533 9.697 59.991 1.00 83.88 384 ASP A C 1
ATOM 2884 O O . ASP A 1 384 ? -32.217 9.261 61.100 1.00 83.88 384 ASP A O 1
ATOM 2888 N N . THR A 1 385 ? -31.618 10.152 59.123 1.00 74.38 385 THR A N 1
ATOM 2889 C CA . THR A 1 385 ? -30.150 10.025 59.216 1.00 74.38 385 THR A CA 1
ATOM 2890 C C . THR A 1 385 ? -29.600 8.593 59.199 1.00 74.38 385 THR A C 1
ATOM 2892 O O . THR A 1 385 ? -28.411 8.406 59.468 1.00 74.38 385 THR A O 1
ATOM 2895 N N . PHE A 1 386 ? -30.417 7.584 58.884 1.00 79.38 386 PHE A N 1
ATOM 2896 C CA . PHE A 1 386 ? -29.978 6.189 58.866 1.00 79.38 386 PHE A CA 1
ATOM 2897 C C . PHE A 1 386 ? -29.309 5.809 57.547 1.00 79.38 386 PHE A C 1
ATOM 2899 O O . PHE A 1 386 ? -28.252 5.177 57.587 1.00 79.38 386 PHE A O 1
ATOM 2906 N N . ALA A 1 387 ? -29.847 6.235 56.401 1.00 76.88 387 ALA A N 1
ATOM 2907 C CA . ALA A 1 387 ? -29.137 6.097 55.133 1.00 76.88 387 ALA A CA 1
ATOM 2908 C C . ALA A 1 387 ? -28.018 7.160 55.007 1.00 76.88 387 ALA A C 1
ATOM 2910 O O . ALA A 1 387 ? -28.238 8.348 55.289 1.00 76.88 387 ALA A O 1
ATOM 2911 N N . PRO A 1 388 ? -26.786 6.773 54.622 1.00 84.50 388 PRO A N 1
ATOM 2912 C CA . PRO A 1 388 ? -25.712 7.723 54.392 1.00 84.50 388 PRO A CA 1
ATOM 2913 C C . PRO A 1 388 ? -26.026 8.606 53.189 1.00 84.50 388 PRO A C 1
ATOM 2915 O O . PRO A 1 388 ? -26.122 8.159 52.046 1.00 84.50 388 PRO A O 1
ATOM 2918 N N . GLN A 1 389 ? -26.107 9.905 53.449 1.00 93.69 389 GLN A N 1
ATOM 2919 C CA . GLN A 1 389 ? -26.137 10.912 52.403 1.00 93.69 389 GLN A CA 1
ATOM 2920 C C . GLN A 1 389 ? -24.904 10.773 51.492 1.00 93.69 389 GLN A C 1
ATOM 2922 O O . GLN A 1 389 ? -23.765 10.763 51.964 1.00 93.69 389 GLN A O 1
ATOM 2927 N N . GLY A 1 390 ? -25.136 10.697 50.184 1.00 92.50 390 GLY A N 1
ATOM 2928 C CA . GLY A 1 390 ? -24.113 10.508 49.160 1.00 92.50 390 GLY A CA 1
ATOM 2929 C C . GLY A 1 390 ? -23.795 9.048 48.831 1.00 92.50 390 GLY A C 1
ATOM 2930 O O . GLY A 1 390 ? -22.911 8.819 48.004 1.00 92.50 390 GLY A O 1
ATOM 2931 N N . GLU A 1 391 ? -24.476 8.070 49.442 1.00 95.12 391 GLU A N 1
ATOM 2932 C CA . GLU A 1 391 ? -24.353 6.668 49.034 1.00 95.12 391 GLU A CA 1
ATOM 2933 C C . GLU A 1 391 ? -24.847 6.474 47.590 1.00 95.12 391 GLU A C 1
ATOM 2935 O O . GLU A 1 391 ? -25.766 7.155 47.129 1.00 95.12 391 GLU A O 1
ATOM 2940 N N . VAL A 1 392 ? -24.184 5.574 46.859 1.00 94.38 392 VAL A N 1
ATOM 2941 C CA . VAL A 1 392 ? -24.372 5.357 45.422 1.00 94.38 392 VAL A CA 1
ATOM 2942 C C . VAL A 1 392 ? -24.641 3.882 45.165 1.00 94.38 392 VAL A C 1
ATOM 2944 O O . VAL A 1 392 ? -23.927 3.039 45.703 1.00 94.38 392 VAL A O 1
ATOM 2947 N N . SER A 1 393 ? -25.587 3.581 44.279 1.00 94.94 393 SER A N 1
ATOM 2948 C CA . SER A 1 393 ? -25.795 2.230 43.749 1.00 94.94 393 SER A CA 1
ATOM 2949 C C . SER A 1 393 ? -26.085 2.267 42.243 1.00 94.94 393 SER A C 1
ATOM 2951 O O . SER A 1 393 ? -26.270 3.341 41.664 1.00 94.94 393 SER A O 1
ATOM 2953 N N . VAL A 1 394 ? -26.074 1.105 41.591 1.00 93.06 394 VAL A N 1
ATOM 2954 C CA . VAL A 1 394 ? -26.465 0.950 40.182 1.00 93.06 394 VAL A CA 1
ATOM 2955 C C . VAL A 1 394 ? -27.831 0.285 40.138 1.00 93.06 394 VAL A C 1
ATOM 2957 O O . VAL A 1 394 ? -28.034 -0.753 40.765 1.00 93.06 394 VAL A O 1
ATOM 2960 N N . ILE A 1 395 ? -28.755 0.882 39.391 1.00 95.38 395 ILE A N 1
ATOM 2961 C CA . ILE A 1 395 ? -30.091 0.329 39.183 1.00 95.38 395 ILE A CA 1
ATOM 2962 C C . ILE A 1 395 ? -29.966 -0.903 38.292 1.00 95.38 395 ILE A C 1
ATOM 2964 O O . ILE A 1 395 ? -29.460 -0.831 37.173 1.00 95.38 395 ILE A O 1
ATOM 2968 N N . THR A 1 396 ? -30.377 -2.050 38.814 1.00 94.44 396 THR A N 1
ATOM 2969 C CA . THR A 1 396 ? -30.346 -3.342 38.126 1.00 94.44 396 THR A CA 1
ATOM 2970 C C . THR A 1 396 ? -31.657 -3.647 37.414 1.00 94.44 396 THR A C 1
ATOM 2972 O O . THR A 1 396 ? -31.631 -4.402 36.445 1.00 94.44 396 THR A O 1
ATOM 2975 N N . ASP A 1 397 ? -32.764 -3.057 37.870 1.00 96.81 397 ASP A N 1
ATOM 2976 C CA . ASP A 1 397 ? -34.096 -3.226 37.289 1.00 96.81 397 ASP A CA 1
ATOM 2977 C C . ASP A 1 397 ? -35.003 -2.018 37.601 1.00 96.81 397 ASP A C 1
ATOM 2979 O O . ASP A 1 397 ? -34.884 -1.414 38.674 1.00 96.81 397 ASP A O 1
ATOM 2983 N N . PHE A 1 398 ? -35.924 -1.692 36.692 1.00 96.94 398 PHE A N 1
ATOM 2984 C CA . PHE A 1 398 ? -36.997 -0.720 36.906 1.00 96.94 398 PHE A CA 1
ATOM 2985 C C . PHE A 1 398 ? -38.338 -1.298 36.452 1.00 96.94 398 PHE A C 1
ATOM 2987 O O . PHE A 1 398 ? -38.583 -1.459 35.252 1.00 96.94 398 PHE A O 1
ATOM 2994 N N . ASP A 1 399 ? -39.210 -1.553 37.427 1.00 97.50 399 ASP A N 1
ATOM 2995 C CA . ASP A 1 399 ? -40.560 -2.073 37.220 1.00 97.50 399 ASP A CA 1
ATOM 2996 C C . ASP A 1 399 ? -41.558 -0.913 37.135 1.00 97.50 399 ASP A C 1
ATOM 2998 O O . ASP A 1 399 ? -41.950 -0.324 38.147 1.00 97.50 399 ASP A O 1
ATOM 3002 N N . ALA A 1 400 ? -41.997 -0.615 35.914 1.00 96.69 400 ALA A N 1
ATOM 3003 C CA . ALA A 1 400 ? -42.926 0.475 35.622 1.00 96.69 400 ALA A CA 1
ATOM 3004 C C . ALA A 1 400 ? -44.362 0.236 36.122 1.00 96.69 400 ALA A C 1
ATOM 3006 O O . ALA A 1 400 ? -45.179 1.148 36.094 1.00 96.69 400 ALA A O 1
ATOM 3007 N N . ALA A 1 401 ? -44.728 -0.985 36.531 1.00 96.06 401 ALA A N 1
ATOM 3008 C CA . ALA A 1 401 ? -46.051 -1.243 37.105 1.00 96.06 401 ALA A CA 1
ATOM 3009 C C . ALA A 1 401 ? -46.115 -0.901 38.601 1.00 96.06 401 ALA A C 1
ATOM 3011 O O . ALA A 1 401 ? -47.208 -0.741 39.151 1.00 96.06 401 ALA A O 1
ATOM 3012 N N . LEU A 1 402 ? -44.953 -0.850 39.254 1.00 97.50 402 LEU A N 1
ATOM 3013 C CA . LEU A 1 402 ? -44.796 -0.556 40.676 1.00 97.50 402 LEU A CA 1
ATOM 3014 C C . LEU A 1 402 ? -44.075 0.770 40.931 1.00 97.50 402 LEU A C 1
ATOM 3016 O O . LEU A 1 402 ? -43.899 1.125 42.094 1.00 97.50 402 LEU A O 1
ATOM 3020 N N . ASP A 1 403 ? -43.628 1.443 39.870 1.00 97.56 403 ASP A N 1
ATOM 3021 C CA . ASP A 1 403 ? -42.746 2.608 39.908 1.00 97.56 403 ASP A CA 1
ATOM 3022 C C . ASP 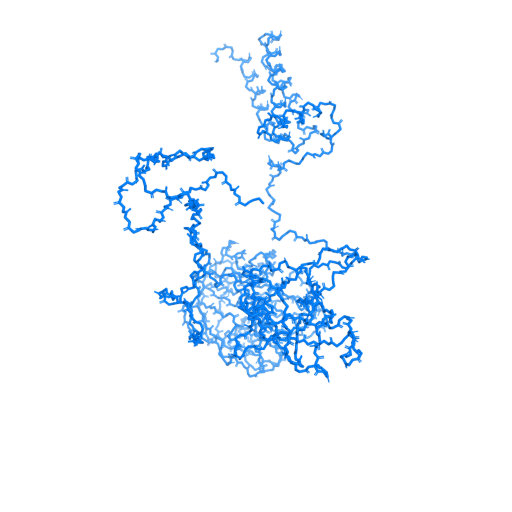A 1 403 ? -41.515 2.348 40.805 1.00 97.56 403 ASP A C 1
ATOM 3024 O O . ASP A 1 403 ? -41.121 3.163 41.645 1.00 97.56 403 ASP A O 1
ATOM 3028 N N . ARG A 1 404 ? -40.937 1.142 40.663 1.00 98.00 404 ARG A N 1
ATOM 3029 C CA . ARG A 1 404 ? -39.915 0.594 41.567 1.00 98.00 404 ARG A CA 1
ATOM 3030 C C . ARG A 1 404 ? -38.555 0.479 40.901 1.00 98.00 404 ARG A C 1
ATOM 3032 O O . ARG A 1 404 ? -38.391 -0.262 39.935 1.00 98.00 404 ARG A O 1
ATOM 3039 N N . LEU A 1 405 ? -37.549 1.091 41.514 1.00 97.88 405 LEU A N 1
ATOM 3040 C CA . LEU A 1 405 ? -36.136 0.837 41.236 1.00 97.88 405 LEU A CA 1
ATOM 3041 C C . LEU A 1 405 ? -35.642 -0.336 42.084 1.00 97.88 405 LEU A C 1
ATOM 3043 O O . LEU A 1 405 ? -35.894 -0.368 43.289 1.00 97.88 405 LEU A O 1
ATOM 3047 N N . THR A 1 406 ? -34.873 -1.240 41.486 1.00 97.88 406 THR A N 1
ATOM 3048 C CA . THR A 1 406 ? -34.104 -2.280 42.184 1.00 97.88 406 THR A CA 1
ATOM 3049 C C . THR A 1 406 ? -32.616 -2.050 41.951 1.00 97.88 406 THR A C 1
ATOM 3051 O O . THR A 1 406 ? -32.210 -1.681 40.852 1.00 97.88 406 THR A O 1
ATOM 3054 N N . PHE A 1 407 ? -31.794 -2.238 42.980 1.00 97.06 407 PHE A N 1
ATOM 3055 C CA . PHE A 1 407 ? -30.355 -1.966 42.943 1.00 97.06 407 PHE A CA 1
ATOM 3056 C C . PHE A 1 407 ? -29.599 -2.816 43.977 1.00 97.06 407 PHE A C 1
ATOM 3058 O O . PHE A 1 407 ? -30.204 -3.524 44.785 1.00 97.06 407 PHE A O 1
ATOM 3065 N N . ASP A 1 408 ? -28.265 -2.758 43.961 1.00 95.19 408 ASP A N 1
ATOM 3066 C CA . ASP A 1 408 ? -27.436 -3.437 44.964 1.00 95.19 408 ASP A CA 1
ATOM 3067 C C . ASP A 1 408 ? -27.637 -2.837 46.361 1.00 95.19 408 ASP A C 1
ATOM 3069 O O . ASP A 1 408 ? -27.759 -1.621 46.508 1.00 95.19 408 ASP A O 1
ATOM 3073 N N . THR A 1 409 ? -27.617 -3.694 47.386 1.00 96.50 409 THR A N 1
ATOM 3074 C CA . THR A 1 409 ? -27.929 -3.347 48.780 1.00 96.50 409 THR A CA 1
ATOM 3075 C C . THR A 1 409 ? -27.161 -2.125 49.289 1.00 96.50 409 THR A C 1
ATOM 3077 O O . THR A 1 409 ? -25.938 -2.170 49.421 1.00 96.50 409 THR A O 1
ATOM 3080 N N . LEU A 1 410 ? -27.899 -1.078 49.655 1.00 94.62 410 LEU A N 1
ATOM 3081 C CA . LEU A 1 410 ? -27.415 0.088 50.391 1.00 94.62 410 LEU A CA 1
ATOM 3082 C C . LEU A 1 410 ? -27.145 -0.265 51.859 1.00 94.62 410 LEU A C 1
ATOM 3084 O O . LEU A 1 410 ? -27.669 -1.241 52.405 1.00 94.62 410 LEU A O 1
ATOM 3088 N N . THR A 1 411 ? -26.344 0.549 52.539 1.00 94.50 411 THR A N 1
ATOM 3089 C CA . THR A 1 411 ? -26.001 0.310 53.951 1.00 94.50 411 THR A CA 1
ATOM 3090 C C . THR A 1 411 ? -27.173 0.485 54.924 1.00 94.50 411 THR A C 1
ATOM 3092 O O . THR A 1 411 ? -27.108 -0.039 56.041 1.00 94.50 411 THR A O 1
ATOM 3095 N N . ALA A 1 412 ? -28.249 1.160 54.511 1.00 94.38 412 ALA A N 1
ATOM 3096 C CA . ALA A 1 412 ? -29.497 1.265 55.260 1.00 94.38 412 ALA A CA 1
ATOM 3097 C C . ALA A 1 412 ? -30.724 1.235 54.332 1.00 94.38 412 ALA A C 1
ATOM 3099 O O . ALA A 1 412 ? -30.603 1.273 53.109 1.00 94.38 412 ALA A O 1
ATOM 3100 N N . VAL A 1 413 ? -31.909 1.131 54.936 1.00 95.19 413 VAL A N 1
ATOM 3101 C CA . VAL A 1 413 ? -33.196 1.214 54.232 1.00 95.19 413 VAL A CA 1
ATOM 3102 C C . VAL A 1 413 ? -33.428 2.648 53.752 1.00 95.19 413 VAL A C 1
ATOM 3104 O O . VAL A 1 413 ? -33.102 3.577 54.483 1.00 95.19 413 VAL A O 1
ATOM 3107 N N . VAL A 1 414 ? -33.976 2.808 52.543 1.00 95.19 414 VAL A N 1
ATOM 3108 C CA . VAL A 1 414 ? -34.491 4.098 52.063 1.00 95.19 414 VAL A CA 1
ATOM 3109 C C . VAL A 1 414 ? -35.897 4.304 52.614 1.00 95.19 414 VAL A C 1
ATOM 3111 O O . VAL A 1 414 ? -36.779 3.478 52.366 1.00 95.19 414 VAL A O 1
ATOM 3114 N N . ASP A 1 415 ? -36.099 5.389 53.355 1.00 94.75 415 ASP A N 1
ATOM 3115 C CA . ASP A 1 415 ? -37.373 5.714 53.991 1.00 94.75 415 ASP A CA 1
ATOM 3116 C C . ASP A 1 415 ? -38.193 6.707 53.151 1.00 94.75 415 ASP A C 1
ATOM 3118 O O . ASP A 1 415 ? -37.692 7.425 52.281 1.00 94.75 415 ASP A O 1
ATOM 3122 N N . ALA A 1 416 ? -39.498 6.757 53.427 1.00 96.06 416 ALA A N 1
ATOM 3123 C CA . ALA A 1 416 ? -40.398 7.714 52.797 1.00 96.06 416 ALA A CA 1
ATOM 3124 C C . ALA A 1 416 ? -39.967 9.158 53.112 1.00 96.06 416 ALA A C 1
ATOM 3126 O O . ALA A 1 416 ? -39.894 9.555 54.279 1.00 96.06 416 ALA A O 1
ATOM 3127 N N . GLY A 1 417 ? -39.743 9.964 52.074 1.00 95.56 417 GLY A N 1
ATOM 3128 C CA . GLY A 1 417 ? -39.266 11.344 52.192 1.00 95.56 417 GLY A CA 1
ATOM 3129 C C . GLY A 1 417 ? -37.764 11.530 51.957 1.00 95.56 417 GLY A C 1
ATOM 3130 O O . GLY A 1 417 ? -37.314 12.676 51.870 1.00 95.56 417 GLY A O 1
ATOM 3131 N N . ASP A 1 418 ? -36.990 10.450 51.827 1.00 96.31 418 ASP A N 1
ATOM 3132 C CA . ASP A 1 418 ? -35.596 10.536 51.394 1.00 96.31 418 ASP A CA 1
ATOM 3133 C C . ASP A 1 418 ? -35.529 11.008 49.936 1.00 96.31 418 ASP A C 1
ATOM 3135 O O . ASP A 1 418 ? -36.333 10.604 49.097 1.00 96.31 418 ASP A O 1
ATOM 3139 N N . THR A 1 419 ? -34.573 11.878 49.612 1.00 96.88 419 THR A N 1
ATOM 3140 C CA . THR A 1 419 ? -34.393 12.370 48.239 1.00 96.88 419 THR A CA 1
ATOM 3141 C C . THR A 1 419 ? -33.235 11.667 47.569 1.00 96.88 419 THR A C 1
ATOM 3143 O O . THR A 1 419 ? -32.232 11.332 48.207 1.00 96.88 419 THR A O 1
ATOM 3146 N N . TYR A 1 420 ? -33.356 11.469 46.264 1.00 96.69 420 TYR A N 1
ATOM 3147 C CA . TYR A 1 420 ? -32.350 10.803 45.459 1.00 96.69 420 TYR A CA 1
ATOM 3148 C C . TYR A 1 420 ? -32.260 11.436 44.071 1.00 96.69 420 TYR A C 1
ATOM 3150 O O . TYR A 1 420 ? -33.158 12.149 43.621 1.00 96.69 420 TYR A O 1
ATOM 3158 N N . THR A 1 421 ? -31.152 11.170 43.390 1.00 95.62 421 THR A N 1
ATOM 3159 C CA . THR A 1 421 ? -30.987 11.471 41.967 1.00 95.62 421 THR A CA 1
ATOM 3160 C C . THR A 1 421 ? -30.671 10.197 41.204 1.00 95.62 421 THR A C 1
ATOM 3162 O O . THR A 1 421 ? -29.855 9.400 41.676 1.00 95.62 421 THR A O 1
ATOM 3165 N N . ILE A 1 422 ? -31.256 10.045 40.020 1.00 93.12 422 ILE A N 1
ATOM 3166 C CA . ILE A 1 422 ? -30.902 9.019 39.044 1.00 93.12 422 ILE A CA 1
ATOM 3167 C C . ILE A 1 422 ? -30.251 9.708 37.854 1.00 93.12 422 ILE A C 1
ATOM 3169 O O . ILE A 1 422 ? -30.855 10.563 37.213 1.00 93.12 422 ILE A O 1
ATOM 3173 N N . ASP A 1 423 ? -29.027 9.324 37.531 1.00 89.69 423 ASP A N 1
ATOM 3174 C CA . ASP A 1 423 ? -28.349 9.791 36.328 1.00 89.69 423 ASP A CA 1
ATOM 3175 C C . ASP A 1 423 ? -27.623 8.612 35.691 1.00 89.69 423 ASP A C 1
ATOM 3177 O O . ASP A 1 423 ? -27.018 7.790 36.372 1.00 89.69 423 ASP A O 1
ATOM 3181 N N . TYR A 1 424 ? -27.628 8.524 34.371 1.00 78.62 424 TYR A N 1
ATOM 3182 C CA . TYR A 1 424 ? -26.776 7.578 33.664 1.00 78.62 424 TYR A CA 1
ATOM 3183 C C . TYR A 1 424 ? -25.281 7.897 33.852 1.00 78.62 424 TYR A C 1
ATOM 3185 O O . TYR A 1 424 ? -24.435 7.017 33.703 1.00 78.62 424 TYR A O 1
ATOM 3193 N N . GLY A 1 425 ? -24.949 9.108 34.290 1.00 65.12 425 GLY A N 1
ATOM 3194 C CA . GLY A 1 425 ? -23.611 9.561 34.624 1.00 65.12 425 GLY A CA 1
ATOM 3195 C C . GLY A 1 425 ? -23.071 10.461 33.523 1.00 65.12 425 GLY A C 1
ATOM 3196 O O . GLY A 1 425 ? -23.095 10.115 32.344 1.00 65.12 425 GLY A O 1
ATOM 3197 N N . THR A 1 426 ? -22.531 11.606 33.914 1.00 52.47 426 THR A N 1
ATOM 3198 C CA . THR A 1 426 ? -21.940 12.596 33.012 1.00 52.47 426 THR A CA 1
ATOM 3199 C C . THR A 1 426 ? -20.514 12.200 32.612 1.00 52.47 426 THR A C 1
ATOM 3201 O O . THR A 1 426 ? -19.639 11.996 33.456 1.00 52.47 426 THR A O 1
ATOM 3204 N N . LEU A 1 427 ? -20.250 12.100 31.305 1.00 43.78 427 LEU A N 1
ATOM 3205 C CA . LEU A 1 427 ? -18.895 12.296 30.787 1.00 43.78 427 LEU A CA 1
ATOM 3206 C C . LEU A 1 427 ? -18.676 13.807 30.770 1.00 43.78 427 LEU A C 1
ATOM 3208 O O . LEU A 1 427 ? -19.395 14.508 30.071 1.00 43.78 427 LEU A O 1
ATOM 3212 N N . ALA A 1 428 ? -17.734 14.308 31.566 1.00 41.78 428 ALA A N 1
ATOM 3213 C CA . ALA A 1 428 ? -17.474 15.740 31.629 1.00 41.78 428 ALA A CA 1
ATOM 3214 C C . ALA A 1 428 ? -17.021 16.272 30.256 1.00 41.78 428 ALA A C 1
ATOM 3216 O O . ALA A 1 428 ? -15.955 15.881 29.767 1.00 41.78 428 ALA A O 1
ATOM 3217 N N . ASP A 1 429 ? -17.798 17.181 29.663 1.00 41.53 429 ASP A N 1
ATOM 3218 C CA . ASP A 1 429 ? -17.321 18.061 28.597 1.00 41.53 429 ASP A CA 1
ATOM 3219 C C . ASP A 1 429 ? -16.157 18.924 29.136 1.00 41.53 429 ASP A C 1
ATOM 3221 O O . ASP A 1 429 ? -16.137 19.362 30.290 1.00 41.53 429 ASP A O 1
ATOM 3225 N N . ARG A 1 430 ? -15.131 19.145 28.307 1.00 40.78 430 ARG A N 1
ATOM 3226 C CA . ARG A 1 430 ? -14.025 20.067 28.610 1.00 40.78 430 ARG A CA 1
ATOM 3227 C C . ARG A 1 430 ? -14.397 21.533 28.384 1.00 40.78 430 ARG A C 1
ATOM 3229 O O . ARG A 1 430 ? -13.653 22.398 28.851 1.00 40.78 430 ARG A O 1
ATOM 3236 N N . ALA A 1 431 ? -15.483 21.838 27.678 1.00 44.97 431 ALA A N 1
ATOM 3237 C CA . ALA A 1 431 ? -15.997 23.190 27.541 1.00 44.97 431 ALA A CA 1
ATOM 3238 C C . ALA A 1 431 ? -16.924 23.526 28.719 1.00 44.97 431 ALA A C 1
ATOM 3240 O O . ALA A 1 431 ? -17.748 22.737 29.157 1.00 44.97 431 ALA A O 1
ATOM 3241 N N . SER A 1 432 ? -16.784 24.731 29.267 1.00 46.47 432 SER A N 1
ATOM 3242 C CA . SER A 1 432 ? -17.536 25.219 30.431 1.00 46.47 432 SER A CA 1
ATOM 3243 C C . SER A 1 432 ? -19.012 25.543 30.131 1.00 46.47 432 SER A C 1
ATOM 3245 O O . SER A 1 432 ? -19.568 26.479 30.708 1.00 46.47 432 SER A O 1
ATOM 3247 N N . THR A 1 433 ? -19.632 24.838 29.187 1.00 46.16 433 THR A N 1
ATOM 3248 C CA . THR A 1 433 ? -21.021 25.013 28.752 1.00 46.16 433 THR A CA 1
ATOM 3249 C C . THR A 1 433 ? -21.770 23.694 28.938 1.00 46.16 433 THR A C 1
ATOM 3251 O O . THR A 1 433 ? -21.279 22.681 28.465 1.00 46.16 433 THR A O 1
ATOM 3254 N N . PRO A 1 434 ? -22.942 23.678 29.598 1.00 41.56 434 PRO A N 1
ATOM 3255 C CA . PRO A 1 434 ? -23.617 22.450 30.023 1.00 41.56 434 PRO A CA 1
ATOM 3256 C C . PRO A 1 434 ? -24.427 21.827 28.876 1.00 41.56 434 PRO A C 1
ATOM 3258 O O . PRO A 1 434 ? -25.656 21.802 28.911 1.00 41.56 434 PRO A O 1
ATOM 3261 N N . GLN A 1 435 ? -23.748 21.395 27.818 1.00 42.09 435 GLN A N 1
ATOM 3262 C CA . GLN A 1 435 ? -24.350 20.686 26.687 1.00 42.09 435 GLN A CA 1
ATOM 3263 C C . GLN A 1 435 ? -23.720 19.295 26.591 1.00 42.09 435 GLN A C 1
ATOM 3265 O O . GLN A 1 435 ? -23.012 18.977 25.641 1.00 42.09 435 GLN A O 1
ATOM 3270 N N . ASP A 1 436 ? -23.969 18.479 27.614 1.00 45.97 436 ASP A N 1
ATOM 3271 C CA . ASP A 1 436 ? -23.406 17.137 27.728 1.00 45.97 436 ASP A CA 1
ATOM 3272 C C . ASP A 1 436 ? -24.317 16.124 27.013 1.00 45.97 436 ASP A C 1
ATOM 3274 O O . ASP A 1 436 ? -25.477 15.950 27.386 1.00 45.97 436 ASP A O 1
ATOM 3278 N N . ALA A 1 437 ? -23.793 15.424 26.004 1.00 40.09 437 ALA A N 1
ATOM 3279 C CA . ALA A 1 437 ? -24.442 14.258 25.400 1.00 40.09 437 ALA A CA 1
ATOM 3280 C C . ALA A 1 437 ? -23.701 12.983 25.826 1.00 40.09 437 ALA A C 1
ATOM 3282 O O . ALA A 1 437 ? -22.475 12.900 25.714 1.00 40.09 437 ALA A O 1
ATOM 3283 N N . ARG A 1 438 ? -24.436 11.966 26.295 1.00 51.66 438 ARG A N 1
ATOM 3284 C CA . ARG A 1 438 ? -23.877 10.646 26.615 1.00 51.66 438 ARG A CA 1
ATOM 3285 C C . ARG A 1 438 ? -24.264 9.630 25.546 1.00 51.66 438 ARG A C 1
ATOM 3287 O O . ARG A 1 438 ? -25.421 9.527 25.155 1.00 51.66 438 ARG A O 1
ATOM 3294 N N . ILE A 1 439 ? -23.285 8.838 25.119 1.00 46.38 439 ILE A N 1
ATOM 3295 C CA . ILE A 1 439 ? -23.490 7.673 24.259 1.00 46.38 439 ILE A CA 1
ATOM 3296 C C . ILE A 1 439 ? -23.617 6.442 25.160 1.00 46.38 439 ILE A C 1
ATOM 3298 O O . ILE A 1 439 ? -22.643 6.042 25.801 1.00 46.38 439 ILE A O 1
ATOM 3302 N N . THR A 1 440 ? -24.807 5.844 25.220 1.00 46.25 440 THR A N 1
ATOM 3303 C CA . THR A 1 440 ? -25.019 4.555 25.891 1.00 46.25 440 THR A CA 1
ATOM 3304 C C . THR A 1 440 ? -24.799 3.441 24.876 1.00 46.25 440 THR A C 1
ATOM 3306 O O . THR A 1 440 ? -25.554 3.299 23.916 1.00 46.25 440 THR A O 1
ATOM 3309 N N . TRP A 1 441 ? -23.753 2.646 25.080 1.00 44.84 441 TRP A N 1
ATOM 3310 C CA . TRP A 1 441 ? -23.590 1.373 24.385 1.00 44.84 441 TRP A CA 1
ATOM 3311 C C . TRP A 1 441 ? -24.450 0.338 25.118 1.00 44.84 441 TRP A C 1
ATOM 3313 O O . TRP A 1 441 ? -24.450 0.316 26.349 1.00 44.84 441 TRP A O 1
ATOM 3323 N N . GLY A 1 442 ? -25.209 -0.487 24.395 1.00 47.38 442 GLY A N 1
ATOM 3324 C CA . GLY A 1 442 ? -25.961 -1.588 25.008 1.00 47.38 442 GLY A CA 1
ATOM 3325 C C . GLY A 1 442 ? -25.050 -2.572 25.757 1.00 47.38 442 GLY A C 1
ATOM 3326 O O . GLY A 1 442 ? -23.823 -2.507 25.660 1.00 47.38 442 GLY A O 1
ATOM 3327 N N . PHE A 1 443 ? -25.640 -3.506 26.505 1.00 44.72 443 PHE A N 1
ATOM 3328 C CA . PHE A 1 443 ? -24.875 -4.562 27.172 1.00 44.72 443 PHE A CA 1
ATOM 3329 C C . PHE A 1 443 ? -24.055 -5.362 26.152 1.00 44.72 443 PHE A C 1
ATOM 3331 O O . PHE A 1 443 ? -24.600 -5.865 25.168 1.00 44.72 443 PHE A O 1
ATOM 3338 N N . ASN A 1 444 ? -22.752 -5.514 26.407 1.00 42.47 444 ASN A N 1
ATOM 3339 C CA . ASN A 1 444 ? -21.929 -6.432 25.628 1.00 42.47 444 ASN A CA 1
ATOM 3340 C C . ASN A 1 444 ? -22.491 -7.856 25.786 1.00 42.47 444 ASN A C 1
ATOM 3342 O O . ASN A 1 444 ? -22.755 -8.278 26.919 1.00 42.47 444 ASN A O 1
ATOM 3346 N N . PRO A 1 445 ? -22.650 -8.620 24.693 1.00 45.69 445 PRO A N 1
ATOM 3347 C CA . PRO A 1 445 ? -22.977 -10.035 24.775 1.00 45.69 445 PRO A CA 1
ATOM 3348 C C . PRO A 1 445 ? -21.995 -10.781 25.684 1.00 45.69 445 PRO A C 1
ATOM 3350 O O . PRO A 1 445 ? -20.813 -10.431 25.781 1.00 45.69 445 PRO A O 1
ATOM 3353 N N . SER A 1 446 ? -22.475 -11.844 26.332 1.00 40.59 446 SER A N 1
ATOM 3354 C CA . SER A 1 446 ? -21.617 -12.741 27.110 1.00 40.59 446 SER A CA 1
ATOM 3355 C C . SER A 1 446 ? -20.424 -13.205 26.262 1.00 40.59 446 SER A C 1
ATOM 3357 O O . SER A 1 446 ? -20.611 -13.740 25.173 1.00 40.59 446 SER A O 1
ATOM 3359 N N . GLY A 1 447 ? -19.202 -12.980 26.757 1.00 41.75 447 GLY A N 1
ATOM 3360 C CA . GLY A 1 447 ? -17.954 -13.345 26.073 1.00 41.75 447 GLY A CA 1
ATOM 3361 C C . GLY A 1 447 ? -17.203 -12.187 25.410 1.00 41.75 447 GLY A C 1
ATOM 3362 O O . GLY A 1 447 ? -16.047 -12.374 25.041 1.00 41.75 447 GLY A O 1
ATOM 3363 N N . ILE A 1 448 ? -17.791 -10.987 25.319 1.00 36.66 448 ILE A N 1
ATOM 3364 C CA . ILE A 1 448 ? -17.121 -9.803 24.761 1.00 36.66 448 ILE A CA 1
ATOM 3365 C C . ILE A 1 448 ? -16.764 -8.825 25.886 1.00 36.66 448 ILE A C 1
ATOM 3367 O O . ILE A 1 448 ? -17.626 -8.173 26.473 1.00 36.66 448 ILE A O 1
ATOM 3371 N N . SER A 1 449 ? -15.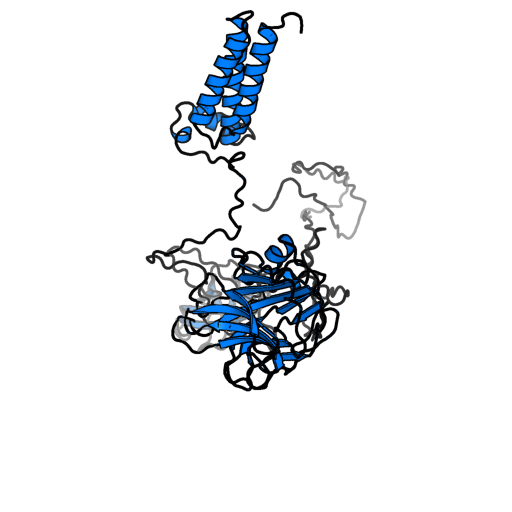469 -8.698 26.186 1.00 40.81 449 SER A N 1
ATOM 3372 C CA . SER A 1 449 ? -14.947 -7.667 27.088 1.00 40.81 449 SER A CA 1
ATOM 3373 C C . SER A 1 449 ? -14.342 -6.522 26.279 1.00 40.81 449 SER A C 1
ATOM 3375 O O . SER A 1 449 ? -13.279 -6.682 25.681 1.00 40.81 449 SER A O 1
ATOM 3377 N N . VAL A 1 450 ? -14.984 -5.354 26.285 1.00 43.44 450 VAL A N 1
ATOM 3378 C CA . VAL A 1 450 ? -14.395 -4.124 25.739 1.00 43.44 450 VAL A CA 1
ATOM 3379 C C . VAL A 1 450 ? -13.645 -3.420 26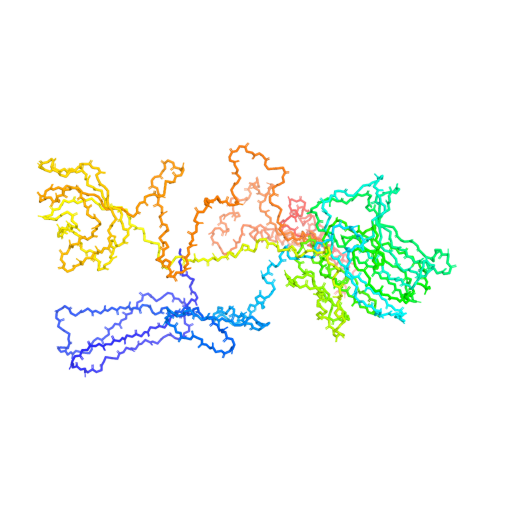.864 1.00 43.44 450 VAL A C 1
ATOM 3381 O O . VAL A 1 450 ? -14.251 -2.861 27.777 1.00 43.44 450 VAL A O 1
ATOM 3384 N N . LEU A 1 451 ? -12.314 -3.464 26.822 1.00 40.88 451 LEU A N 1
ATOM 3385 C CA . LEU A 1 451 ? -11.478 -2.679 27.723 1.00 40.88 451 LEU A CA 1
ATOM 3386 C C . LEU A 1 451 ? -11.338 -1.271 27.128 1.00 40.88 451 LEU A C 1
ATOM 3388 O O . LEU A 1 451 ? -10.584 -1.067 26.178 1.00 40.88 451 LEU A O 1
ATOM 3392 N N . LEU A 1 452 ? -12.074 -0.294 27.662 1.00 43.66 452 LEU A N 1
ATOM 3393 C CA . LEU A 1 452 ? -11.919 1.113 27.280 1.00 43.66 452 LEU A CA 1
ATOM 3394 C C . LEU A 1 452 ? -10.603 1.675 27.844 1.00 43.66 452 LEU A C 1
ATOM 3396 O O . LEU A 1 452 ? -10.565 2.343 28.876 1.00 43.66 452 LEU A O 1
ATOM 3400 N N . GLY A 1 453 ? -9.499 1.403 27.153 1.00 41.00 453 GLY A N 1
ATOM 3401 C CA . GLY A 1 453 ? -8.262 2.162 27.302 1.00 41.00 453 GLY A CA 1
ATOM 3402 C C . GLY A 1 453 ? -8.403 3.498 26.578 1.00 41.00 453 GLY A C 1
ATOM 3403 O O . GLY A 1 453 ? -8.264 3.535 25.366 1.00 41.00 453 GLY A O 1
ATOM 3404 N N . SER A 1 454 ? -8.734 4.562 27.317 1.00 41.03 454 SER A N 1
ATOM 3405 C CA . SER A 1 454 ? -8.715 5.981 26.908 1.00 41.03 454 SER A CA 1
ATOM 3406 C C . SER A 1 454 ? -9.062 6.278 25.437 1.00 41.03 454 SER A C 1
ATOM 3408 O O . SER A 1 454 ? -8.193 6.258 24.565 1.00 41.03 454 SER A O 1
ATOM 3410 N N . MET A 1 455 ? -10.305 6.676 25.160 1.00 36.12 455 MET A N 1
ATOM 3411 C CA . MET A 1 455 ? -10.628 7.330 23.888 1.00 36.12 455 MET A CA 1
ATOM 3412 C C . MET A 1 455 ? -9.938 8.701 23.853 1.00 36.12 455 MET A C 1
ATOM 3414 O O . MET A 1 455 ? -10.405 9.660 24.464 1.00 36.12 455 MET A O 1
ATOM 3418 N N . VAL A 1 456 ? -8.800 8.793 23.169 1.00 41.97 456 VAL A N 1
ATOM 3419 C CA . VAL A 1 456 ? -8.220 10.070 22.742 1.00 41.97 456 VAL A CA 1
ATOM 3420 C C . VAL A 1 456 ? -8.659 10.260 21.297 1.00 41.97 456 VAL A C 1
ATOM 3422 O O . VAL A 1 456 ? -8.378 9.408 20.456 1.00 41.97 456 VAL A O 1
ATOM 3425 N N . ALA A 1 457 ? -9.394 11.335 21.008 1.00 39.16 457 ALA A N 1
ATOM 3426 C CA . ALA A 1 457 ? -9.775 11.677 19.644 1.00 39.16 457 ALA A CA 1
ATOM 3427 C C . ALA A 1 457 ? -8.500 11.824 18.801 1.00 39.16 457 ALA A C 1
ATOM 3429 O O . ALA A 1 457 ? -7.730 12.762 18.995 1.00 39.16 457 ALA A O 1
ATOM 3430 N N . ALA A 1 458 ? -8.264 10.889 17.882 1.00 42.41 458 ALA A N 1
ATOM 3431 C CA . ALA A 1 458 ? -7.021 10.772 17.118 1.00 42.41 458 ALA A CA 1
ATOM 3432 C C . ALA A 1 458 ? -6.815 11.890 16.071 1.00 42.41 458 ALA A C 1
ATOM 3434 O O . ALA A 1 458 ? -6.026 11.726 15.146 1.00 42.41 458 ALA A O 1
ATOM 3435 N N . SER A 1 459 ? -7.558 13.000 16.149 1.00 38.62 459 SER A N 1
ATOM 3436 C CA . SER A 1 459 ? -7.626 13.986 15.061 1.00 38.62 459 SER A CA 1
ATOM 3437 C C . SER A 1 459 ? -7.895 15.428 15.499 1.00 38.62 459 SER A C 1
ATOM 3439 O O . SER A 1 459 ? -8.274 16.235 14.657 1.00 38.62 459 SER A O 1
ATOM 3441 N N . GLN A 1 460 ? -7.726 15.791 16.777 1.00 42.41 460 GLN A N 1
ATOM 3442 C CA . GLN A 1 460 ? -7.788 17.207 17.165 1.00 42.41 460 GLN A CA 1
ATOM 3443 C C . GLN A 1 460 ? -6.400 17.752 17.520 1.00 42.41 460 GLN A C 1
ATOM 3445 O O . GLN A 1 460 ? -5.764 17.214 18.429 1.00 42.41 460 GLN A O 1
ATOM 3450 N N . PRO A 1 461 ? -5.931 18.818 16.841 1.00 39.94 461 PRO A N 1
ATOM 3451 C CA . PRO A 1 461 ? -4.674 19.462 17.189 1.00 39.94 461 PRO A CA 1
ATOM 3452 C C . PRO A 1 461 ? -4.745 20.018 18.616 1.00 39.94 461 PRO A C 1
ATOM 3454 O O . PRO A 1 461 ? -5.763 20.581 19.036 1.00 39.94 461 PRO A O 1
ATOM 3457 N N . LEU A 1 462 ? -3.654 19.869 19.374 1.00 42.88 462 LEU A N 1
ATOM 3458 C CA . LEU A 1 462 ? -3.503 20.534 20.665 1.00 42.88 462 LEU A CA 1
ATOM 3459 C C . LEU A 1 462 ? -3.588 22.052 20.454 1.00 42.88 462 LEU A C 1
ATOM 3461 O O . LEU A 1 462 ? -2.828 22.623 19.671 1.00 42.88 462 LEU A O 1
ATOM 3465 N N . ILE A 1 463 ? -4.479 22.726 21.187 1.00 36.78 463 ILE A N 1
ATOM 3466 C CA . ILE A 1 463 ? -4.539 24.193 21.203 1.00 36.78 463 ILE A CA 1
ATOM 3467 C C . ILE A 1 463 ? -3.184 24.724 21.691 1.00 36.78 463 ILE A C 1
ATOM 3469 O O . ILE A 1 463 ? -2.860 24.624 22.874 1.00 36.78 463 ILE A O 1
ATOM 3473 N N . GLY A 1 464 ? -2.407 25.294 20.769 1.00 46.84 464 GLY A N 1
ATOM 3474 C CA . GLY A 1 464 ? -1.111 25.918 21.039 1.00 46.84 464 GLY A CA 1
ATOM 3475 C C . GLY A 1 464 ? 0.074 25.318 20.282 1.00 46.84 464 GLY A C 1
ATOM 3476 O O . GLY A 1 464 ? 1.126 25.954 20.263 1.00 46.84 464 GLY A O 1
ATOM 3477 N N . GLU A 1 465 ? -0.077 24.164 19.626 1.00 44.00 465 GLU A N 1
ATOM 3478 C CA . GLU A 1 465 ? 0.961 23.636 18.734 1.00 44.00 465 GLU A CA 1
ATOM 3479 C C . GLU A 1 465 ? 0.702 24.084 17.290 1.00 44.00 465 GLU A C 1
ATOM 3481 O O . GLU A 1 465 ? -0.419 24.038 16.785 1.00 44.00 465 GLU A O 1
ATOM 3486 N N . THR A 1 466 ? 1.745 24.606 16.646 1.00 39.09 466 THR A N 1
ATOM 3487 C CA . THR A 1 466 ? 1.730 24.942 15.219 1.00 39.09 466 THR A CA 1
ATOM 3488 C C . THR A 1 466 ? 2.094 23.673 14.467 1.00 39.09 466 THR A C 1
ATOM 3490 O O . THR A 1 466 ? 3.213 23.185 14.586 1.00 39.09 466 THR A O 1
ATOM 3493 N N . GLU A 1 467 ? 1.133 23.111 13.743 1.00 39.41 467 GLU A N 1
ATOM 3494 C CA . GLU A 1 467 ? 1.359 21.966 12.866 1.00 39.41 467 GLU A CA 1
ATOM 3495 C C . GLU A 1 467 ? 2.254 22.417 11.699 1.00 39.41 467 GLU A C 1
ATOM 3497 O O . GLU A 1 467 ? 1.943 23.395 11.016 1.00 39.41 467 GLU A O 1
ATOM 3502 N N . GLU A 1 468 ? 3.403 21.761 11.509 1.00 47.53 468 GLU A N 1
ATOM 3503 C CA . GLU A 1 468 ? 4.394 22.152 10.491 1.00 47.53 468 GLU A CA 1
ATOM 3504 C C . GLU A 1 468 ? 3.931 21.826 9.054 1.00 47.53 468 GLU A C 1
ATOM 3506 O O . GLU A 1 468 ? 4.465 22.379 8.096 1.00 47.53 468 GLU A O 1
ATOM 3511 N N . GLU A 1 469 ? 2.890 21.003 8.893 1.00 43.50 469 GLU A N 1
ATOM 3512 C CA . GLU A 1 469 ? 2.250 20.690 7.610 1.00 43.50 469 GLU A CA 1
ATOM 3513 C C . GLU A 1 469 ? 0.721 20.615 7.814 1.00 43.50 469 GLU A C 1
ATOM 3515 O O . GLU A 1 469 ? 0.249 19.673 8.450 1.00 43.50 469 GLU A O 1
ATOM 3520 N N . PRO A 1 470 ? -0.079 21.575 7.306 1.00 47.00 470 PRO A N 1
ATOM 3521 C CA . PRO A 1 470 ? -1.535 21.461 7.348 1.00 47.00 470 PRO A CA 1
ATOM 3522 C C . PRO A 1 470 ? -1.982 20.245 6.530 1.00 47.00 470 PRO A C 1
ATOM 3524 O O . PRO A 1 470 ? -1.383 19.952 5.494 1.00 47.00 470 PRO A O 1
ATOM 3527 N N . ALA A 1 471 ? -3.052 19.572 6.970 1.00 38.34 471 ALA A N 1
ATOM 3528 C CA . ALA A 1 471 ? -3.673 18.448 6.270 1.00 38.34 471 ALA A CA 1
ATOM 3529 C C . ALA A 1 471 ? -3.760 18.714 4.755 1.00 38.34 471 ALA A C 1
ATOM 3531 O O . ALA A 1 471 ? -4.546 19.547 4.295 1.00 38.34 471 ALA A O 1
ATOM 3532 N N . ARG A 1 472 ? -2.906 18.035 3.980 1.00 44.66 472 ARG A N 1
ATOM 3533 C CA . ARG A 1 472 ? -2.943 18.105 2.522 1.00 44.66 472 ARG A CA 1
ATOM 3534 C C . ARG A 1 472 ? -4.106 17.261 2.032 1.00 44.66 472 ARG A C 1
ATOM 3536 O O . ARG A 1 472 ? -4.217 16.086 2.371 1.00 44.66 472 ARG A O 1
ATOM 3543 N N . ASP A 1 473 ? -4.945 17.901 1.231 1.00 37.25 473 ASP A N 1
ATOM 3544 C CA . ASP A 1 473 ? -5.986 17.275 0.430 1.00 37.25 473 ASP A CA 1
ATOM 3545 C C . ASP A 1 473 ? -5.405 16.056 -0.314 1.00 37.25 473 ASP A C 1
ATOM 3547 O O . ASP A 1 473 ? -4.365 16.150 -0.968 1.00 37.25 473 ASP A O 1
ATOM 3551 N N . ILE A 1 474 ? -6.032 14.894 -0.125 1.00 42.38 474 ILE A N 1
ATOM 3552 C CA . ILE A 1 474 ? -5.517 13.566 -0.517 1.00 42.38 474 ILE A CA 1
ATOM 3553 C C . ILE A 1 474 ? -5.752 13.302 -2.013 1.00 42.38 474 ILE A C 1
ATOM 3555 O O . ILE A 1 474 ? -5.320 12.289 -2.563 1.00 42.38 474 ILE A O 1
ATOM 3559 N N . LEU A 1 475 ? -6.432 14.218 -2.701 1.00 37.31 475 LEU A N 1
ATOM 3560 C CA . LEU A 1 475 ? -6.532 14.188 -4.147 1.00 37.31 475 LEU A CA 1
ATOM 3561 C C . LEU A 1 475 ? -5.255 14.805 -4.732 1.00 37.31 475 LEU A C 1
ATOM 3563 O O . LEU A 1 475 ? -4.927 15.947 -4.396 1.00 37.31 475 LEU A O 1
ATOM 3567 N N . PRO A 1 476 ? -4.516 14.098 -5.615 1.00 43.44 476 PRO A N 1
ATOM 3568 C CA . PRO A 1 476 ? -3.415 14.723 -6.332 1.00 43.44 476 PRO A CA 1
ATOM 3569 C C . PRO A 1 476 ? -3.976 15.980 -6.996 1.00 43.44 476 PRO A C 1
ATOM 3571 O O . PRO A 1 476 ? -5.052 15.886 -7.596 1.00 43.44 476 PRO A O 1
ATOM 3574 N N . PRO A 1 477 ? -3.314 17.148 -6.885 1.00 43.12 477 PRO A N 1
ATOM 3575 C CA . PRO A 1 477 ? -3.768 18.341 -7.570 1.00 43.12 477 PRO A CA 1
ATOM 3576 C C . PRO A 1 477 ? -3.854 17.976 -9.043 1.00 43.12 477 PRO A C 1
ATOM 3578 O O . PRO A 1 477 ? -2.835 17.814 -9.719 1.00 43.12 477 PRO A O 1
ATOM 3581 N N . ILE A 1 478 ? -5.077 17.766 -9.531 1.00 39.16 478 ILE A N 1
ATOM 3582 C CA . ILE A 1 478 ? -5.316 17.627 -10.949 1.00 39.16 478 ILE A CA 1
ATOM 3583 C C . ILE A 1 478 ? -4.878 18.980 -11.477 1.00 39.16 478 ILE A C 1
ATOM 3585 O O . ILE A 1 478 ? -5.552 19.989 -11.290 1.00 39.16 478 ILE A O 1
ATOM 3589 N N . GLY A 1 479 ? -3.702 19.004 -12.099 1.00 42.78 479 GLY A N 1
ATOM 3590 C CA . GLY A 1 479 ? -3.262 20.095 -12.945 1.00 42.78 479 GLY A CA 1
ATOM 3591 C C . GLY A 1 479 ? -4.150 20.120 -14.180 1.00 42.78 479 GLY A C 1
ATOM 3592 O O . GLY A 1 479 ? -3.670 19.936 -15.295 1.00 42.78 479 GLY A O 1
ATOM 3593 N N . VAL A 1 480 ? -5.461 20.299 -13.998 1.00 40.66 480 VAL A N 1
ATOM 3594 C CA . VAL A 1 480 ? -6.319 20.800 -15.053 1.00 40.66 480 VAL A CA 1
ATOM 3595 C C . VAL A 1 480 ? -5.704 22.142 -15.365 1.00 40.66 480 VAL A C 1
ATOM 3597 O O . VAL A 1 480 ? -5.653 23.027 -14.514 1.00 40.66 480 VAL A O 1
ATOM 3600 N N . SER A 1 481 ? -5.121 22.250 -16.560 1.00 47.09 481 SER A N 1
ATOM 3601 C CA . SER A 1 481 ? -4.624 23.527 -17.040 1.00 47.09 481 SER A CA 1
ATOM 3602 C C . SER A 1 481 ? -5.730 24.543 -16.788 1.00 47.09 481 SER A C 1
ATOM 3604 O O . SER A 1 481 ? -6.875 24.269 -17.154 1.00 47.09 481 SER A O 1
ATOM 3606 N N . ASP A 1 482 ? -5.366 25.647 -16.148 1.00 51.97 482 ASP A N 1
ATOM 3607 C CA . ASP A 1 482 ? -6.183 26.713 -15.551 1.00 51.97 482 ASP A CA 1
ATOM 3608 C C . ASP A 1 482 ? -7.049 27.502 -16.568 1.00 51.97 482 ASP A C 1
ATOM 3610 O O . ASP A 1 482 ? -7.234 28.712 -16.524 1.00 51.97 482 ASP A O 1
ATOM 3614 N N . TRP A 1 483 ? -7.558 26.804 -17.578 1.00 55.41 483 TRP A N 1
ATOM 3615 C CA . TRP A 1 483 ? -8.512 27.265 -18.574 1.00 55.41 483 TRP A CA 1
ATOM 3616 C C . TRP A 1 483 ? -9.948 27.222 -18.036 1.00 55.41 483 TRP A C 1
ATOM 3618 O O . TRP A 1 483 ? -10.827 27.871 -18.609 1.00 55.41 483 TRP A O 1
ATOM 3628 N N . PHE A 1 484 ? -10.175 26.483 -16.944 1.00 55.38 484 PHE A N 1
ATOM 3629 C CA . PHE A 1 484 ? -11.464 26.288 -16.279 1.00 55.38 484 PHE A CA 1
ATOM 3630 C C . PHE A 1 484 ? -11.337 26.444 -14.759 1.00 55.38 484 PHE A C 1
ATOM 3632 O O . PHE A 1 484 ? -11.783 25.572 -14.024 1.00 55.38 484 PHE A O 1
ATOM 3639 N N . GLY A 1 485 ? -10.713 27.525 -14.280 1.00 58.56 485 GLY A N 1
ATOM 3640 C CA . GLY A 1 485 ? -10.679 27.809 -12.846 1.00 58.56 485 GLY A CA 1
ATOM 3641 C C . GLY A 1 485 ? -12.086 27.724 -12.241 1.00 58.56 485 GLY A C 1
ATOM 3642 O O . GLY A 1 485 ? -13.022 28.383 -12.720 1.00 58.56 485 GLY A O 1
ATOM 3643 N N . ASP A 1 486 ? -12.236 26.899 -11.203 1.00 59.06 486 ASP A N 1
ATOM 3644 C CA . ASP A 1 486 ? -13.413 26.867 -10.336 1.00 59.06 486 ASP A CA 1
ATOM 3645 C C . ASP A 1 486 ? -13.414 28.166 -9.529 1.00 59.06 486 ASP A C 1
ATOM 3647 O O . ASP A 1 486 ? -12.938 28.251 -8.398 1.00 59.06 486 ASP A O 1
ATOM 3651 N N . GLY A 1 487 ? -13.819 29.242 -10.206 1.00 61.81 487 GLY A N 1
ATOM 3652 C CA . GLY A 1 487 ? -13.622 30.598 -9.735 1.00 61.81 487 GLY A CA 1
ATOM 3653 C C . GLY A 1 487 ? -14.226 30.798 -8.353 1.00 61.81 487 GLY A C 1
ATOM 3654 O O . GLY A 1 487 ? -15.415 30.575 -8.121 1.00 61.81 487 GLY A O 1
ATOM 3655 N N . THR A 1 488 ? -13.395 31.256 -7.429 1.00 75.69 488 THR A N 1
ATOM 3656 C CA . THR A 1 488 ? -13.844 31.754 -6.136 1.00 75.69 488 THR A CA 1
ATOM 3657 C C . THR A 1 488 ? -14.011 33.266 -6.231 1.00 75.69 488 THR A C 1
ATOM 3659 O O . THR A 1 488 ? -13.254 33.952 -6.918 1.00 75.69 488 THR A O 1
ATOM 3662 N N . VAL A 1 489 ? -15.033 33.809 -5.565 1.00 79.81 489 VAL A N 1
ATOM 3663 C CA . VAL A 1 489 ? -15.202 35.264 -5.454 1.00 79.81 489 VAL A CA 1
ATOM 3664 C C . VAL A 1 489 ? -14.106 35.784 -4.521 1.00 79.81 489 VAL A C 1
ATOM 3666 O O . VAL A 1 489 ? -14.179 35.600 -3.307 1.00 79.81 489 VAL A O 1
ATOM 3669 N N . GLY A 1 490 ? -13.067 36.404 -5.083 1.00 83.75 490 GLY A N 1
ATOM 3670 C CA . GLY A 1 490 ? -11.909 36.894 -4.336 1.00 83.75 490 GLY A CA 1
ATOM 3671 C C . GLY A 1 490 ? -11.331 38.203 -4.878 1.00 83.75 490 GLY A C 1
ATOM 3672 O O . GLY A 1 490 ? -11.674 38.672 -5.962 1.00 83.75 490 GLY A O 1
ATOM 3673 N N . GLY A 1 491 ? -10.450 38.832 -4.098 1.00 85.81 491 GLY A N 1
ATOM 3674 C CA . GLY A 1 491 ? -9.641 39.971 -4.546 1.00 85.81 491 GLY A CA 1
ATOM 3675 C C . GLY A 1 491 ? -10.441 41.172 -5.077 1.00 85.81 491 GLY A C 1
ATOM 3676 O O . GLY A 1 491 ? -11.206 41.803 -4.343 1.00 85.81 491 GLY A O 1
ATOM 3677 N N . SER A 1 492 ? -10.221 41.514 -6.352 1.00 82.06 492 SER A N 1
ATOM 3678 C CA . SER A 1 492 ? -10.800 42.678 -7.047 1.00 82.06 492 SER A CA 1
ATOM 3679 C C . SER A 1 492 ? -12.329 42.636 -7.130 1.00 82.06 492 SER A C 1
ATOM 3681 O O . SER A 1 492 ? -12.970 43.684 -7.217 1.00 82.06 492 SER A O 1
ATOM 3683 N N . THR A 1 493 ? -12.935 41.452 -7.050 1.00 84.06 493 THR A N 1
ATOM 3684 C CA . THR A 1 493 ? -14.395 41.279 -7.115 1.00 84.06 493 THR A CA 1
ATOM 3685 C C . THR A 1 493 ? -15.079 41.703 -5.821 1.00 84.06 493 THR A C 1
ATOM 3687 O O . THR A 1 493 ? -16.140 42.324 -5.872 1.00 84.06 493 THR A O 1
ATOM 3690 N N . LEU A 1 494 ? -14.431 41.486 -4.669 1.00 88.19 494 LEU A N 1
ATOM 3691 C CA . LEU A 1 494 ? -14.944 41.872 -3.349 1.00 88.19 494 LEU A CA 1
ATOM 3692 C C . LEU A 1 494 ? -15.001 43.391 -3.156 1.00 88.19 494 LEU A C 1
ATOM 3694 O O . LEU A 1 494 ? -15.875 43.885 -2.446 1.00 88.19 494 LEU A O 1
ATOM 3698 N N . THR A 1 495 ? -14.082 44.123 -3.789 1.00 89.50 495 THR A N 1
ATOM 3699 C CA . THR A 1 495 ? -13.978 45.589 -3.699 1.00 89.50 495 THR A CA 1
ATOM 3700 C C . THR A 1 495 ? -14.640 46.315 -4.871 1.00 89.50 495 THR A C 1
ATOM 3702 O O . THR A 1 495 ? -14.633 47.547 -4.920 1.00 89.50 495 THR A O 1
ATOM 3705 N N . ASN A 1 496 ? -15.236 45.580 -5.814 1.00 89.56 496 ASN A N 1
ATOM 3706 C CA . ASN A 1 496 ? -15.843 46.175 -6.992 1.00 89.56 496 ASN A CA 1
ATOM 3707 C C . ASN A 1 496 ? -17.130 46.946 -6.621 1.00 89.56 496 ASN A C 1
ATOM 3709 O O . ASN A 1 496 ? -18.028 46.375 -5.996 1.00 89.56 496 ASN A O 1
ATOM 3713 N N . PRO A 1 497 ? -17.281 48.217 -7.045 1.00 92.06 497 PRO A N 1
ATOM 3714 C CA . PRO A 1 497 ? -18.457 49.029 -6.729 1.00 92.06 497 PRO A CA 1
ATOM 3715 C C . PRO A 1 497 ? -19.784 48.462 -7.256 1.00 92.06 497 PRO A C 1
ATOM 3717 O O . PRO A 1 497 ? -20.833 48.842 -6.741 1.00 92.06 497 PRO A O 1
ATOM 3720 N N . ILE A 1 498 ? -19.772 47.562 -8.251 1.00 91.81 498 ILE A N 1
ATOM 3721 C CA . ILE A 1 498 ? -20.993 46.904 -8.743 1.00 91.81 498 ILE A CA 1
ATOM 3722 C C . ILE A 1 498 ? -21.360 45.633 -7.966 1.00 91.81 498 ILE A C 1
ATOM 3724 O O . ILE A 1 498 ? -22.457 45.114 -8.162 1.00 91.81 498 ILE A O 1
ATOM 3728 N N . ARG A 1 499 ? -20.511 45.152 -7.044 1.00 93.06 499 ARG A N 1
ATOM 3729 C CA . ARG A 1 499 ? -20.777 43.937 -6.258 1.00 93.06 499 ARG A CA 1
ATOM 3730 C C . ARG A 1 499 ? -22.126 43.953 -5.521 1.00 93.06 499 ARG A C 1
ATOM 3732 O O . ARG A 1 499 ? -22.809 42.940 -5.607 1.00 93.06 499 ARG A O 1
ATOM 3739 N N . PRO A 1 500 ? -22.583 45.050 -4.878 1.00 95.62 500 PRO A N 1
ATOM 3740 C CA . PRO A 1 500 ? -23.889 45.054 -4.211 1.00 95.62 500 PRO A CA 1
ATOM 3741 C C . PRO A 1 500 ? -25.056 44.688 -5.139 1.00 95.62 500 PRO A C 1
ATOM 3743 O O . PRO A 1 500 ? -26.005 44.039 -4.708 1.00 95.62 500 PRO A O 1
ATOM 3746 N N . LEU A 1 501 ? -24.975 45.058 -6.423 1.00 94.12 501 LEU A N 1
ATOM 3747 C CA . LEU A 1 501 ? -25.960 44.661 -7.431 1.00 94.12 501 LEU A CA 1
ATOM 3748 C C . LEU A 1 501 ? -25.843 43.168 -7.777 1.00 94.12 501 LEU A C 1
ATOM 3750 O O . LEU A 1 501 ? -26.862 42.500 -7.923 1.00 94.12 501 LEU A O 1
ATOM 3754 N N . ILE A 1 502 ? -24.618 42.645 -7.878 1.00 94.31 502 ILE A N 1
ATOM 3755 C CA . ILE A 1 502 ? -24.352 41.223 -8.141 1.00 94.31 502 ILE A CA 1
ATOM 3756 C C . ILE A 1 502 ? -24.902 40.347 -7.012 1.00 94.31 502 ILE A C 1
ATOM 3758 O O . ILE A 1 502 ? -25.620 39.389 -7.285 1.00 94.31 502 ILE A O 1
ATOM 3762 N N . THR A 1 503 ? -24.625 40.704 -5.755 1.00 92.94 503 THR A N 1
ATOM 3763 C CA . THR A 1 503 ? -25.141 39.990 -4.580 1.00 92.94 503 THR A CA 1
ATOM 3764 C C . THR A 1 503 ? -26.667 40.038 -4.551 1.00 92.94 503 THR A C 1
ATOM 3766 O O . THR A 1 503 ? -27.303 38.996 -4.472 1.00 92.94 503 THR A O 1
ATOM 3769 N N . ALA A 1 504 ? -27.271 41.213 -4.769 1.00 94.81 504 ALA A N 1
ATOM 3770 C CA . ALA A 1 504 ? -28.727 41.338 -4.823 1.00 94.81 504 ALA A CA 1
ATOM 3771 C C . ALA A 1 504 ? -29.370 40.485 -5.935 1.00 94.81 504 ALA A C 1
ATOM 3773 O O . ALA A 1 504 ? -30.469 39.967 -5.753 1.00 94.81 504 ALA A O 1
ATOM 3774 N N . MET A 1 505 ? -28.720 40.329 -7.091 1.00 93.31 505 MET A N 1
ATOM 3775 C CA . MET A 1 505 ? -29.207 39.450 -8.161 1.00 93.31 505 MET A CA 1
ATOM 3776 C C . MET A 1 505 ? -29.016 37.966 -7.829 1.00 93.31 505 MET A C 1
ATOM 3778 O O . MET A 1 505 ? -29.881 37.161 -8.169 1.00 93.31 505 MET A O 1
ATOM 3782 N N . SER A 1 506 ? -27.917 37.599 -7.168 1.00 94.94 506 SER A N 1
ATOM 3783 C CA . SER A 1 506 ? -27.670 36.219 -6.739 1.00 94.94 506 SER A CA 1
ATOM 3784 C C . SER A 1 506 ? -28.680 35.787 -5.677 1.00 94.94 506 SER A C 1
ATOM 3786 O O . SER A 1 506 ? -29.328 34.763 -5.852 1.00 94.94 506 SER A O 1
ATOM 3788 N N . ASP A 1 507 ? -28.925 36.623 -4.667 1.00 93.38 507 ASP A N 1
ATOM 3789 C CA . ASP A 1 507 ? -29.854 36.330 -3.566 1.00 93.38 507 ASP A CA 1
ATOM 3790 C C . ASP A 1 507 ? -31.316 36.174 -4.025 1.00 93.38 507 ASP A C 1
ATOM 3792 O O . ASP A 1 507 ? -32.112 35.506 -3.369 1.00 93.38 507 ASP A O 1
ATOM 3796 N N . ASN A 1 508 ? -31.687 36.793 -5.152 1.00 90.19 508 ASN A N 1
ATOM 3797 C CA . ASN A 1 508 ? -33.052 36.771 -5.691 1.00 90.19 508 ASN A CA 1
ATOM 3798 C C . ASN A 1 508 ? -33.236 35.812 -6.881 1.00 90.19 508 ASN A C 1
ATOM 3800 O O . ASN A 1 508 ? -34.299 35.806 -7.506 1.00 90.19 508 ASN A O 1
ATOM 3804 N N . THR A 1 509 ? -32.220 35.023 -7.237 1.00 92.38 509 THR A N 1
ATOM 3805 C CA . THR A 1 509 ? -32.294 34.048 -8.336 1.00 92.38 509 THR A CA 1
ATOM 3806 C C . THR A 1 509 ? -31.686 32.710 -7.918 1.00 92.38 509 THR A C 1
ATOM 3808 O O . THR A 1 509 ? -31.170 32.557 -6.821 1.00 92.38 509 THR A O 1
ATOM 3811 N N . THR A 1 510 ? -31.737 31.707 -8.794 1.00 89.50 510 THR A N 1
ATOM 3812 C CA . THR A 1 510 ? -31.032 30.431 -8.579 1.00 89.50 510 THR A CA 1
ATOM 3813 C C . THR A 1 510 ? -29.553 30.499 -8.978 1.00 89.50 510 THR A C 1
ATOM 3815 O O . THR A 1 510 ? -28.897 29.462 -9.048 1.00 89.50 510 THR A O 1
ATOM 3818 N N . LEU A 1 511 ? -29.041 31.683 -9.334 1.00 90.38 511 LEU A N 1
ATOM 3819 C CA . LEU A 1 511 ? -27.675 31.860 -9.813 1.00 90.38 511 LEU A CA 1
ATOM 3820 C C . LEU A 1 511 ? -26.733 32.159 -8.650 1.00 90.38 511 LEU A C 1
ATOM 3822 O O . LEU A 1 511 ? -27.012 33.018 -7.815 1.00 90.38 511 LEU A O 1
ATOM 3826 N N . THR A 1 512 ? -25.571 31.513 -8.643 1.00 91.69 512 THR A N 1
ATOM 3827 C CA . THR A 1 512 ? -24.500 31.818 -7.685 1.00 91.69 512 THR A CA 1
ATOM 3828 C C . THR A 1 512 ? -23.847 33.173 -7.988 1.00 91.69 512 THR A C 1
ATOM 3830 O O . THR A 1 512 ? -23.875 33.641 -9.129 1.00 91.69 512 THR A O 1
ATOM 3833 N N . GLU A 1 513 ? -23.201 33.800 -6.995 1.00 90.69 513 GLU A N 1
ATOM 3834 C CA . GLU A 1 513 ? -22.568 35.124 -7.151 1.00 90.69 513 GLU A CA 1
ATOM 3835 C C . GLU A 1 513 ? -21.595 35.144 -8.348 1.00 90.69 513 GLU A C 1
ATOM 3837 O O . GLU A 1 513 ? -21.604 36.077 -9.154 1.00 90.69 513 GLU A O 1
ATOM 3842 N N . ILE A 1 514 ? -20.829 34.064 -8.552 1.00 89.50 514 ILE A N 1
ATOM 3843 C CA . ILE A 1 514 ? -19.943 33.913 -9.716 1.00 89.50 514 ILE A CA 1
ATOM 3844 C C . ILE A 1 514 ? -20.697 33.794 -11.048 1.00 89.50 514 ILE A C 1
ATOM 3846 O O . ILE A 1 514 ? -20.270 34.367 -12.054 1.00 89.50 514 ILE A O 1
ATOM 3850 N N . GLN A 1 515 ? -21.823 33.079 -11.091 1.00 90.00 515 GLN A N 1
ATOM 3851 C CA . GLN A 1 515 ? -22.638 32.983 -12.304 1.00 90.00 515 GLN A CA 1
ATOM 3852 C C . GLN A 1 515 ? -23.215 34.349 -12.684 1.00 90.00 515 GLN A C 1
ATOM 3854 O O . GLN A 1 515 ? -23.250 34.688 -13.868 1.00 90.00 515 GLN A O 1
ATOM 3859 N N . VAL A 1 516 ? -23.592 35.163 -11.696 1.00 91.94 516 VAL A N 1
ATOM 3860 C CA . VAL A 1 516 ? -24.062 36.533 -11.925 1.00 91.94 516 VAL A CA 1
ATOM 3861 C C . VAL A 1 516 ? -22.927 37.433 -12.429 1.00 91.94 516 VAL A C 1
ATOM 3863 O O . VAL A 1 516 ? -23.131 38.175 -13.392 1.00 91.94 516 VAL A O 1
ATOM 3866 N N . TRP A 1 517 ? -21.712 37.327 -11.876 1.00 92.81 517 TRP A N 1
ATOM 3867 C CA . TRP A 1 517 ? -20.532 38.022 -12.414 1.00 92.81 517 TRP A CA 1
ATOM 3868 C C . TRP A 1 517 ? -20.272 37.675 -13.887 1.00 92.81 517 TRP A C 1
ATOM 3870 O O . TRP A 1 517 ? -20.091 38.573 -14.717 1.00 92.81 517 TRP A O 1
ATOM 3880 N N . ARG A 1 518 ? -20.317 36.382 -14.235 1.00 88.75 518 ARG A N 1
ATOM 3881 C CA . ARG A 1 518 ? -20.146 35.897 -15.616 1.00 88.75 518 ARG A CA 1
ATOM 3882 C C . ARG A 1 518 ? -21.234 36.438 -16.543 1.00 88.75 518 ARG A C 1
ATOM 3884 O O . ARG A 1 518 ? -20.924 36.943 -17.622 1.00 88.75 518 ARG A O 1
ATOM 3891 N N . LEU A 1 519 ? -22.492 36.393 -16.106 1.00 90.50 519 LEU A N 1
ATOM 3892 C CA . LEU A 1 519 ? -23.630 36.919 -16.860 1.00 90.50 519 LEU A CA 1
ATOM 3893 C C . LEU A 1 519 ? -23.480 38.423 -17.136 1.00 90.50 519 LEU A C 1
ATOM 3895 O O . LEU A 1 519 ? -23.670 38.862 -18.270 1.00 90.50 519 LEU A O 1
ATOM 3899 N N . MET A 1 520 ? -23.079 39.208 -16.135 1.00 92.88 520 MET A N 1
ATOM 3900 C CA . MET A 1 520 ? -22.885 40.652 -16.287 1.00 92.88 520 MET A CA 1
ATOM 3901 C C . MET A 1 520 ? -21.734 40.998 -17.234 1.00 92.88 520 MET A C 1
ATOM 3903 O O . MET A 1 520 ? -21.861 41.933 -18.028 1.00 92.88 520 MET A O 1
ATOM 3907 N N . GLY A 1 521 ? -20.644 40.226 -17.221 1.00 90.44 521 GLY A N 1
ATOM 3908 C CA . GLY A 1 521 ? -19.571 40.394 -18.202 1.00 90.44 521 GLY A CA 1
ATOM 3909 C C . GLY A 1 521 ? -20.022 40.090 -19.634 1.00 90.44 521 GLY A C 1
ATOM 3910 O O . GLY A 1 521 ? -19.728 40.868 -20.542 1.00 90.44 521 GLY A O 1
ATOM 3911 N N . ILE A 1 522 ? -20.811 39.026 -19.840 1.00 88.31 522 ILE A N 1
ATOM 3912 C CA . ILE A 1 522 ? -21.403 38.705 -21.153 1.00 88.31 522 ILE A CA 1
ATOM 3913 C C . ILE A 1 522 ? -22.296 39.854 -21.636 1.00 88.31 522 ILE A C 1
ATOM 3915 O O . ILE A 1 522 ? -22.185 40.292 -22.782 1.00 88.31 522 ILE A O 1
ATOM 3919 N N . ILE A 1 523 ? -23.146 40.386 -20.754 1.00 91.25 523 ILE A N 1
ATOM 3920 C CA . ILE A 1 523 ? -24.023 41.520 -21.060 1.00 91.25 523 ILE A CA 1
ATOM 3921 C C . ILE A 1 523 ? -23.199 42.755 -21.461 1.00 91.25 523 ILE A C 1
ATOM 3923 O O . ILE A 1 523 ? -23.493 43.376 -22.484 1.00 91.25 523 ILE A O 1
ATOM 3927 N N . ALA A 1 524 ? -22.143 43.093 -20.715 1.00 92.19 524 ALA A N 1
ATOM 3928 C CA . ALA A 1 524 ? -21.290 44.247 -21.006 1.00 92.19 524 ALA A CA 1
ATOM 3929 C C . ALA A 1 524 ? -20.629 44.157 -22.392 1.00 92.19 524 ALA A C 1
ATOM 3931 O O . ALA A 1 524 ? -20.643 45.126 -23.157 1.00 92.19 524 ALA A O 1
ATOM 3932 N N . VAL A 1 525 ? -20.107 42.981 -22.750 1.00 90.31 525 VAL A N 1
ATOM 3933 C CA . VAL A 1 525 ? -19.535 42.730 -24.080 1.00 90.31 525 VAL A CA 1
ATOM 3934 C C . VAL A 1 525 ? -20.595 42.874 -25.166 1.00 90.31 525 VAL A C 1
ATOM 3936 O O . VAL A 1 525 ? -20.336 43.517 -26.186 1.00 90.31 525 VAL A O 1
ATOM 3939 N N . LEU A 1 526 ? -21.782 42.291 -24.976 1.00 90.44 526 LEU A N 1
ATOM 3940 C CA . LEU A 1 526 ? -22.865 42.378 -25.956 1.00 90.44 526 LEU A CA 1
ATOM 3941 C C . LEU A 1 526 ? -23.266 43.835 -26.200 1.00 90.44 526 LEU A C 1
ATOM 3943 O O . LEU A 1 526 ? -23.358 44.252 -27.355 1.00 90.44 526 LEU A O 1
ATOM 3947 N N . PHE A 1 527 ? -23.418 44.636 -25.143 1.00 93.56 527 PHE A N 1
ATOM 3948 C CA . PHE A 1 527 ? -23.712 46.065 -25.271 1.00 93.56 527 PHE A CA 1
ATOM 3949 C C . PHE A 1 527 ? -22.607 46.828 -26.008 1.00 93.56 527 PHE A C 1
ATOM 3951 O O . PHE A 1 527 ? -22.914 47.612 -26.907 1.00 93.56 527 PHE A O 1
ATOM 3958 N N . ALA A 1 528 ? -21.334 46.582 -25.686 1.00 93.06 528 ALA A N 1
ATOM 3959 C CA . ALA A 1 528 ? -20.207 47.220 -26.367 1.00 93.06 528 ALA A CA 1
ATOM 3960 C C . ALA A 1 528 ? -20.141 46.838 -27.854 1.00 93.06 528 ALA A C 1
ATOM 3962 O O . ALA A 1 528 ? -19.930 47.696 -28.714 1.00 93.06 528 ALA A O 1
ATOM 3963 N N . THR A 1 529 ? -20.379 45.564 -28.165 1.00 89.81 529 THR A N 1
ATOM 3964 C CA . THR A 1 529 ? -20.362 45.035 -29.533 1.00 89.81 529 THR A CA 1
ATOM 3965 C C . THR A 1 529 ? -21.501 45.631 -30.354 1.00 89.81 529 THR A C 1
ATOM 3967 O O . THR A 1 529 ? -21.267 46.223 -31.405 1.00 89.81 529 THR A O 1
ATOM 3970 N N . VAL A 1 530 ? -22.736 45.545 -29.852 1.00 91.62 530 VAL A N 1
ATOM 3971 C CA . VAL A 1 530 ? -23.925 46.066 -30.536 1.00 91.62 530 VAL A CA 1
ATOM 3972 C C . VAL A 1 530 ? -23.837 47.585 -30.683 1.00 91.62 530 VAL A C 1
ATOM 3974 O O . VAL A 1 530 ? -24.044 48.108 -31.777 1.00 91.62 530 VAL A O 1
ATOM 3977 N N . GLY A 1 531 ? -23.464 48.301 -29.619 1.00 94.06 531 GLY A N 1
ATOM 3978 C CA . GLY A 1 531 ? -23.305 49.754 -29.644 1.00 94.06 531 GLY A CA 1
ATOM 3979 C C . GLY A 1 531 ? -22.280 50.208 -30.684 1.00 94.06 531 GLY A C 1
ATOM 3980 O O . GLY A 1 531 ? -22.565 51.101 -31.483 1.00 94.06 531 GLY A O 1
ATOM 3981 N N . THR A 1 532 ? -21.121 49.548 -30.743 1.00 92.88 532 THR A N 1
ATOM 3982 C CA . THR A 1 532 ? -20.079 49.887 -31.724 1.00 92.88 532 THR A CA 1
ATOM 3983 C C . THR A 1 532 ? -20.513 49.547 -33.149 1.00 92.88 532 THR A C 1
ATOM 3985 O O . THR A 1 532 ? -20.324 50.371 -34.041 1.00 92.88 532 THR A O 1
ATOM 3988 N N . ALA A 1 533 ? -21.185 48.410 -33.361 1.00 88.94 533 ALA A N 1
ATOM 3989 C CA . ALA A 1 533 ? -21.722 48.033 -34.670 1.00 88.94 533 ALA A CA 1
ATOM 3990 C C . ALA A 1 533 ? -22.739 49.058 -35.208 1.00 88.94 533 ALA A C 1
ATOM 3992 O O . ALA A 1 533 ? -22.766 49.346 -36.407 1.00 88.94 533 ALA A O 1
ATOM 3993 N N . PHE A 1 534 ? -23.562 49.641 -34.328 1.00 91.69 534 PHE A N 1
ATOM 3994 C CA . PHE A 1 534 ? -24.524 50.681 -34.705 1.00 91.69 534 PHE A CA 1
ATOM 3995 C C . PHE A 1 534 ? -23.861 52.021 -35.042 1.00 91.69 534 PHE A C 1
ATOM 3997 O O . PHE A 1 534 ? -24.315 52.708 -35.963 1.00 91.69 534 PHE A O 1
ATOM 4004 N N . ILE A 1 535 ? -22.814 52.395 -34.302 1.00 94.31 535 ILE A N 1
ATOM 4005 C CA . ILE A 1 535 ? -22.124 53.683 -34.450 1.00 94.31 535 ILE A CA 1
ATOM 4006 C C . ILE A 1 535 ? -21.179 53.660 -35.654 1.00 94.31 535 ILE A C 1
ATOM 4008 O O . ILE A 1 535 ? -21.186 54.583 -36.468 1.00 94.31 535 ILE A O 1
ATOM 4012 N N . VAL A 1 536 ? -20.386 52.599 -35.799 1.00 91.44 536 VAL A N 1
ATOM 4013 C CA . VAL A 1 536 ? -19.295 52.505 -36.776 1.00 91.44 536 VAL A CA 1
ATOM 4014 C C . VAL A 1 536 ? -19.730 51.658 -37.975 1.00 91.44 536 VAL A C 1
ATOM 4016 O O . VAL A 1 536 ? -19.130 50.633 -38.306 1.00 91.44 536 VAL A O 1
ATOM 4019 N N . ARG A 1 537 ? -20.834 52.069 -38.614 1.00 84.81 537 ARG A N 1
ATOM 4020 C CA . ARG A 1 537 ? -21.427 51.353 -39.757 1.00 84.81 537 ARG A CA 1
ATOM 4021 C C . ARG A 1 537 ? -20.351 51.009 -40.795 1.00 84.81 537 A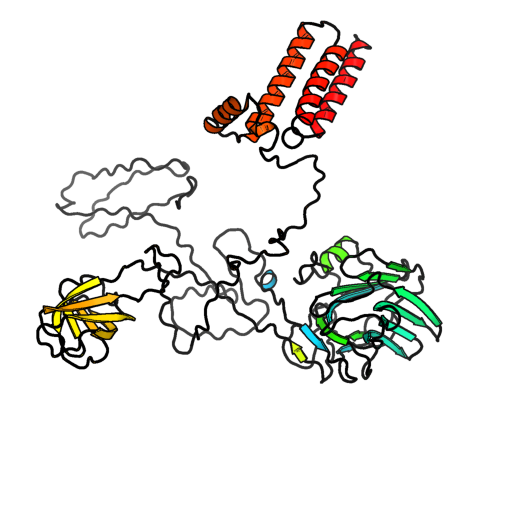RG A C 1
ATOM 4023 O O . ARG A 1 537 ? -19.576 51.877 -41.177 1.00 84.81 537 ARG A O 1
ATOM 4030 N N . GLN A 1 538 ? -20.361 49.761 -41.270 1.00 81.69 538 GLN A N 1
ATOM 4031 C CA . GLN A 1 538 ? -19.422 49.201 -42.262 1.00 81.69 538 GLN A CA 1
ATOM 4032 C C . GLN A 1 538 ? -17.981 48.955 -41.778 1.00 81.69 538 GLN A C 1
ATOM 4034 O O . GLN A 1 538 ? -17.159 48.530 -42.584 1.00 81.69 538 GLN A O 1
ATOM 4039 N N . HIS A 1 539 ? -17.687 49.119 -40.481 1.00 87.81 539 HIS A N 1
ATOM 4040 C CA . HIS A 1 539 ? -16.378 48.786 -39.910 1.00 87.81 539 HIS A CA 1
ATOM 4041 C C . HIS A 1 539 ? -16.473 47.699 -38.821 1.00 87.81 539 HIS A C 1
ATOM 4043 O O . HIS A 1 539 ? -16.419 47.962 -37.613 1.00 87.81 539 HIS A O 1
ATOM 4049 N N . GLN A 1 540 ? -16.641 46.448 -39.257 1.00 86.06 540 GLN A N 1
ATOM 4050 C CA . GLN A 1 540 ? -16.736 45.275 -38.376 1.00 86.06 540 GLN A CA 1
ATOM 4051 C C . GLN A 1 540 ? -15.422 44.971 -37.640 1.00 86.06 540 GLN A C 1
ATOM 4053 O O . GLN A 1 540 ? -15.445 44.497 -36.507 1.00 86.06 540 GLN A O 1
ATOM 4058 N N . GLY A 1 541 ? -14.276 45.309 -38.229 1.00 86.00 541 GLY A N 1
ATOM 4059 C CA . GLY A 1 541 ? -12.961 45.213 -37.605 1.00 86.00 541 GLY A CA 1
ATOM 4060 C C . GLY A 1 541 ? -12.835 46.137 -36.395 1.00 86.00 541 GLY A C 1
ATOM 4061 O O . GLY A 1 541 ? -12.362 45.706 -35.347 1.00 86.00 541 GLY A O 1
ATOM 4062 N N . ILE A 1 542 ? -13.336 47.376 -36.484 1.00 87.75 542 ILE A N 1
ATOM 4063 C CA . ILE A 1 542 ? -13.353 48.310 -35.341 1.00 87.75 542 ILE A CA 1
ATOM 4064 C C . ILE A 1 542 ? -14.271 47.780 -34.233 1.00 87.75 542 ILE A C 1
ATOM 4066 O O . ILE A 1 542 ? -13.893 47.788 -33.062 1.00 87.75 542 ILE A O 1
ATOM 4070 N N . THR A 1 543 ? -15.441 47.253 -34.601 1.00 90.31 543 THR A N 1
ATOM 4071 C CA . THR A 1 543 ? -16.371 46.618 -33.653 1.00 90.31 543 THR A CA 1
ATOM 4072 C C . THR A 1 543 ? -15.714 45.448 -32.917 1.00 90.31 543 THR A C 1
ATOM 4074 O O . THR A 1 543 ? -15.826 45.348 -31.695 1.00 90.31 543 THR A O 1
ATOM 4077 N N . ALA A 1 544 ? -14.964 44.607 -33.631 1.00 87.94 544 ALA A N 1
ATOM 4078 C CA . ALA A 1 544 ? -14.253 43.486 -33.033 1.00 87.94 544 ALA A CA 1
ATOM 4079 C C . ALA A 1 544 ? -13.089 43.920 -32.124 1.00 87.94 544 ALA A C 1
ATOM 4081 O O . ALA A 1 544 ? -12.882 43.303 -31.081 1.00 87.94 544 ALA A O 1
ATOM 4082 N N . ILE A 1 545 ? -12.370 45.003 -32.455 1.00 90.06 545 ILE A N 1
ATOM 4083 C CA . ILE A 1 545 ? -11.336 45.574 -31.570 1.00 90.06 545 ILE A CA 1
ATOM 4084 C C . ILE A 1 545 ? -11.959 46.050 -30.253 1.00 90.06 545 ILE A C 1
ATOM 4086 O O . ILE A 1 545 ? -11.417 45.776 -29.180 1.00 90.06 545 ILE A O 1
ATOM 4090 N N . VAL A 1 546 ? -13.098 46.748 -30.313 1.00 91.81 546 VAL A N 1
ATOM 4091 C CA . VAL A 1 546 ? -13.787 47.229 -29.107 1.00 91.81 546 VAL A CA 1
ATOM 4092 C C . VAL A 1 546 ? -14.292 46.059 -28.264 1.00 91.81 546 VAL A C 1
ATOM 4094 O O . VAL A 1 546 ? -14.010 46.018 -27.067 1.00 91.81 546 VAL A O 1
ATOM 4097 N N . ALA A 1 547 ? -14.955 45.072 -28.874 1.00 89.88 547 ALA A N 1
ATOM 4098 C CA . ALA A 1 547 ? -15.407 43.871 -28.171 1.00 89.88 547 ALA A CA 1
ATOM 4099 C C . ALA A 1 547 ? -14.233 43.114 -27.521 1.00 89.88 547 ALA A C 1
ATOM 4101 O O . ALA A 1 547 ? -14.296 42.764 -26.343 1.00 89.88 547 ALA A O 1
ATOM 4102 N N . GLY A 1 548 ? -13.129 42.932 -28.254 1.00 87.69 548 GLY A N 1
ATOM 4103 C CA . GLY A 1 548 ? -11.916 42.287 -27.751 1.00 87.69 548 GLY A CA 1
ATOM 4104 C C . GLY A 1 548 ? -11.234 43.057 -26.619 1.00 87.69 548 GLY A C 1
ATOM 4105 O O . GLY A 1 548 ? -10.742 42.439 -25.681 1.00 87.69 548 GLY A O 1
ATOM 4106 N N . SER A 1 549 ? -11.264 44.392 -26.647 1.00 90.19 549 SER A N 1
ATOM 4107 C CA . SER A 1 549 ? -10.723 45.227 -25.564 1.00 90.19 549 SER A CA 1
ATOM 4108 C C . SER A 1 549 ? -11.544 45.085 -24.281 1.00 90.19 549 SER A C 1
ATOM 4110 O O . SER A 1 549 ? -10.975 44.982 -23.196 1.00 90.19 549 SER A O 1
ATOM 4112 N N . VAL A 1 550 ? -12.876 45.029 -24.398 1.00 92.06 550 VAL A N 1
ATOM 4113 C CA . VAL A 1 550 ? -13.770 44.792 -23.253 1.00 92.06 550 VAL A CA 1
ATOM 4114 C C . VAL A 1 550 ? -13.556 43.387 -22.687 1.00 92.06 550 VAL A C 1
ATOM 4116 O O . VAL A 1 550 ? -13.398 43.244 -21.479 1.00 92.06 550 VAL A O 1
ATOM 4119 N N . PHE A 1 551 ? -13.463 42.364 -23.542 1.00 87.00 551 PHE A N 1
ATOM 4120 C CA . PHE A 1 551 ? -13.139 41.000 -23.112 1.00 87.00 551 PHE A CA 1
ATOM 4121 C C . PHE A 1 551 ? -11.778 40.904 -22.420 1.00 87.00 551 PHE A C 1
ATOM 4123 O O . PHE A 1 551 ? -11.685 40.322 -21.343 1.00 87.00 551 PHE A O 1
ATOM 4130 N N . GLY A 1 552 ? -10.733 41.497 -23.002 1.00 86.06 552 GLY A N 1
ATOM 4131 C CA . GLY A 1 552 ? -9.399 41.522 -22.404 1.00 86.06 552 GLY A CA 1
ATOM 4132 C C . GLY A 1 552 ? -9.391 42.226 -21.047 1.00 86.06 552 GLY A C 1
ATOM 4133 O O . GLY A 1 552 ? -8.741 41.754 -20.121 1.00 86.06 552 GLY A O 1
ATOM 4134 N N . GLY A 1 553 ? -10.172 43.302 -20.899 1.00 88.81 553 GLY A N 1
ATOM 4135 C CA . GLY A 1 553 ? -10.374 43.981 -19.621 1.00 88.81 553 GLY A CA 1
ATOM 4136 C C . GLY A 1 553 ? -11.075 43.111 -18.574 1.00 88.81 553 GLY A C 1
ATOM 4137 O O . GLY A 1 553 ? -10.664 43.126 -17.419 1.00 88.81 553 GLY A O 1
ATOM 4138 N N . LEU A 1 554 ? -12.086 42.325 -18.963 1.00 87.81 554 LEU A N 1
ATOM 4139 C CA . LEU A 1 554 ? -12.781 41.396 -18.060 1.00 87.81 554 LEU A CA 1
ATOM 4140 C C . LEU A 1 554 ? -11.866 40.256 -17.594 1.00 87.81 554 LEU A C 1
ATOM 4142 O O . LEU A 1 554 ? -11.827 39.953 -16.406 1.00 87.81 554 LEU A O 1
ATOM 4146 N N . VAL A 1 555 ? -11.084 39.675 -18.507 1.00 85.69 555 VAL A N 1
ATOM 4147 C CA . VAL A 1 555 ? -10.104 38.626 -18.180 1.00 85.69 555 VAL A CA 1
ATOM 4148 C C . VAL A 1 555 ? -8.973 39.172 -17.301 1.00 85.69 555 VAL A C 1
ATOM 4150 O O . VAL A 1 555 ? -8.565 38.516 -16.351 1.00 85.69 555 VAL A O 1
ATOM 4153 N N . ALA A 1 556 ? -8.488 40.389 -17.572 1.00 84.94 556 ALA A N 1
ATOM 4154 C CA . ALA A 1 556 ? -7.469 41.039 -16.746 1.00 84.94 556 ALA A CA 1
ATOM 4155 C C . ALA A 1 556 ? -8.000 41.488 -15.373 1.00 84.94 556 ALA A C 1
ATOM 4157 O O . ALA A 1 556 ? -7.218 41.640 -14.437 1.00 84.94 556 ALA A O 1
ATOM 4158 N N . PHE A 1 557 ? -9.309 41.734 -15.259 1.00 82.62 557 PHE A N 1
ATOM 4159 C CA . PHE A 1 557 ? -9.954 42.109 -14.005 1.00 82.62 557 PHE A CA 1
ATOM 4160 C C . PHE A 1 557 ? -9.997 40.938 -13.018 1.00 82.62 557 PHE A C 1
ATOM 4162 O O . PHE A 1 557 ? -9.683 41.137 -11.841 1.00 82.62 557 PHE A O 1
ATOM 4169 N N . ASP A 1 558 ? -10.369 39.748 -13.496 1.00 81.19 558 ASP A N 1
ATOM 4170 C CA . ASP A 1 558 ? -10.278 38.500 -12.739 1.00 81.19 558 ASP A CA 1
ATOM 4171 C C . ASP A 1 558 ? -10.316 37.283 -13.683 1.00 81.19 558 ASP A C 1
ATOM 4173 O O . ASP A 1 558 ? -11.367 36.922 -14.232 1.00 81.19 558 ASP A O 1
ATOM 4177 N N . SER A 1 559 ? -9.163 36.632 -13.856 1.00 78.56 559 SER A N 1
ATOM 4178 C CA . SER A 1 559 ? -9.015 35.442 -14.698 1.00 78.56 559 SER A CA 1
ATOM 4179 C C . SER A 1 559 ? -9.737 34.215 -14.138 1.00 78.56 559 SER A C 1
ATOM 4181 O O . SER A 1 559 ? -10.011 33.284 -14.892 1.00 78.56 559 SER A O 1
ATOM 4183 N N . ASN A 1 560 ? -10.098 34.222 -12.850 1.00 78.44 560 ASN A N 1
ATOM 4184 C CA . ASN A 1 560 ? -10.834 33.126 -12.217 1.00 78.44 560 ASN A CA 1
ATOM 4185 C C . ASN A 1 560 ? -12.332 33.188 -12.550 1.00 78.44 560 ASN A C 1
ATOM 4187 O O . ASN A 1 560 ? -13.025 32.169 -12.581 1.00 78.44 560 ASN A O 1
ATOM 4191 N N . ILE A 1 561 ? -12.859 34.384 -12.830 1.00 80.19 561 ILE A N 1
ATOM 4192 C CA . ILE A 1 561 ? -14.266 34.563 -13.206 1.00 80.19 561 ILE A CA 1
ATOM 4193 C C . ILE A 1 561 ? -14.462 34.402 -14.711 1.00 80.19 561 ILE A C 1
ATOM 4195 O O . ILE A 1 561 ? -15.401 33.713 -15.127 1.00 80.19 561 ILE A O 1
ATOM 4199 N N . PHE A 1 562 ? -13.601 35.026 -15.520 1.00 81.50 562 PHE A N 1
ATOM 4200 C CA . PHE A 1 562 ? -13.710 35.030 -16.978 1.00 81.50 562 PHE A CA 1
ATOM 4201 C C . PHE A 1 562 ? -12.662 34.109 -17.601 1.00 81.50 562 PHE A C 1
ATOM 4203 O O . PHE A 1 562 ? -11.487 34.473 -17.658 1.00 81.50 562 PHE A O 1
ATOM 4210 N N . PRO A 1 563 ? -13.066 32.930 -18.103 1.00 75.00 563 PRO A N 1
ATOM 4211 C CA . PRO A 1 563 ? -12.105 31.932 -18.532 1.00 75.00 563 PRO A CA 1
ATOM 4212 C C . PRO A 1 563 ? -11.336 32.390 -19.775 1.00 75.00 563 PRO A C 1
ATOM 4214 O O . PRO A 1 563 ? -11.905 32.946 -20.720 1.00 75.00 563 PRO A O 1
ATOM 4217 N N . MET A 1 564 ? -10.036 32.089 -19.797 1.00 78.75 564 MET A N 1
ATOM 4218 C CA . MET A 1 564 ? -9.102 32.490 -20.857 1.00 78.75 564 MET A CA 1
ATOM 4219 C C . MET A 1 564 ? -9.536 32.048 -22.262 1.00 78.75 564 MET A C 1
ATOM 4221 O O . MET A 1 564 ? -9.223 32.725 -23.243 1.00 78.75 564 MET A O 1
ATOM 4225 N N . TRP A 1 565 ? -10.303 30.958 -22.391 1.00 77.94 565 TRP A N 1
ATOM 4226 C CA . TRP A 1 565 ? -10.790 30.494 -23.695 1.00 77.94 565 TRP A CA 1
ATOM 4227 C C . TRP A 1 565 ? -11.728 31.497 -24.384 1.00 77.94 565 TRP A C 1
ATOM 4229 O O . TRP A 1 565 ? -11.802 31.505 -25.613 1.00 77.94 565 TRP A O 1
ATOM 4239 N N . LEU A 1 566 ? -12.382 32.404 -23.646 1.00 72.75 566 LEU A N 1
ATOM 4240 C CA . LEU A 1 566 ? -13.186 33.477 -24.246 1.00 72.75 566 LEU A CA 1
ATOM 4241 C C . LEU A 1 566 ? -12.338 34.430 -25.106 1.00 72.75 566 LEU A C 1
ATOM 4243 O O . LEU A 1 566 ? -12.849 35.007 -26.068 1.00 72.75 566 LEU A O 1
ATOM 4247 N N . LEU A 1 567 ? -11.032 34.546 -24.837 1.00 78.44 567 LEU A N 1
ATOM 4248 C CA . LEU A 1 567 ? -10.107 35.323 -25.665 1.00 78.44 567 LEU A CA 1
ATOM 4249 C C . LEU A 1 567 ? -10.003 34.752 -27.091 1.00 78.44 567 LEU A C 1
ATOM 4251 O O . LEU A 1 567 ? -9.855 35.505 -28.053 1.00 78.44 567 LEU A O 1
ATOM 4255 N N . VAL A 1 568 ? -10.148 33.431 -27.248 1.00 82.62 568 VAL A N 1
ATOM 4256 C CA . VAL A 1 568 ? -10.139 32.764 -28.560 1.00 82.62 568 VAL A CA 1
ATOM 4257 C C . VAL A 1 568 ? -11.326 33.225 -29.408 1.00 82.62 568 VAL A C 1
ATOM 4259 O O . VAL A 1 568 ? -11.163 33.489 -30.600 1.00 82.62 568 VAL A O 1
ATOM 4262 N N . LEU A 1 569 ? -12.504 33.410 -28.797 1.00 79.94 569 LEU A N 1
ATOM 4263 C CA . LEU A 1 569 ? -13.675 33.952 -29.492 1.00 79.94 569 LEU A CA 1
ATOM 4264 C C . LEU A 1 569 ? -13.446 35.398 -29.948 1.00 79.94 569 LEU A C 1
ATOM 4266 O O . LEU A 1 569 ? -13.815 35.746 -31.068 1.00 79.94 569 LEU A O 1
ATOM 4270 N N . ALA A 1 570 ? -12.796 36.226 -29.125 1.00 81.88 570 ALA A N 1
ATOM 4271 C CA . ALA A 1 570 ? -12.463 37.602 -29.493 1.00 81.88 570 ALA A CA 1
ATOM 4272 C C . ALA A 1 570 ? -11.499 37.664 -30.693 1.00 81.88 570 ALA A C 1
ATOM 4274 O O . ALA A 1 570 ? -11.718 38.443 -31.623 1.00 81.88 570 ALA A O 1
ATOM 4275 N N . VAL A 1 571 ? -10.475 36.801 -30.721 1.00 85.06 571 VAL A N 1
ATOM 4276 C CA . VAL A 1 571 ? -9.559 36.673 -31.869 1.00 85.06 571 VAL A CA 1
ATOM 4277 C C . VAL A 1 571 ? -10.312 36.206 -33.120 1.00 85.06 571 VAL A C 1
ATOM 4279 O O . VAL A 1 571 ? -10.112 36.765 -34.199 1.00 85.06 571 VAL A O 1
ATOM 4282 N N . GLY A 1 572 ? -11.221 35.236 -32.980 1.00 85.31 572 GLY A N 1
ATOM 4283 C CA . GLY A 1 572 ? -12.077 34.768 -34.072 1.00 85.31 572 GLY A CA 1
ATOM 4284 C C . GLY A 1 572 ? -12.968 35.872 -34.650 1.00 85.31 572 GLY A C 1
ATOM 4285 O O . GLY A 1 572 ? -13.006 36.053 -35.868 1.00 85.31 572 GLY A O 1
ATOM 4286 N N . LEU A 1 573 ? -13.624 36.662 -33.792 1.00 83.56 573 LEU A N 1
ATOM 4287 C CA . LEU A 1 573 ? -14.442 37.811 -34.200 1.00 83.56 573 LEU A CA 1
ATOM 4288 C C . LEU A 1 573 ? -13.612 38.886 -34.910 1.00 83.56 573 LEU A C 1
ATOM 4290 O O . LEU A 1 573 ? -14.069 39.460 -35.896 1.00 83.56 573 LEU A O 1
ATOM 4294 N N . PHE A 1 574 ? -12.383 39.135 -34.452 1.00 86.38 574 PHE A N 1
ATOM 4295 C CA . PHE A 1 574 ? -11.472 40.086 -35.088 1.00 86.38 574 PHE A CA 1
ATOM 4296 C C . PHE A 1 574 ? -11.057 39.649 -36.493 1.00 86.38 574 PHE A C 1
ATOM 4298 O O . PHE A 1 574 ? -11.186 40.422 -37.445 1.00 86.38 574 PHE A O 1
ATOM 4305 N N . ILE A 1 575 ? -10.618 38.398 -36.646 1.00 87.38 575 ILE A N 1
ATOM 4306 C CA . ILE A 1 575 ? -10.249 37.844 -37.953 1.00 87.38 575 ILE A CA 1
ATOM 4307 C C . ILE A 1 575 ? -11.469 37.836 -38.884 1.00 87.38 575 ILE A C 1
ATOM 4309 O O . ILE A 1 575 ? -11.368 38.299 -40.021 1.00 87.38 575 ILE A O 1
ATOM 4313 N N . GLY A 1 576 ? -12.629 37.383 -38.398 1.00 84.81 576 GLY A N 1
ATOM 4314 C CA . GLY A 1 576 ? -13.879 37.380 -39.160 1.00 84.81 576 GLY A CA 1
ATOM 4315 C C . GLY A 1 576 ? -14.302 38.779 -39.613 1.00 84.81 576 GLY A C 1
ATOM 4316 O O . GLY A 1 576 ? -14.650 38.965 -40.777 1.00 84.81 576 GLY A O 1
ATOM 4317 N N . GLY A 1 577 ? -14.192 39.780 -38.734 1.00 85.06 577 GLY A N 1
ATOM 4318 C CA . GLY A 1 577 ? -14.480 41.180 -39.052 1.00 85.06 577 GLY A CA 1
ATOM 4319 C C . GLY A 1 577 ? -13.575 41.739 -40.152 1.00 85.06 577 GLY A C 1
ATOM 4320 O O . GLY A 1 577 ? -14.069 42.357 -41.094 1.00 85.06 577 GLY A O 1
ATOM 4321 N N . LEU A 1 578 ? -12.267 41.467 -40.092 1.00 85.00 578 LEU A N 1
ATOM 4322 C CA . LEU A 1 578 ? -11.318 41.889 -41.132 1.00 85.00 578 LEU A CA 1
ATOM 4323 C C . LEU A 1 578 ? -11.580 41.215 -42.485 1.00 85.00 578 LEU A C 1
ATOM 4325 O O . LEU A 1 578 ? -11.430 41.847 -43.533 1.00 85.00 578 LEU A O 1
ATOM 4329 N N . VAL A 1 579 ? -11.952 39.932 -42.477 1.00 87.06 579 VAL A N 1
ATOM 4330 C CA . VAL A 1 579 ? -12.296 39.195 -43.701 1.00 87.06 579 VAL A CA 1
ATOM 4331 C C . VAL A 1 579 ? -13.575 39.754 -44.326 1.00 87.06 579 VAL A C 1
ATOM 4333 O O . VAL A 1 579 ? -13.586 40.006 -45.533 1.00 87.06 579 VAL A O 1
ATOM 4336 N N . ALA A 1 580 ? -14.605 40.010 -43.513 1.00 83.88 580 ALA A N 1
ATOM 4337 C CA . ALA A 1 580 ? -15.875 40.584 -43.957 1.00 83.88 580 ALA A CA 1
ATOM 4338 C C . ALA A 1 580 ? -15.700 41.989 -44.562 1.00 83.88 580 ALA A C 1
ATOM 4340 O O . ALA A 1 580 ? -16.300 42.304 -45.586 1.00 83.88 580 ALA A O 1
ATOM 4341 N N . GLU A 1 581 ? -14.826 42.824 -43.992 1.00 86.31 581 GLU A N 1
ATOM 4342 C CA . GLU A 1 581 ? -14.523 44.149 -44.553 1.00 86.31 581 GLU A CA 1
ATOM 4343 C C . GLU A 1 581 ? -13.800 44.081 -45.903 1.00 86.31 581 GLU A C 1
ATOM 4345 O O . GLU A 1 581 ? -14.027 44.917 -46.779 1.00 86.31 581 GLU A O 1
ATOM 4350 N N . ARG A 1 582 ? -12.914 43.095 -46.088 1.00 84.88 582 ARG A N 1
ATOM 4351 C CA . ARG A 1 582 ? -12.139 42.942 -47.330 1.00 84.88 582 ARG A CA 1
ATOM 4352 C C . ARG A 1 582 ? -12.894 42.230 -48.443 1.00 84.88 582 ARG A C 1
ATOM 4354 O O . ARG A 1 582 ? -12.478 42.332 -49.596 1.00 84.88 582 ARG A O 1
ATOM 4361 N N . SER A 1 583 ? -13.981 41.538 -48.114 1.00 81.62 583 SER A N 1
ATOM 4362 C CA . SER A 1 583 ? -14.756 40.741 -49.065 1.00 81.62 583 SER A CA 1
ATOM 4363 C C . SER A 1 583 ? -16.247 41.079 -48.973 1.00 81.62 583 SER A C 1
ATOM 4365 O O . SER A 1 583 ? -17.011 40.256 -48.488 1.00 81.62 583 SER A O 1
ATOM 4367 N N . PRO A 1 584 ? -16.702 42.242 -49.484 1.00 71.75 584 PRO A N 1
ATOM 4368 C CA . PRO A 1 584 ? -18.103 42.675 -49.369 1.00 71.75 584 PRO A CA 1
ATOM 4369 C C . PRO A 1 584 ? -19.125 41.762 -50.072 1.00 71.75 584 PRO A C 1
ATOM 4371 O O . PRO A 1 584 ? -20.324 42.016 -50.001 1.00 71.75 584 PRO A O 1
ATOM 4374 N N . SER A 1 585 ? -18.648 40.771 -50.833 1.00 72.62 585 SER A N 1
ATOM 4375 C CA . SER A 1 585 ? -19.446 39.813 -51.602 1.00 72.62 585 SER A CA 1
ATOM 4376 C C . SER A 1 585 ? -19.531 38.413 -50.976 1.00 72.62 585 SER A C 1
ATOM 4378 O O . SER A 1 585 ? -20.154 37.543 -51.582 1.00 72.62 585 SER A O 1
ATOM 4380 N N . LEU A 1 586 ? -18.862 38.183 -49.839 1.00 54.22 586 LEU A N 1
ATOM 4381 C CA . LEU A 1 586 ? -19.086 37.047 -48.934 1.00 54.22 586 LEU A CA 1
ATOM 4382 C C . LEU A 1 586 ? -20.053 37.498 -47.838 1.00 54.22 586 LEU A C 1
ATOM 4384 O O . LEU A 1 586 ? -20.923 36.679 -47.473 1.00 54.22 586 LEU A O 1
#